Protein AF-A0A1M5B9Z7-F1 (afdb_monomer_lite)

Structure (mmCIF, N/CA/C/O backbone):
data_AF-A0A1M5B9Z7-F1
#
_entry.id   AF-A0A1M5B9Z7-F1
#
loop_
_atom_site.group_PDB
_atom_site.id
_atom_site.type_symbol
_atom_site.label_atom_id
_atom_site.label_alt_id
_atom_site.label_comp_id
_atom_site.label_asym_id
_atom_site.label_entity_id
_atom_site.label_seq_id
_atom_site.pdbx_PDB_ins_code
_atom_site.Cartn_x
_atom_site.Cartn_y
_atom_site.Cartn_z
_atom_site.occupancy
_atom_site.B_iso_or_equiv
_atom_site.auth_seq_id
_atom_site.auth_comp_id
_atom_site.auth_asym_id
_atom_site.auth_atom_id
_atom_site.pdbx_PDB_model_num
ATOM 1 N N . MET A 1 1 ? -11.811 -1.426 11.697 1.00 98.12 1 MET A N 1
ATOM 2 C CA . MET A 1 1 ? -10.605 -0.830 11.095 1.00 98.12 1 MET A CA 1
ATOM 3 C C . MET A 1 1 ? -9.393 -1.340 11.856 1.00 98.12 1 MET A C 1
ATOM 5 O O . MET A 1 1 ? -9.459 -1.378 13.076 1.00 98.12 1 MET A O 1
ATOM 9 N N . ILE A 1 2 ? -8.344 -1.779 11.168 1.00 98.69 2 ILE A N 1
ATOM 10 C CA . ILE A 1 2 ? -7.078 -2.223 11.769 1.00 98.69 2 ILE A CA 1
ATOM 11 C C . ILE A 1 2 ? -5.982 -1.278 11.281 1.00 98.69 2 ILE A C 1
ATOM 13 O O . ILE A 1 2 ? -5.910 -1.027 10.078 1.00 98.69 2 ILE A O 1
ATOM 17 N N . ILE A 1 3 ? -5.156 -0.786 12.204 1.00 98.31 3 ILE A N 1
ATOM 18 C CA . ILE A 1 3 ? -4.029 0.111 11.939 1.00 98.31 3 ILE A CA 1
ATOM 19 C C . ILE A 1 3 ? -2.763 -0.539 12.522 1.00 98.31 3 ILE A C 1
ATOM 21 O O . ILE A 1 3 ? -2.565 -0.491 13.740 1.00 98.31 3 ILE A O 1
ATOM 25 N N . PRO A 1 4 ? -1.930 -1.208 11.706 1.00 97.44 4 PRO A N 1
ATOM 26 C CA . PRO A 1 4 ? -0.625 -1.677 12.146 1.00 97.44 4 PRO A CA 1
ATOM 27 C C . PRO A 1 4 ? 0.317 -0.476 12.270 1.00 97.44 4 PRO A C 1
ATOM 29 O O . PRO A 1 4 ? 0.523 0.251 11.300 1.00 97.44 4 PRO A O 1
ATOM 32 N N . LEU A 1 5 ? 0.901 -0.282 13.450 1.00 96.44 5 LEU A N 1
ATOM 33 C CA . LEU A 1 5 ? 1.690 0.900 13.770 1.00 96.44 5 LEU A CA 1
ATOM 34 C C . LEU A 1 5 ? 3.112 0.536 14.205 1.00 96.44 5 LEU A C 1
ATOM 36 O O . LEU A 1 5 ? 3.332 -0.398 14.980 1.00 96.44 5 LEU A O 1
ATOM 40 N N . LEU A 1 6 ? 4.065 1.307 13.690 1.00 93.94 6 LEU A N 1
ATOM 41 C CA . LEU A 1 6 ? 5.441 1.387 14.161 1.00 93.94 6 LEU A CA 1
ATOM 42 C C . LEU A 1 6 ? 5.885 2.838 13.975 1.00 93.94 6 LEU A C 1
ATOM 44 O O . LEU A 1 6 ? 6.208 3.241 12.857 1.00 93.94 6 LEU A O 1
ATOM 48 N N . ALA A 1 7 ? 5.849 3.612 15.051 1.00 93.88 7 ALA A N 1
ATOM 49 C CA . ALA A 1 7 ? 6.132 5.037 15.039 1.00 93.88 7 ALA A CA 1
ATOM 50 C C . ALA A 1 7 ? 7.137 5.409 16.134 1.00 93.88 7 ALA A C 1
ATOM 52 O O . ALA A 1 7 ? 7.354 4.665 17.087 1.00 93.88 7 ALA A O 1
ATOM 53 N N . GLU A 1 8 ? 7.733 6.583 15.981 1.00 93.75 8 GLU A N 1
ATOM 54 C CA . GLU A 1 8 ? 8.454 7.274 17.047 1.00 93.75 8 GLU A CA 1
ATOM 55 C C . GLU A 1 8 ? 7.547 8.386 17.588 1.00 93.75 8 GLU A C 1
ATOM 57 O O . GLU A 1 8 ? 6.638 8.862 16.894 1.00 93.75 8 GLU A O 1
ATOM 62 N N . GLU A 1 9 ? 7.768 8.814 18.829 1.00 92.81 9 GLU A N 1
ATOM 63 C CA . GLU A 1 9 ? 6.990 9.915 19.388 1.00 92.81 9 GLU A CA 1
ATOM 64 C C . GLU A 1 9 ? 7.313 11.227 18.655 1.00 92.81 9 GLU A C 1
ATOM 66 O O . GLU A 1 9 ? 8.442 11.714 18.656 1.00 92.81 9 GLU A O 1
ATOM 71 N N . GLY A 1 10 ? 6.301 11.818 18.023 1.00 94.44 10 GLY A N 1
ATOM 72 C CA . GLY A 1 10 ? 6.457 13.021 17.215 1.00 94.44 10 GLY A CA 1
ATOM 73 C C . GLY A 1 10 ? 5.123 13.556 16.708 1.00 94.44 10 GLY A C 1
ATOM 74 O O . GLY A 1 10 ? 4.056 13.049 17.060 1.00 94.44 10 GLY A O 1
ATOM 75 N N . ASP A 1 11 ? 5.170 14.591 15.874 1.00 93.81 11 ASP A N 1
ATOM 76 C CA . ASP A 1 11 ? 3.963 15.283 15.405 1.00 93.81 11 ASP A CA 1
ATOM 77 C C . ASP A 1 11 ? 3.070 14.398 14.522 1.00 93.81 11 ASP A C 1
ATOM 79 O O . ASP A 1 11 ? 1.845 14.504 14.585 1.00 93.81 11 ASP A O 1
ATOM 83 N N . GLU A 1 12 ? 3.656 13.466 13.763 1.00 92.88 12 GLU A N 1
ATOM 84 C CA . GLU A 1 12 ? 2.899 12.483 12.976 1.00 92.88 12 GLU A CA 1
ATOM 85 C C . GLU A 1 12 ? 2.079 11.545 13.878 1.00 92.88 12 GLU A C 1
ATOM 87 O O . GLU A 1 12 ? 0.888 11.337 13.629 1.00 92.88 12 GLU A O 1
ATOM 92 N N . LEU A 1 13 ? 2.679 11.043 14.966 1.00 96.44 13 LEU A N 1
ATOM 93 C CA . LEU A 1 13 ? 2.000 10.191 15.945 1.00 96.44 13 LEU A CA 1
ATOM 94 C C . LEU A 1 13 ? 0.889 10.952 16.677 1.00 96.44 13 LEU A C 1
ATOM 96 O O . LEU A 1 13 ? -0.216 10.432 16.828 1.00 96.44 13 LEU A O 1
ATOM 100 N N . LYS A 1 14 ? 1.158 12.197 17.089 1.00 97.19 14 LYS A N 1
ATOM 101 C CA . LYS A 1 14 ? 0.162 13.076 17.725 1.00 97.19 14 LYS A CA 1
ATOM 102 C C . LYS A 1 14 ? -1.021 13.330 16.792 1.00 97.19 14 LYS A C 1
ATOM 104 O O . LYS A 1 14 ? -2.166 13.144 17.191 1.00 97.19 14 LYS A O 1
ATOM 109 N N . SER A 1 15 ? -0.745 13.655 15.526 1.00 96.31 15 SER A N 1
ATOM 110 C CA . SER A 1 15 ? -1.768 13.845 14.492 1.00 96.31 15 SER A CA 1
ATOM 111 C C . SER A 1 15 ? -2.615 12.588 14.274 1.00 96.31 15 SER A C 1
ATOM 113 O O . SER A 1 15 ? -3.838 12.683 14.157 1.00 96.31 15 SER A O 1
ATOM 115 N N . LEU A 1 16 ? -1.991 11.405 14.235 1.00 97.38 16 LEU A N 1
ATOM 116 C CA . LEU A 1 16 ? -2.709 10.135 14.131 1.00 97.38 16 LEU A CA 1
ATOM 117 C C . LEU A 1 16 ? -3.595 9.888 15.359 1.00 97.38 16 LEU A C 1
ATOM 119 O O . LEU A 1 16 ? -4.758 9.520 15.205 1.00 97.38 16 LEU A O 1
ATOM 123 N N . ALA A 1 17 ? -3.068 10.105 16.564 1.00 98.25 17 ALA A N 1
ATOM 124 C CA . ALA A 1 17 ? -3.805 9.901 17.805 1.00 98.25 17 ALA A CA 1
ATOM 125 C C . ALA A 1 17 ? -5.014 10.846 17.910 1.00 98.25 17 ALA A C 1
ATOM 127 O O . ALA A 1 17 ? -6.119 10.406 18.228 1.00 98.25 17 ALA A O 1
ATOM 128 N N . ASP A 1 18 ? -4.831 12.123 17.565 1.00 98.12 18 ASP A N 1
ATOM 129 C CA . ASP A 1 18 ? -5.910 13.111 17.517 1.00 98.12 18 ASP A CA 1
ATOM 130 C C . ASP A 1 18 ? -6.978 12.740 16.485 1.00 98.12 18 ASP A C 1
ATOM 132 O O . ASP A 1 18 ? -8.172 12.837 16.775 1.00 98.12 18 ASP A O 1
ATOM 136 N N . TYR A 1 19 ? -6.567 12.246 15.313 1.00 98.06 19 TYR A N 1
ATOM 137 C CA . TYR A 1 19 ? -7.498 11.710 14.324 1.00 98.06 19 TYR A CA 1
ATOM 138 C C . TYR A 1 19 ? -8.292 10.520 14.872 1.00 98.06 19 TYR A C 1
ATOM 140 O O . TYR A 1 19 ? -9.508 10.496 14.711 1.00 98.06 19 TYR A O 1
ATOM 148 N N . ILE A 1 20 ? -7.651 9.551 15.534 1.00 98.50 20 ILE A N 1
ATOM 149 C CA . ILE A 1 20 ? -8.339 8.367 16.071 1.00 98.50 20 ILE A CA 1
ATOM 150 C C . ILE A 1 20 ? -9.368 8.772 17.134 1.00 98.50 20 ILE A C 1
ATOM 152 O O . ILE A 1 20 ? -10.489 8.265 17.122 1.00 98.50 20 ILE A O 1
ATOM 156 N N . VAL A 1 21 ? -9.020 9.710 18.020 1.00 98.44 21 VAL A N 1
ATOM 157 C CA . VAL A 1 21 ? -9.944 10.230 19.040 1.00 98.44 21 VAL A CA 1
ATOM 158 C C . VAL A 1 21 ? -11.102 10.992 18.398 1.00 98.44 21 VAL A C 1
ATOM 160 O O . VAL A 1 21 ? -12.256 10.772 18.761 1.00 98.44 21 VAL A O 1
ATOM 163 N N . GLY A 1 22 ? -10.814 11.858 17.423 1.00 98.00 22 GLY A N 1
ATOM 164 C CA . GLY A 1 22 ? -11.845 12.575 16.673 1.00 98.00 22 GLY A CA 1
ATOM 165 C C . GLY A 1 22 ? -12.769 11.630 15.904 1.00 98.00 22 GLY A C 1
ATOM 166 O O . GLY A 1 22 ? -13.981 11.827 15.894 1.00 98.00 22 GLY A O 1
ATOM 167 N N . PHE A 1 23 ? -12.212 10.568 15.320 1.00 97.94 23 PHE A N 1
ATOM 168 C CA . PHE A 1 23 ? -12.966 9.523 14.641 1.00 97.94 23 PHE A CA 1
ATOM 169 C C . PHE A 1 23 ? -13.886 8.774 15.615 1.00 97.94 23 PHE A C 1
ATOM 171 O O . PHE A 1 23 ? -15.068 8.653 15.320 1.00 97.94 23 PHE A O 1
ATOM 178 N N . ASP A 1 24 ? -13.399 8.323 16.782 1.00 97.94 24 ASP A N 1
ATOM 179 C CA . ASP A 1 24 ? -14.243 7.664 17.801 1.00 97.94 24 ASP A CA 1
ATOM 180 C C . ASP A 1 24 ? -15.401 8.567 18.248 1.00 97.94 24 ASP A C 1
ATOM 182 O O . ASP A 1 24 ? -16.540 8.109 18.322 1.00 97.94 24 ASP A O 1
ATOM 186 N N . ALA A 1 25 ? -15.128 9.856 18.468 1.00 97.00 25 ALA A N 1
ATOM 187 C CA . ALA A 1 25 ? -16.136 10.835 18.868 1.00 97.00 25 ALA A CA 1
ATOM 188 C C . ALA A 1 25 ? -17.182 11.120 17.773 1.00 97.00 25 ALA A C 1
ATOM 190 O O . ALA A 1 25 ? -18.336 11.400 18.090 1.00 97.00 25 ALA A O 1
ATOM 191 N N . ALA A 1 26 ? -16.797 11.047 16.495 1.00 96.94 26 ALA A N 1
ATOM 192 C CA . ALA A 1 26 ? -17.698 11.273 15.365 1.00 96.94 26 ALA A CA 1
ATOM 193 C C . ALA A 1 26 ? -18.606 10.066 15.051 1.00 96.94 26 ALA A C 1
ATOM 195 O O . ALA A 1 26 ? -19.577 10.204 14.304 1.00 96.94 26 ALA A O 1
ATOM 196 N N . ILE A 1 27 ? -18.313 8.883 15.604 1.00 96.44 27 ILE A N 1
ATOM 197 C CA . ILE A 1 27 ? -19.189 7.708 15.523 1.00 96.44 27 ILE A CA 1
ATOM 198 C C . ILE A 1 27 ? -20.189 7.752 16.687 1.00 96.44 27 ILE A C 1
ATOM 200 O O . ILE A 1 27 ? -19.947 7.221 17.774 1.00 96.44 27 ILE A O 1
ATOM 204 N N . ASP A 1 28 ? -21.337 8.377 16.445 1.00 92.44 28 ASP A N 1
ATOM 205 C CA . ASP A 1 28 ? -22.444 8.464 17.401 1.00 92.44 28 ASP A CA 1
ATOM 206 C C . ASP A 1 28 ? -23.257 7.152 17.518 1.00 92.44 28 ASP A C 1
ATOM 208 O O . ASP A 1 28 ? -22.892 6.098 16.983 1.00 92.44 28 ASP A O 1
ATOM 212 N N . SER A 1 29 ? -24.346 7.192 18.293 1.00 86.44 29 SER A N 1
ATOM 213 C CA . SER A 1 29 ? -25.271 6.063 18.466 1.00 86.44 29 SER A CA 1
ATOM 214 C C . SER A 1 29 ? -26.107 5.750 17.225 1.00 86.44 29 SER A C 1
ATOM 216 O O . SER A 1 29 ? -26.599 4.629 17.107 1.00 86.44 29 SER A O 1
ATOM 218 N N . ASP A 1 30 ? -26.258 6.715 16.317 1.00 91.88 30 ASP A N 1
ATOM 219 C CA . ASP A 1 30 ? -27.098 6.620 15.120 1.00 91.88 30 ASP A CA 1
ATOM 220 C C . ASP A 1 30 ? -26.283 6.179 13.892 1.00 91.88 30 ASP A C 1
ATOM 222 O O . ASP A 1 30 ? -26.813 6.016 12.786 1.00 91.88 30 ASP A O 1
ATOM 226 N N . PHE A 1 31 ? -24.979 5.947 14.071 1.00 96.19 31 PHE A N 1
ATOM 227 C CA . PHE A 1 31 ? -24.121 5.405 13.036 1.00 96.19 31 PHE A CA 1
ATOM 228 C C . PHE A 1 31 ? -24.647 4.025 12.589 1.00 96.19 31 PHE A C 1
ATOM 230 O O . PHE A 1 31 ? -24.909 3.155 13.422 1.00 96.19 31 PHE A O 1
ATOM 237 N N . PRO A 1 32 ? -24.793 3.773 11.273 1.00 96.62 32 PRO A N 1
ATOM 238 C CA . PRO A 1 32 ? -25.629 2.682 10.756 1.00 96.62 32 PRO A CA 1
ATOM 239 C C . PRO A 1 32 ? -25.129 1.260 11.062 1.00 96.62 32 PRO A C 1
ATOM 241 O O . PRO A 1 32 ? -25.802 0.285 10.732 1.00 96.62 32 PRO A O 1
ATOM 244 N N . PHE A 1 33 ? -23.938 1.115 11.641 1.00 96.38 33 PHE A N 1
ATOM 245 C CA . PHE A 1 33 ? -23.351 -0.164 12.023 1.00 96.38 33 PHE A CA 1
ATOM 246 C C . PHE A 1 33 ? -22.293 0.031 13.115 1.00 96.38 33 PHE A C 1
ATOM 248 O O . PHE A 1 33 ? -21.673 1.089 13.198 1.00 96.38 33 PHE A O 1
ATOM 255 N N . PRO A 1 34 ? -22.022 -0.983 13.952 1.00 96.69 34 PRO A N 1
ATOM 256 C CA . PRO A 1 34 ? -20.985 -0.861 14.962 1.00 96.69 34 PRO A CA 1
ATOM 257 C C . PRO A 1 34 ? -19.592 -0.785 14.322 1.00 96.69 34 PRO A C 1
ATOM 259 O O . PRO A 1 34 ? -19.294 -1.470 13.341 1.00 96.69 34 PRO A O 1
ATOM 262 N N . VAL A 1 35 ? -18.716 0.019 14.923 1.00 97.75 35 VAL A N 1
ATOM 263 C CA . VAL A 1 35 ? -17.331 0.215 14.477 1.00 97.75 35 VAL A CA 1
ATOM 264 C C . VAL A 1 35 ? -16.378 -0.142 15.615 1.00 97.75 35 VAL A C 1
ATOM 266 O O . VAL A 1 35 ? -16.673 0.096 16.782 1.00 97.75 35 VAL A O 1
ATOM 269 N N . GLN A 1 36 ? -15.239 -0.735 15.263 1.00 98.12 36 GLN A N 1
ATOM 270 C CA . GLN A 1 36 ? -14.090 -0.929 16.147 1.00 98.12 36 GLN A CA 1
ATOM 271 C C . GLN A 1 36 ? -12.836 -0.468 15.408 1.00 98.12 36 GLN A C 1
ATOM 273 O O . GLN A 1 36 ? -12.671 -0.775 14.220 1.00 98.12 36 GLN A O 1
ATOM 278 N N . VAL A 1 37 ? -11.947 0.222 16.113 1.00 98.62 37 VAL A N 1
ATOM 279 C CA . VAL A 1 37 ? -10.589 0.525 15.655 1.00 98.62 37 VAL A CA 1
ATOM 280 C C . VAL A 1 37 ? -9.622 -0.332 16.460 1.00 98.62 37 VAL A C 1
ATOM 282 O O . VAL A 1 37 ? -9.693 -0.344 17.680 1.00 98.62 37 VAL A O 1
ATOM 285 N N . VAL A 1 38 ? -8.744 -1.075 15.794 1.00 98.75 38 VAL A N 1
ATOM 286 C CA . VAL A 1 38 ? -7.691 -1.864 16.443 1.00 98.75 38 VAL A CA 1
ATOM 287 C C . VAL A 1 38 ? -6.350 -1.271 16.035 1.00 98.75 38 VAL A C 1
ATOM 289 O O . VAL A 1 38 ? -5.958 -1.387 14.874 1.00 98.75 38 VAL A O 1
ATOM 292 N N . VAL A 1 39 ? -5.671 -0.620 16.975 1.00 98.62 39 VAL A N 1
ATOM 293 C CA . VAL A 1 39 ? -4.315 -0.090 16.799 1.00 98.62 39 VAL A CA 1
ATOM 294 C C . VAL A 1 39 ? -3.345 -1.142 17.314 1.00 98.62 39 VAL A C 1
ATOM 296 O O . VAL A 1 39 ? -3.348 -1.453 18.504 1.00 98.62 39 VAL A O 1
ATOM 299 N N . VAL A 1 40 ? -2.546 -1.716 16.417 1.00 98.44 40 VAL A N 1
ATOM 300 C CA . VAL A 1 40 ? -1.578 -2.765 16.756 1.00 98.44 40 VAL A CA 1
ATOM 301 C C . VAL A 1 40 ? -0.186 -2.158 16.768 1.00 98.44 40 VAL A C 1
ATOM 303 O O . VAL A 1 40 ? 0.382 -1.899 15.709 1.00 98.44 40 VAL A O 1
ATOM 306 N N . ASP A 1 41 ? 0.342 -1.925 17.962 1.00 97.62 41 ASP A N 1
ATOM 307 C CA . ASP A 1 41 ? 1.442 -1.001 18.198 1.00 97.62 41 ASP A CA 1
ATOM 308 C C . ASP A 1 41 ? 2.763 -1.707 18.542 1.00 97.62 41 ASP A C 1
ATOM 310 O O . ASP A 1 41 ? 2.919 -2.332 19.597 1.00 97.62 41 ASP A O 1
ATOM 314 N N . GLN A 1 42 ? 3.727 -1.606 17.625 1.00 95.31 42 GLN A N 1
ATOM 315 C CA . GLN A 1 42 ? 5.109 -2.067 17.799 1.00 95.31 42 GLN A CA 1
ATOM 316 C C . GLN A 1 42 ? 6.094 -0.929 18.104 1.00 95.31 42 GLN A C 1
ATOM 318 O O . GLN A 1 42 ? 7.301 -1.163 18.088 1.00 95.31 42 GLN A O 1
ATOM 323 N N . SER A 1 43 ? 5.598 0.277 18.373 1.00 95.75 43 SER A N 1
ATOM 324 C CA . SER A 1 43 ? 6.421 1.442 18.695 1.00 95.75 43 SER A CA 1
ATOM 325 C C . SER A 1 43 ? 7.211 1.248 19.994 1.00 95.75 43 SER A C 1
ATOM 327 O O . SER A 1 43 ? 6.955 0.324 20.782 1.00 95.75 43 SER A O 1
ATOM 329 N N . ASP A 1 44 ? 8.195 2.122 20.207 1.00 95.12 44 ASP A N 1
ATOM 330 C CA . ASP A 1 44 ? 8.928 2.184 21.470 1.00 95.12 44 ASP A CA 1
ATOM 331 C C . ASP A 1 44 ? 8.011 2.542 22.655 1.00 95.12 44 ASP A C 1
ATOM 333 O O . ASP A 1 44 ? 6.849 2.923 22.491 1.00 95.12 44 ASP A O 1
ATOM 337 N N . ASP A 1 45 ? 8.530 2.390 23.876 1.00 96.38 45 ASP A N 1
ATOM 338 C CA . ASP A 1 45 ? 7.749 2.634 25.090 1.00 96.38 45 ASP A CA 1
ATOM 339 C C . ASP A 1 45 ? 7.243 4.076 25.199 1.00 96.38 45 ASP A C 1
ATOM 341 O O . ASP A 1 45 ? 6.164 4.284 25.747 1.00 96.38 45 ASP A O 1
ATOM 345 N N . SER A 1 46 ? 7.974 5.067 24.679 1.00 97.06 46 SER A N 1
ATOM 346 C CA . SER A 1 46 ? 7.559 6.473 24.751 1.00 97.06 46 SER A CA 1
ATOM 347 C C . SER A 1 46 ? 6.321 6.704 23.890 1.00 97.06 46 SER A C 1
ATOM 349 O O . SER A 1 46 ? 5.275 7.127 24.388 1.00 97.06 46 SER A O 1
ATOM 351 N N . ALA A 1 47 ? 6.407 6.314 22.617 1.00 97.62 47 ALA A N 1
ATOM 352 C CA . ALA A 1 47 ? 5.318 6.409 21.654 1.00 97.62 47 ALA A CA 1
ATOM 353 C C . ALA A 1 47 ? 4.087 5.595 22.088 1.00 97.62 47 ALA A C 1
ATOM 355 O O . ALA A 1 47 ? 2.958 6.090 22.025 1.00 97.62 47 ALA A O 1
ATOM 356 N N . ALA A 1 48 ? 4.297 4.372 22.581 1.00 97.25 48 ALA A N 1
ATOM 357 C CA . ALA A 1 48 ? 3.210 3.517 23.039 1.00 97.25 48 ALA A CA 1
ATOM 358 C C . ALA A 1 48 ? 2.516 4.086 24.286 1.00 97.25 48 ALA A C 1
ATOM 360 O O . ALA A 1 48 ? 1.292 4.189 24.310 1.00 97.25 48 ALA A O 1
ATOM 361 N N . ASN A 1 49 ? 3.273 4.543 25.290 1.00 97.75 49 ASN A N 1
ATOM 362 C CA . ASN A 1 49 ? 2.693 5.151 26.492 1.00 97.75 49 ASN A CA 1
ATOM 363 C C . ASN A 1 49 ? 1.942 6.453 26.165 1.00 97.75 49 ASN A C 1
ATOM 365 O O . ASN A 1 49 ? 0.916 6.754 26.779 1.00 97.75 49 ASN A O 1
ATOM 369 N N . TYR A 1 50 ? 2.435 7.237 25.201 1.00 98.12 50 TYR A N 1
ATOM 370 C CA . TYR A 1 50 ? 1.718 8.407 24.700 1.00 98.12 50 TYR A CA 1
ATOM 371 C C . TYR A 1 50 ? 0.346 8.015 24.127 1.00 98.12 50 TYR A C 1
ATOM 373 O O . TYR A 1 50 ? -0.667 8.621 24.491 1.00 98.12 50 TYR A O 1
ATOM 381 N N . LEU A 1 51 ? 0.295 6.982 23.278 1.00 97.88 51 LEU A N 1
ATOM 382 C CA . LEU A 1 51 ? -0.956 6.486 22.703 1.00 97.88 51 LEU A CA 1
ATOM 383 C C . LEU A 1 51 ? -1.907 5.913 23.753 1.00 97.88 51 LEU A C 1
ATOM 385 O O . LEU A 1 51 ? -3.080 6.283 23.737 1.00 97.88 51 LEU A O 1
ATOM 389 N N . ASP A 1 52 ? -1.416 5.095 24.688 1.00 97.75 52 ASP A N 1
ATOM 390 C CA . ASP A 1 52 ? -2.222 4.526 25.777 1.00 97.75 52 ASP A CA 1
ATOM 391 C C . ASP A 1 52 ? -2.952 5.647 26.539 1.00 97.75 52 ASP A C 1
ATOM 393 O O . ASP A 1 52 ? -4.172 5.620 26.729 1.00 97.75 52 ASP A O 1
ATOM 397 N N . ASN A 1 53 ? -2.216 6.704 26.899 1.00 98.06 53 ASN A N 1
ATOM 398 C CA . ASN A 1 53 ? -2.777 7.864 27.583 1.00 98.06 53 ASN A CA 1
ATOM 399 C C . ASN A 1 53 ? -3.794 8.610 26.710 1.00 98.06 53 ASN A C 1
ATOM 401 O O . ASN A 1 53 ? -4.897 8.921 27.170 1.00 98.06 53 ASN A O 1
ATOM 405 N N . ARG A 1 54 ? -3.445 8.897 25.448 1.00 98.00 54 ARG A N 1
ATOM 406 C CA . ARG A 1 54 ? -4.283 9.696 24.541 1.00 98.00 54 ARG A CA 1
ATOM 407 C C . ARG A 1 54 ? -5.581 8.984 24.155 1.00 98.00 54 ARG A C 1
ATOM 409 O O . ARG A 1 54 ? -6.595 9.660 23.966 1.00 98.00 54 ARG A O 1
ATOM 416 N N . LEU A 1 55 ? -5.549 7.655 24.055 1.00 98.25 55 LEU A N 1
ATOM 417 C CA . LEU A 1 55 ? -6.667 6.805 23.644 1.00 98.25 55 LEU A CA 1
ATOM 418 C C . LEU A 1 55 ? -7.506 6.281 24.823 1.00 98.25 55 LEU A C 1
ATOM 420 O O . LEU A 1 55 ? -8.596 5.764 24.589 1.00 98.25 55 LEU A O 1
ATOM 424 N N . SER A 1 56 ? -7.068 6.459 26.074 1.00 96.69 56 SER A N 1
ATOM 425 C CA . SER A 1 56 ? -7.745 5.951 27.286 1.00 96.69 56 SER A CA 1
ATOM 426 C C . SER A 1 56 ? -9.232 6.324 27.428 1.00 96.69 56 SER A C 1
ATOM 428 O O . SER A 1 56 ? -10.001 5.573 28.023 1.00 96.69 56 SER A O 1
ATOM 430 N N . GLY A 1 57 ? -9.651 7.471 26.883 1.00 95.56 57 GLY A N 1
ATOM 431 C CA . GLY A 1 57 ? -11.043 7.941 26.919 1.00 95.56 57 GLY A CA 1
ATOM 432 C C . GLY A 1 57 ? -11.918 7.464 25.756 1.00 95.56 57 GLY A C 1
ATOM 433 O O . GLY A 1 57 ? -13.099 7.802 25.706 1.00 95.56 57 GLY A O 1
ATOM 434 N N . THR A 1 58 ? -11.352 6.726 24.802 1.00 97.88 58 THR A N 1
ATOM 435 C CA . THR A 1 58 ? -12.092 6.233 23.637 1.00 97.88 58 THR A CA 1
ATOM 436 C C . THR A 1 58 ? -12.859 4.958 23.971 1.00 97.88 58 THR A C 1
ATOM 438 O O . THR A 1 58 ? -12.472 4.178 24.839 1.00 97.88 58 THR A O 1
ATOM 441 N N . THR A 1 59 ? -13.975 4.735 23.281 1.00 96.69 59 THR A N 1
ATOM 442 C CA . THR A 1 59 ? -14.890 3.621 23.605 1.00 96.69 59 THR A CA 1
ATOM 443 C C . THR A 1 59 ? -14.877 2.499 22.574 1.00 96.69 59 THR A C 1
ATOM 445 O O . THR A 1 59 ? -15.256 1.369 22.888 1.00 96.69 59 THR A O 1
ATOM 448 N N . ARG A 1 60 ? -14.436 2.778 21.339 1.00 97.25 60 ARG A N 1
ATOM 449 C CA . ARG A 1 60 ? -14.379 1.793 20.242 1.00 97.25 60 ARG A CA 1
ATOM 450 C C . ARG A 1 60 ? -12.958 1.463 19.798 1.00 97.25 60 ARG A C 1
ATOM 452 O O . ARG A 1 60 ? -12.790 0.660 18.873 1.00 97.25 60 ARG A O 1
ATOM 459 N N . VAL A 1 61 ? -11.949 2.072 20.416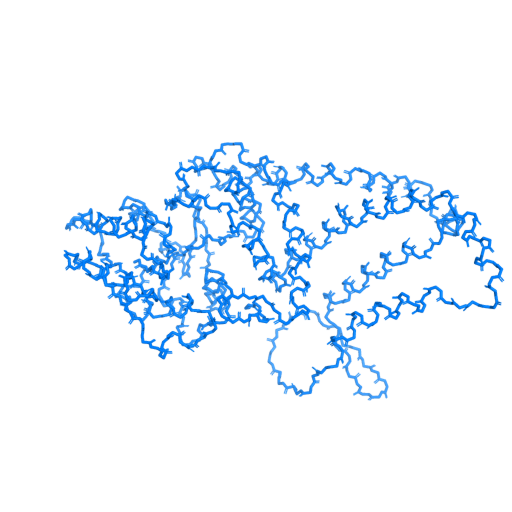 1.00 98.38 61 VAL A N 1
ATOM 460 C CA . VAL A 1 61 ? -10.545 1.842 20.074 1.00 98.38 61 VAL A CA 1
ATOM 461 C C . VAL A 1 61 ? -9.958 0.803 21.019 1.00 98.38 61 VAL A C 1
ATOM 463 O O . VAL A 1 61 ? -10.033 0.921 22.236 1.00 98.38 61 VAL A O 1
ATOM 466 N N . LEU A 1 62 ? -9.364 -0.228 20.435 1.00 98.50 62 LEU A N 1
ATOM 467 C CA . LEU A 1 62 ? -8.502 -1.178 21.112 1.00 98.50 62 LEU A CA 1
ATOM 468 C C . LEU A 1 62 ? -7.064 -0.842 20.730 1.00 98.50 62 LEU A C 1
ATOM 470 O O . LEU A 1 62 ? -6.660 -1.079 19.590 1.00 98.50 62 LEU A O 1
ATOM 474 N N . HIS A 1 63 ? -6.303 -0.301 21.672 1.00 98.38 63 HIS A N 1
ATOM 475 C CA . HIS A 1 63 ? -4.855 -0.185 21.544 1.00 98.38 63 HIS A CA 1
ATOM 476 C C . HIS A 1 63 ? -4.218 -1.453 22.105 1.00 98.38 63 HIS A C 1
ATOM 478 O O . HIS A 1 63 ? -4.513 -1.874 23.222 1.00 98.38 63 HIS A O 1
ATOM 484 N N . TYR A 1 64 ? -3.426 -2.126 21.279 1.00 98.25 64 TYR A N 1
ATOM 485 C CA . TYR A 1 64 ? -2.841 -3.414 21.606 1.00 98.25 64 TYR A CA 1
ATOM 486 C C . TYR A 1 64 ? -1.359 -3.430 21.271 1.00 98.25 64 TYR A C 1
ATOM 488 O O . TYR A 1 64 ? -0.965 -3.148 20.139 1.00 98.25 64 TYR A O 1
ATOM 496 N N . ARG A 1 65 ? -0.550 -3.841 22.247 1.00 97.50 65 ARG A N 1
ATOM 497 C CA . ARG A 1 65 ? 0.893 -4.023 22.102 1.00 97.50 65 ARG A CA 1
ATOM 498 C C . ARG A 1 65 ? 1.187 -5.518 21.934 1.00 97.50 65 ARG A C 1
ATOM 500 O O . ARG A 1 65 ? 0.993 -6.268 22.892 1.00 97.50 65 ARG A O 1
ATOM 507 N N . PRO A 1 66 ? 1.644 -5.975 20.753 1.00 95.75 66 PRO A N 1
ATOM 508 C CA . PRO A 1 66 ? 1.964 -7.380 20.539 1.00 95.75 66 PRO A CA 1
ATOM 509 C C . PRO A 1 66 ? 3.100 -7.840 21.439 1.00 95.75 66 PRO A C 1
ATOM 511 O O . PRO A 1 66 ? 4.077 -7.110 21.640 1.00 95.75 66 PRO A O 1
ATOM 514 N N . THR A 1 67 ? 2.991 -9.079 21.908 1.00 95.12 67 THR A N 1
ATOM 515 C CA . THR A 1 67 ? 4.057 -9.760 22.643 1.00 95.12 67 THR A CA 1
ATOM 516 C C . THR A 1 67 ? 5.292 -9.959 21.766 1.00 95.12 67 THR A C 1
ATOM 518 O O . THR A 1 67 ? 5.223 -9.957 20.535 1.00 95.12 67 THR A O 1
ATOM 521 N N . GLU A 1 68 ? 6.442 -10.189 22.394 1.00 91.19 68 GLU A N 1
ATOM 522 C CA . GLU A 1 68 ? 7.689 -10.443 21.669 1.00 91.19 68 GLU A CA 1
ATOM 523 C C . GLU A 1 68 ? 7.602 -11.675 20.750 1.00 91.19 68 GLU A C 1
ATOM 525 O O . GLU A 1 68 ? 8.140 -11.675 19.641 1.00 91.19 68 GLU A O 1
ATOM 530 N N . GLU A 1 69 ? 6.870 -12.709 21.172 1.00 91.75 69 GLU A N 1
ATOM 531 C CA . GLU A 1 69 ? 6.624 -13.894 20.349 1.00 91.75 69 GLU A CA 1
ATOM 532 C C . GLU A 1 69 ? 5.808 -13.555 19.099 1.00 91.75 69 GLU A C 1
ATOM 534 O O . GLU A 1 69 ? 6.144 -13.998 18.001 1.00 91.75 69 GLU A O 1
ATOM 539 N N . GLU A 1 70 ? 4.764 -12.733 19.232 1.00 92.38 70 GLU A N 1
ATOM 540 C CA . GLU A 1 70 ? 3.945 -12.283 18.102 1.00 92.38 70 GLU A CA 1
ATOM 541 C C . GLU A 1 70 ? 4.739 -11.436 17.114 1.00 92.38 70 GLU A C 1
ATOM 543 O O . GLU A 1 70 ? 4.628 -11.652 15.905 1.00 92.38 70 GLU A O 1
ATOM 548 N N . ARG A 1 71 ? 5.594 -10.538 17.618 1.00 89.19 71 ARG A N 1
ATOM 549 C CA . ARG A 1 71 ? 6.487 -9.699 16.802 1.00 89.19 71 ARG A CA 1
ATOM 550 C C . ARG A 1 71 ? 7.452 -10.527 15.955 1.00 89.19 71 ARG A C 1
ATOM 552 O O . ARG A 1 71 ? 7.809 -10.095 14.861 1.00 89.19 71 ARG A O 1
ATOM 559 N N . LYS A 1 72 ? 7.824 -11.723 16.423 1.00 88.12 72 LYS A N 1
ATOM 560 C CA . LYS A 1 72 ? 8.797 -12.629 15.791 1.00 88.12 72 LYS A CA 1
ATOM 561 C C . LYS A 1 72 ? 8.179 -13.785 14.992 1.00 88.12 72 LYS A C 1
ATOM 563 O O . LYS A 1 72 ? 8.914 -14.650 14.520 1.00 88.12 72 LYS A O 1
ATOM 568 N N . ARG A 1 73 ? 6.855 -13.810 14.774 1.00 88.06 73 ARG A N 1
ATOM 569 C CA . ARG A 1 73 ? 6.175 -14.881 14.002 1.00 88.06 73 ARG A CA 1
ATOM 570 C C . ARG A 1 73 ? 6.569 -14.954 12.521 1.00 88.06 73 ARG A C 1
ATOM 572 O O . ARG A 1 73 ? 6.300 -15.964 11.873 1.00 88.06 73 ARG A O 1
ATOM 579 N N . GLY A 1 74 ? 7.164 -13.899 11.983 1.00 87.56 74 GLY A N 1
ATOM 580 C CA . GLY A 1 74 ? 7.619 -13.803 10.599 1.00 87.56 74 GLY A CA 1
ATOM 581 C C . GLY A 1 74 ? 8.582 -12.639 10.413 1.00 87.56 74 GLY A C 1
ATOM 582 O O . GLY A 1 74 ? 8.755 -11.821 11.316 1.00 87.56 74 GLY A O 1
ATOM 583 N N . LYS A 1 75 ? 9.200 -12.550 9.236 1.00 88.94 75 LYS A N 1
ATOM 584 C CA . LYS A 1 75 ? 10.239 -11.554 8.931 1.00 88.94 75 LYS A CA 1
ATOM 585 C C . LYS A 1 75 ? 9.700 -10.150 8.689 1.00 88.94 75 LYS A C 1
ATOM 587 O O . LYS A 1 75 ? 10.455 -9.187 8.781 1.00 88.94 75 LYS A O 1
ATOM 592 N N . ASN A 1 76 ? 8.419 -10.014 8.350 1.00 89.62 76 ASN A N 1
ATOM 593 C CA . ASN A 1 76 ? 7.786 -8.712 8.208 1.00 89.62 76 ASN A CA 1
ATOM 594 C C . ASN A 1 76 ? 6.989 -8.372 9.477 1.00 89.62 76 ASN A C 1
ATOM 596 O O . ASN A 1 76 ? 5.861 -8.833 9.661 1.00 89.62 76 ASN A O 1
ATOM 600 N N . GLY A 1 77 ? 7.560 -7.504 10.319 1.00 90.06 77 GLY A N 1
ATOM 601 C CA . GLY A 1 77 ? 6.917 -7.026 11.549 1.00 90.06 77 GLY A CA 1
ATOM 602 C C . GLY A 1 77 ? 5.541 -6.387 11.322 1.00 90.06 77 GLY A C 1
ATOM 603 O O . GLY A 1 77 ? 4.631 -6.599 12.123 1.00 90.06 77 GLY A O 1
ATOM 604 N N . LYS A 1 78 ? 5.333 -5.711 10.180 1.00 91.12 78 LYS A N 1
ATOM 605 C CA . LYS A 1 78 ? 4.031 -5.138 9.801 1.00 91.12 78 LYS A CA 1
ATOM 606 C C . LYS A 1 78 ? 2.990 -6.234 9.561 1.00 91.12 78 LYS A C 1
ATOM 608 O O . LYS A 1 78 ? 1.875 -6.137 10.059 1.00 91.12 78 LYS A O 1
ATOM 613 N N . LEU A 1 79 ? 3.348 -7.308 8.854 1.00 92.69 79 LEU A N 1
ATOM 614 C CA . LEU A 1 79 ? 2.446 -8.446 8.629 1.00 92.69 79 LEU A CA 1
ATOM 615 C C . LEU A 1 79 ? 2.110 -9.190 9.925 1.00 92.69 79 LEU A C 1
ATOM 617 O O . LEU A 1 79 ? 0.974 -9.634 10.098 1.00 92.69 79 LEU A O 1
ATOM 621 N N . ASN A 1 80 ? 3.063 -9.279 10.854 1.00 93.50 80 ASN A N 1
ATOM 622 C CA . ASN A 1 80 ? 2.800 -9.821 12.186 1.00 93.50 80 ASN A CA 1
ATOM 623 C C . ASN A 1 80 ? 1.747 -8.975 12.926 1.00 93.50 80 ASN A C 1
ATOM 625 O O . ASN A 1 80 ? 0.823 -9.537 13.516 1.00 93.50 80 ASN A O 1
ATOM 629 N N . ASN A 1 81 ? 1.808 -7.643 12.805 1.00 94.81 81 ASN A N 1
ATOM 630 C CA . ASN A 1 81 ? 0.780 -6.745 13.344 1.00 94.81 81 ASN A CA 1
ATOM 631 C C . ASN A 1 81 ? -0.580 -6.925 12.680 1.00 94.81 81 ASN A C 1
ATOM 633 O O . ASN A 1 81 ? -1.598 -6.955 13.367 1.00 94.81 81 ASN A O 1
ATOM 637 N N . VAL A 1 82 ? -0.615 -7.084 11.357 1.00 95.81 82 VAL A N 1
ATOM 638 C CA . VAL A 1 82 ? -1.863 -7.365 10.635 1.00 95.81 82 VAL A CA 1
ATOM 639 C C . VAL A 1 82 ? -2.511 -8.647 11.164 1.00 95.81 82 VAL A C 1
ATOM 641 O O . VAL A 1 82 ? -3.704 -8.657 11.455 1.00 95.81 82 VAL A O 1
ATOM 644 N N . VAL A 1 83 ? -1.727 -9.713 11.349 1.00 95.88 83 VAL A N 1
ATOM 645 C CA . VAL A 1 83 ? -2.198 -10.995 11.897 1.00 95.88 83 VAL A CA 1
ATOM 646 C C . VAL A 1 83 ? -2.735 -10.848 13.322 1.00 95.88 83 VAL A C 1
ATOM 648 O O . VAL A 1 83 ? -3.827 -11.341 13.608 1.00 95.88 83 VAL A O 1
ATOM 651 N N . ALA A 1 84 ? -2.014 -10.147 14.200 1.00 96.44 84 ALA A N 1
ATOM 652 C CA . ALA A 1 84 ? -2.473 -9.883 15.564 1.00 96.44 84 ALA A CA 1
ATOM 653 C C . ALA A 1 84 ? -3.773 -9.058 15.571 1.00 96.44 84 ALA A C 1
ATOM 655 O O . ALA A 1 84 ? -4.743 -9.417 16.237 1.00 96.44 84 ALA A O 1
ATOM 656 N N . GLY A 1 85 ? -3.847 -8.009 14.748 1.00 97.25 85 GLY A N 1
ATOM 657 C CA . GLY A 1 85 ? -5.047 -7.188 14.598 1.00 97.25 85 GLY A CA 1
ATOM 658 C C . GLY A 1 85 ? -6.248 -7.982 14.091 1.00 97.25 85 GLY A C 1
ATOM 659 O O . GLY A 1 85 ? -7.358 -7.803 14.587 1.00 97.25 85 GLY A O 1
ATOM 660 N N . LEU A 1 86 ? -6.040 -8.900 13.142 1.00 97.25 86 LEU A N 1
ATOM 661 C CA . LEU A 1 86 ? -7.095 -9.788 12.657 1.00 97.25 86 LEU A CA 1
ATOM 662 C C . LEU A 1 86 ? -7.592 -10.729 13.757 1.00 97.25 86 LEU A C 1
ATOM 664 O O . LEU A 1 86 ? -8.801 -10.927 13.872 1.00 97.25 86 LEU A O 1
ATOM 668 N N . ALA A 1 87 ? -6.702 -11.277 14.586 1.00 96.69 87 ALA A N 1
ATOM 669 C CA . ALA A 1 87 ? -7.098 -12.117 15.715 1.00 96.69 87 ALA A CA 1
ATOM 670 C C . ALA A 1 87 ? -7.975 -11.346 16.722 1.00 96.69 87 ALA A C 1
ATOM 672 O O . ALA A 1 87 ? -8.977 -11.881 17.194 1.00 96.69 87 ALA A O 1
ATOM 673 N N . LEU A 1 88 ? -7.652 -10.073 16.969 1.00 97.81 88 LEU A N 1
ATOM 674 C CA . LEU A 1 88 ? -8.354 -9.194 17.914 1.00 97.81 88 LEU A CA 1
ATOM 675 C C . LEU A 1 88 ? -9.631 -8.548 17.359 1.00 97.81 88 LEU A C 1
ATOM 677 O O . LEU A 1 88 ? -10.486 -8.104 18.128 1.00 97.81 88 LEU A O 1
ATOM 681 N N . ALA A 1 89 ? -9.771 -8.461 16.035 1.00 98.12 89 ALA A N 1
ATOM 682 C CA . ALA A 1 89 ? -10.917 -7.819 15.404 1.00 98.12 89 ALA A CA 1
ATOM 683 C C . ALA A 1 89 ? -12.226 -8.535 15.770 1.00 98.12 89 ALA A C 1
ATOM 685 O O . ALA A 1 89 ? -12.396 -9.725 15.487 1.00 98.12 89 ALA A O 1
ATOM 686 N N . LYS A 1 90 ? -13.171 -7.787 16.350 1.00 98.06 90 LYS A N 1
ATOM 687 C CA . LYS A 1 90 ? -14.488 -8.279 16.778 1.00 98.06 90 LYS A CA 1
ATOM 688 C C . LYS A 1 90 ? -15.441 -8.533 15.609 1.00 98.06 90 LYS A C 1
ATOM 690 O O . LYS A 1 90 ? -16.318 -9.384 15.712 1.00 98.06 90 LYS A O 1
ATOM 695 N N . TYR A 1 91 ? -15.296 -7.775 14.525 1.00 97.81 91 TYR A N 1
ATOM 696 C CA . TYR A 1 91 ? -16.215 -7.787 13.386 1.00 97.81 91 TYR A CA 1
ATOM 697 C C . TYR A 1 91 ? -15.572 -8.402 12.141 1.00 97.81 91 TYR A C 1
ATOM 699 O O . TYR A 1 91 ? -14.359 -8.319 11.953 1.00 97.81 91 TYR A O 1
ATOM 707 N N . ASP A 1 92 ? -16.400 -8.969 11.261 1.00 96.69 92 ASP A N 1
ATOM 708 C CA . ASP A 1 92 ? -15.929 -9.669 10.061 1.00 96.69 92 ASP A CA 1
ATOM 709 C C . ASP A 1 92 ? -15.583 -8.745 8.892 1.00 96.69 92 ASP A C 1
ATOM 711 O O . ASP A 1 92 ? -14.850 -9.143 7.994 1.00 96.69 92 ASP A O 1
ATOM 715 N N . ARG A 1 93 ? -16.092 -7.513 8.864 1.00 97.69 93 ARG A N 1
ATOM 716 C CA . ARG A 1 93 ? -15.781 -6.551 7.799 1.00 97.69 93 ARG A CA 1
ATOM 717 C C . ARG A 1 93 ? -14.539 -5.764 8.187 1.00 97.69 93 ARG A C 1
ATOM 719 O O . ARG A 1 93 ? -14.587 -4.855 9.015 1.00 97.69 93 ARG A O 1
ATOM 726 N N . ILE A 1 94 ? -13.411 -6.153 7.606 1.00 98.44 94 ILE A N 1
ATOM 727 C CA . ILE A 1 94 ? -12.105 -5.586 7.916 1.00 98.44 94 ILE A CA 1
ATOM 728 C C . ILE A 1 94 ? -11.791 -4.479 6.927 1.00 98.44 94 ILE A C 1
ATOM 730 O O . ILE A 1 94 ? -11.859 -4.675 5.715 1.00 98.44 94 ILE A O 1
ATOM 734 N N . LEU A 1 95 ? -11.437 -3.315 7.457 1.00 98.38 95 LEU A N 1
ATOM 735 C CA . LEU A 1 95 ? -10.736 -2.264 6.733 1.00 98.38 95 LEU A CA 1
ATOM 736 C C . LEU A 1 95 ? -9.340 -2.178 7.347 1.00 98.38 95 LEU A C 1
ATOM 738 O O . LEU A 1 95 ? -9.206 -1.732 8.486 1.00 98.38 95 LEU A O 1
ATOM 742 N N . LEU A 1 96 ? -8.338 -2.679 6.634 1.00 98.31 96 LEU A N 1
ATOM 743 C CA . LEU A 1 96 ? -6.930 -2.534 6.982 1.00 98.31 96 LEU A CA 1
ATOM 744 C C . LEU A 1 96 ? -6.410 -1.263 6.316 1.00 98.31 96 LEU A C 1
ATOM 746 O O . LEU A 1 96 ? -6.590 -1.118 5.107 1.00 98.31 96 LEU A O 1
ATOM 750 N N . VAL A 1 97 ? -5.786 -0.373 7.080 1.00 97.38 97 VAL A N 1
ATOM 751 C CA . VAL A 1 97 ? -5.215 0.879 6.570 1.00 97.38 97 VAL A CA 1
ATOM 752 C C . VAL A 1 97 ? -3.875 1.158 7.231 1.00 97.38 97 VAL A C 1
ATOM 754 O O . VAL A 1 97 ? -3.695 0.875 8.414 1.00 97.38 97 VAL A O 1
ATOM 757 N N . ASP A 1 98 ? -2.963 1.746 6.468 1.00 95.12 98 ASP A N 1
ATOM 758 C CA . ASP A 1 98 ? -1.735 2.324 7.002 1.00 95.12 98 ASP A CA 1
ATOM 759 C C . ASP A 1 98 ? -2.019 3.567 7.864 1.00 95.12 98 ASP A C 1
ATOM 761 O O . ASP A 1 98 ? -3.076 4.200 7.792 1.00 95.12 98 ASP A O 1
ATOM 765 N N . ASP A 1 99 ? -1.031 3.928 8.672 1.00 94.31 99 ASP A N 1
ATOM 766 C CA . ASP A 1 99 ? -1.028 5.040 9.625 1.00 94.31 99 ASP A CA 1
ATOM 767 C C . ASP A 1 99 ? -1.219 6.436 9.004 1.00 94.31 99 ASP A C 1
ATOM 769 O O . ASP A 1 99 ? -1.585 7.383 9.699 1.00 94.31 99 ASP A O 1
ATOM 773 N N . HIS A 1 100 ? -1.028 6.588 7.696 1.00 93.25 100 HIS A N 1
ATOM 774 C CA . HIS A 1 100 ? -1.233 7.849 6.976 1.00 93.25 100 HIS A CA 1
ATOM 775 C C . HIS A 1 100 ? -2.660 8.053 6.441 1.00 93.25 100 HIS A C 1
ATOM 777 O O . HIS A 1 100 ? -2.967 9.116 5.895 1.00 93.25 100 HIS A O 1
ATOM 783 N N . TYR A 1 101 ? -3.549 7.066 6.578 1.00 96.56 101 TYR A N 1
ATOM 784 C CA . TYR A 1 101 ? -4.952 7.223 6.191 1.00 96.56 101 TYR A CA 1
ATOM 785 C C . TYR A 1 101 ? -5.757 7.972 7.263 1.00 96.56 101 TYR A C 1
ATOM 787 O O . TYR A 1 101 ? -5.502 7.860 8.464 1.00 96.56 101 TYR A O 1
ATOM 795 N N . ARG A 1 102 ? -6.751 8.749 6.822 1.00 96.81 102 ARG A N 1
ATOM 796 C CA . ARG A 1 102 ? -7.653 9.566 7.653 1.00 96.81 102 ARG A CA 1
ATOM 797 C C . ARG A 1 102 ? -9.118 9.339 7.265 1.00 96.81 102 ARG A C 1
ATOM 799 O O . ARG A 1 102 ? -9.837 10.277 6.938 1.00 96.81 102 ARG A O 1
ATOM 806 N N . VAL A 1 103 ? -9.530 8.072 7.258 1.00 97.19 103 VAL A N 1
ATOM 807 C CA . VAL A 1 103 ? -10.872 7.612 6.865 1.00 97.19 103 VAL A CA 1
ATOM 808 C C . VAL A 1 103 ? -11.962 8.401 7.594 1.00 97.19 103 VAL A C 1
ATOM 810 O O . VAL A 1 103 ? -12.089 8.327 8.814 1.00 97.19 103 VAL A O 1
ATOM 813 N N . SER A 1 104 ? -12.792 9.125 6.847 1.00 97.00 104 SER A N 1
ATOM 814 C CA . SER A 1 104 ? -13.934 9.825 7.442 1.00 97.00 104 SER A CA 1
ATOM 815 C C . SER A 1 104 ? -15.092 8.865 7.775 1.00 97.00 104 SER A C 1
ATOM 817 O O . SER A 1 104 ? -15.262 7.834 7.106 1.00 97.00 104 SER A O 1
ATOM 819 N N . PRO A 1 105 ? -15.931 9.184 8.779 1.00 97.19 105 PRO A N 1
ATOM 820 C CA . PRO A 1 105 ? -17.177 8.463 9.038 1.00 97.19 105 PRO A CA 1
ATOM 821 C C . PRO A 1 105 ? -18.075 8.357 7.793 1.00 97.19 105 PRO A C 1
ATOM 823 O O . PRO A 1 105 ? -18.679 7.312 7.548 1.00 97.19 105 PRO A O 1
ATOM 826 N N . GLU A 1 106 ? -18.129 9.404 6.969 1.00 96.81 106 GLU A N 1
ATOM 827 C CA . GLU A 1 106 ? -18.885 9.459 5.715 1.00 96.81 106 GLU A CA 1
ATOM 828 C C . GLU A 1 106 ? -18.336 8.464 4.691 1.00 96.81 106 GLU A C 1
ATOM 830 O O . GLU A 1 106 ? -19.088 7.636 4.172 1.00 9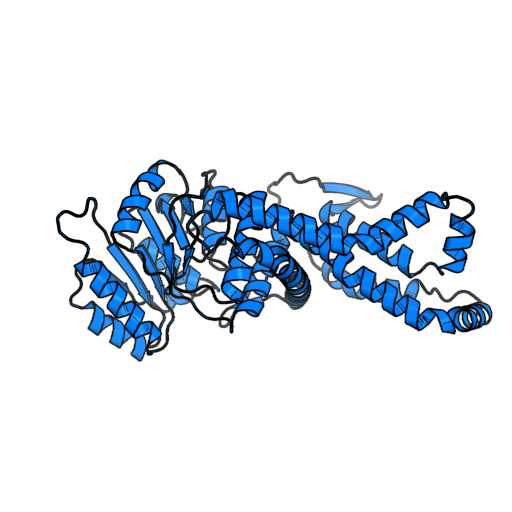6.81 106 GLU A O 1
ATOM 835 N N . THR A 1 107 ? -17.020 8.473 4.461 1.00 97.00 107 THR A N 1
ATOM 836 C CA . THR A 1 107 ? -16.357 7.513 3.568 1.00 97.00 107 THR A CA 1
ATOM 837 C C . THR A 1 107 ? -16.578 6.078 4.043 1.00 97.00 107 THR A C 1
ATOM 839 O O . THR A 1 107 ? -16.821 5.188 3.226 1.00 97.00 107 THR A O 1
ATOM 842 N N . LEU A 1 108 ? -16.583 5.831 5.358 1.00 97.19 108 LEU A N 1
ATOM 843 C CA . LEU A 1 108 ? -16.883 4.509 5.907 1.00 97.19 108 LEU A CA 1
ATOM 844 C C . LEU A 1 108 ? -18.338 4.074 5.638 1.00 97.19 108 LEU A C 1
ATOM 846 O O . LEU A 1 108 ? -18.572 2.907 5.311 1.00 97.19 108 LEU A O 1
ATOM 850 N N . LYS A 1 109 ? -19.315 4.991 5.718 1.00 97.00 109 LYS A N 1
ATOM 851 C CA . LYS A 1 109 ? -20.716 4.715 5.338 1.00 97.00 109 LYS A CA 1
ATOM 852 C C . LYS A 1 109 ? -20.836 4.389 3.849 1.00 97.00 109 LYS A C 1
ATOM 854 O O . LYS A 1 109 ? -21.506 3.421 3.494 1.00 97.00 109 LYS A O 1
ATOM 859 N N . GLU A 1 110 ? -20.168 5.149 2.982 1.00 96.81 110 GLU A N 1
ATOM 860 C CA . GLU A 1 110 ? -20.166 4.902 1.533 1.00 96.81 110 GLU A CA 1
ATOM 861 C C . GLU A 1 110 ? -19.501 3.570 1.165 1.00 96.81 110 GLU A C 1
ATOM 863 O O . GLU A 1 110 ? -19.911 2.897 0.214 1.00 96.81 110 GLU A O 1
ATOM 868 N N . LEU A 1 111 ? -18.478 3.183 1.928 1.00 96.12 111 LEU A N 1
ATOM 869 C CA . LEU A 1 111 ? -17.727 1.950 1.751 1.00 96.12 111 LEU A CA 1
ATOM 870 C C . LEU A 1 111 ? -18.554 0.702 2.067 1.00 96.12 111 LEU A C 1
ATOM 872 O O . LEU A 1 111 ? -18.443 -0.315 1.378 1.00 96.12 111 LEU A O 1
ATOM 876 N N . TYR A 1 112 ? -19.367 0.770 3.119 1.00 95.81 112 TYR A N 1
ATOM 877 C CA . TYR A 1 112 ? -20.022 -0.384 3.729 1.00 95.81 112 TYR A CA 1
ATOM 878 C C . TYR A 1 112 ? -20.793 -1.287 2.743 1.00 95.81 112 TYR A C 1
ATOM 880 O O . TYR A 1 112 ? -20.581 -2.502 2.786 1.00 95.81 112 TYR A O 1
ATOM 888 N N . PRO A 1 113 ? -21.588 -0.763 1.785 1.00 95.06 113 PRO A N 1
ATOM 889 C CA . PRO A 1 113 ? -22.315 -1.595 0.822 1.00 95.06 113 PRO A CA 1
ATOM 890 C C . PRO A 1 113 ? -21.424 -2.382 -0.154 1.00 95.06 113 PRO A C 1
ATOM 892 O O . PRO A 1 113 ? -21.923 -3.244 -0.875 1.00 95.06 113 PRO A O 1
ATOM 895 N N . TYR A 1 114 ? -20.125 -2.076 -0.255 1.00 95.69 114 TYR A N 1
ATOM 896 C CA . TYR A 1 114 ? -19.218 -2.771 -1.174 1.00 95.69 114 TYR A CA 1
ATOM 897 C C . TYR A 1 114 ? -18.676 -4.091 -0.619 1.00 95.69 114 TYR A C 1
ATOM 899 O O . TYR A 1 114 ? -18.271 -4.933 -1.419 1.00 95.69 114 TYR A O 1
ATOM 907 N N . TYR A 1 115 ? -18.743 -4.324 0.697 1.00 95.50 115 TYR A N 1
ATOM 908 C CA . TYR A 1 115 ? -18.416 -5.636 1.274 1.00 95.50 115 TYR A CA 1
ATOM 909 C C . TYR A 1 115 ? -19.303 -6.746 0.710 1.00 95.50 115 TYR A C 1
ATOM 911 O O . TYR A 1 115 ? -18.826 -7.848 0.468 1.00 95.50 115 TYR A O 1
ATOM 919 N N . ASP A 1 116 ? -20.563 -6.432 0.419 1.00 93.38 116 ASP A N 1
ATOM 920 C CA . ASP A 1 116 ? -21.515 -7.401 -0.129 1.00 93.38 116 ASP A CA 1
ATOM 921 C C . ASP A 1 116 ? -21.392 -7.554 -1.658 1.00 93.38 116 ASP A C 1
ATOM 923 O O . ASP A 1 116 ? -21.966 -8.467 -2.245 1.00 93.38 116 ASP A O 1
ATOM 927 N N . LYS A 1 117 ? -20.619 -6.684 -2.328 1.00 92.88 117 LYS A N 1
ATOM 928 C CA . LYS A 1 117 ? -20.362 -6.763 -3.778 1.00 92.88 117 LYS A CA 1
ATOM 929 C C . LYS A 1 117 ? -19.146 -7.615 -4.130 1.00 92.88 117 LYS A C 1
ATOM 931 O O . LYS A 1 117 ? -19.047 -8.077 -5.265 1.00 92.88 117 LYS A O 1
ATOM 936 N N . TYR A 1 118 ? -18.216 -7.788 -3.194 1.00 90.50 118 TYR A N 1
ATOM 937 C CA . TYR A 1 118 ? -16.969 -8.512 -3.414 1.00 90.50 118 TYR A CA 1
ATOM 938 C C . TYR A 1 118 ? -16.775 -9.574 -2.330 1.00 90.50 118 TYR A C 1
ATOM 940 O O . TYR A 1 118 ? -16.503 -9.256 -1.178 1.00 90.50 118 TYR A O 1
ATOM 948 N N . ASP A 1 119 ? -16.878 -10.841 -2.731 1.00 86.81 119 ASP A N 1
ATOM 949 C CA . ASP A 1 119 ? -16.806 -12.018 -1.848 1.00 86.81 119 ASP A CA 1
ATOM 950 C C . ASP A 1 119 ? -15.469 -12.148 -1.082 1.00 86.81 119 ASP A C 1
ATOM 952 O O . ASP A 1 119 ? -15.412 -12.589 0.067 1.00 86.81 119 ASP A O 1
ATOM 956 N N . GLY A 1 120 ? -14.361 -11.737 -1.699 1.00 90.25 120 GLY A N 1
ATOM 957 C CA . GLY A 1 120 ? -13.050 -11.720 -1.055 1.00 90.25 120 GLY A CA 1
ATOM 958 C C . GLY A 1 120 ? -12.744 -10.381 -0.395 1.00 90.25 120 GLY A C 1
ATOM 959 O O . GLY A 1 120 ? -12.654 -10.273 0.828 1.00 90.25 120 GLY A O 1
ATOM 960 N N . GLY A 1 121 ? -12.552 -9.360 -1.224 1.00 95.31 121 GLY A N 1
ATOM 961 C CA . GLY A 1 121 ? -12.179 -8.022 -0.782 1.00 95.31 121 GLY A CA 1
ATOM 962 C C . GLY A 1 121 ? -12.037 -7.052 -1.942 1.00 95.31 121 GLY A C 1
ATOM 963 O O . GLY A 1 121 ? -12.245 -7.405 -3.100 1.00 95.31 121 GLY A O 1
ATOM 964 N N . PHE A 1 122 ? -11.709 -5.806 -1.651 1.00 96.12 122 PHE A N 1
ATOM 965 C CA . PHE A 1 122 ? -11.597 -4.769 -2.655 1.00 96.12 122 PHE A CA 1
ATOM 966 C C . PHE A 1 122 ? -10.753 -3.589 -2.177 1.00 96.12 122 PHE A C 1
ATOM 968 O O . PHE A 1 122 ? -10.531 -3.379 -0.983 1.00 96.12 122 PHE A O 1
ATOM 975 N N . GLN A 1 123 ? -10.260 -2.839 -3.153 1.00 95.31 123 GLN A N 1
ATOM 976 C CA . GLN A 1 123 ? -9.460 -1.635 -2.964 1.00 95.31 123 GLN A CA 1
ATOM 977 C C . GLN A 1 123 ? -10.123 -0.438 -3.628 1.00 95.31 123 GLN A C 1
ATOM 979 O O . GLN A 1 123 ? -11.068 -0.580 -4.405 1.00 95.31 123 GLN A O 1
ATOM 984 N N . MET A 1 124 ? -9.604 0.742 -3.335 1.00 95.38 124 MET A N 1
ATOM 985 C CA . MET A 1 124 ? -9.989 1.991 -3.969 1.00 95.38 124 MET A CA 1
ATOM 986 C C . MET A 1 124 ? -8.757 2.875 -4.149 1.00 95.38 124 MET A C 1
ATOM 988 O O . MET A 1 124 ? -7.655 2.517 -3.741 1.00 95.38 124 MET A O 1
ATOM 992 N N . LEU A 1 125 ? -8.918 4.027 -4.798 1.00 95.62 125 LEU A N 1
ATOM 993 C CA . LEU A 1 125 ? -7.832 5.001 -4.843 1.00 95.62 125 LEU A CA 1
ATOM 994 C C . LEU A 1 125 ? -7.683 5.711 -3.489 1.00 95.62 125 LEU A C 1
ATOM 996 O O . LEU A 1 125 ? -8.682 5.941 -2.808 1.00 95.62 125 LEU A O 1
ATOM 1000 N N . PRO A 1 126 ? -6.468 6.119 -3.107 1.00 95.62 126 PRO A N 1
ATOM 1001 C CA . PRO A 1 126 ? -6.291 7.150 -2.095 1.00 95.62 126 PRO A CA 1
ATOM 1002 C C . PRO A 1 126 ? -6.699 8.531 -2.644 1.00 95.62 126 PRO A C 1
ATOM 1004 O O . PRO A 1 126 ? -6.561 8.816 -3.836 1.00 95.62 126 PRO A O 1
ATOM 1007 N N . ARG A 1 127 ? -7.183 9.400 -1.758 1.00 95.44 127 ARG A N 1
ATOM 1008 C CA . ARG A 1 127 ? -7.416 10.831 -1.972 1.00 95.44 127 ARG A CA 1
ATOM 1009 C C . ARG A 1 127 ? -6.472 11.593 -1.054 1.00 95.44 127 ARG A C 1
ATOM 1011 O O . ARG A 1 127 ? -6.690 11.630 0.155 1.00 95.44 127 ARG A O 1
ATOM 1018 N N . PHE A 1 128 ? -5.447 12.191 -1.642 1.00 93.88 128 PHE A N 1
ATOM 1019 C CA . PHE A 1 128 ? -4.476 12.991 -0.904 1.00 93.88 128 PHE A CA 1
ATOM 1020 C C . PHE A 1 128 ? -4.989 14.417 -0.691 1.00 93.88 128 PHE A C 1
ATOM 1022 O O . PHE A 1 128 ? -5.727 14.949 -1.527 1.00 93.88 128 PHE A O 1
ATOM 1029 N N . ASP A 1 129 ? -4.585 15.026 0.420 1.00 91.56 129 ASP A N 1
ATOM 1030 C CA . ASP A 1 129 ? -4.793 16.449 0.716 1.00 91.56 129 ASP A CA 1
ATOM 1031 C C . ASP A 1 129 ? -4.013 17.364 -0.244 1.00 91.56 129 ASP A C 1
ATOM 1033 O O . ASP A 1 129 ? -4.485 18.427 -0.649 1.00 91.56 129 ASP A O 1
ATOM 1037 N N . THR A 1 130 ? -2.837 16.905 -0.658 1.00 91.62 130 THR A N 1
ATOM 1038 C CA . THR A 1 130 ? -1.904 17.574 -1.552 1.00 91.62 130 THR A CA 1
ATOM 1039 C C . THR A 1 130 ? -1.356 16.581 -2.574 1.00 91.62 130 THR A C 1
ATOM 1041 O O . THR A 1 130 ? -1.293 15.377 -2.345 1.00 91.62 130 THR A O 1
ATOM 1044 N N . TYR A 1 131 ? -0.962 17.081 -3.745 1.00 92.56 131 TYR A N 1
ATOM 1045 C CA . TYR A 1 131 ? -0.440 16.252 -4.834 1.00 92.56 131 TYR A CA 1
ATOM 1046 C C . TYR A 1 131 ? 0.979 16.696 -5.204 1.00 92.56 131 TYR A C 1
ATOM 1048 O O . TYR A 1 131 ? 1.165 17.304 -6.264 1.00 92.56 131 TYR A O 1
ATOM 1056 N N . PRO A 1 132 ? 1.985 16.433 -4.343 1.00 91.38 132 PRO A N 1
ATOM 1057 C CA . PRO A 1 132 ? 3.379 16.654 -4.705 1.00 91.38 132 PRO A CA 1
ATOM 1058 C C . PRO A 1 132 ? 3.771 15.782 -5.905 1.00 91.38 132 PRO A C 1
ATOM 1060 O O . PRO A 1 132 ? 3.061 14.846 -6.293 1.00 91.38 132 PRO A O 1
ATOM 1063 N N . LEU A 1 133 ? 4.923 16.085 -6.505 1.00 91.50 133 LEU A N 1
ATOM 1064 C CA . LEU A 1 133 ? 5.372 15.421 -7.727 1.00 91.50 133 LEU A CA 1
ATOM 1065 C C . LEU A 1 133 ? 5.427 13.893 -7.569 1.00 91.50 133 LEU A C 1
ATOM 1067 O O . LEU A 1 133 ? 4.933 13.187 -8.447 1.00 91.50 133 LEU A O 1
ATOM 1071 N N . GLY A 1 134 ? 5.955 13.378 -6.452 1.00 89.06 134 GLY A N 1
ATOM 1072 C CA . GLY A 1 134 ? 6.001 11.937 -6.186 1.00 89.06 134 GLY A CA 1
ATOM 1073 C C . GLY A 1 134 ? 4.616 11.284 -6.224 1.00 89.06 134 GLY A C 1
ATOM 1074 O O . GLY A 1 134 ? 4.414 10.301 -6.939 1.00 89.06 134 GLY A O 1
ATOM 1075 N N . VAL A 1 135 ? 3.634 11.897 -5.556 1.00 91.31 135 VAL A N 1
ATOM 1076 C CA . VAL A 1 135 ? 2.238 11.428 -5.531 1.00 91.31 135 VAL A CA 1
ATOM 1077 C C . VAL A 1 135 ? 1.611 11.465 -6.925 1.00 91.31 135 VAL A C 1
ATOM 1079 O O . VAL A 1 135 ? 0.942 10.512 -7.321 1.00 91.31 135 VAL A O 1
ATOM 1082 N N . LEU A 1 136 ? 1.848 12.519 -7.713 1.00 94.50 136 LEU A N 1
ATOM 1083 C CA . LEU A 1 136 ? 1.351 12.594 -9.092 1.00 94.50 136 LEU A CA 1
ATOM 1084 C C . LEU A 1 136 ? 1.918 11.468 -9.964 1.00 94.50 136 LEU A C 1
ATOM 1086 O O . LEU A 1 136 ? 1.174 10.843 -10.722 1.00 94.50 136 LEU A O 1
ATOM 1090 N N . VAL A 1 137 ? 3.213 11.172 -9.836 1.00 93.44 137 VAL A N 1
ATOM 1091 C CA . VAL A 1 137 ? 3.850 10.075 -10.575 1.00 93.44 137 VAL A CA 1
ATOM 1092 C C . VAL A 1 137 ? 3.306 8.716 -10.112 1.00 93.44 137 VAL A C 1
ATOM 1094 O O . VAL A 1 137 ? 3.048 7.846 -10.945 1.00 93.44 137 VAL A O 1
ATOM 1097 N N . ASP A 1 138 ? 3.089 8.507 -8.812 1.00 91.50 138 ASP A N 1
ATOM 1098 C CA . ASP A 1 138 ? 2.503 7.265 -8.287 1.00 91.50 138 ASP A CA 1
ATOM 1099 C C . ASP A 1 138 ? 1.054 7.067 -8.745 1.00 91.50 138 ASP A C 1
ATOM 1101 O O . ASP A 1 138 ? 0.696 5.977 -9.199 1.00 91.50 138 ASP A O 1
ATOM 1105 N N . MET A 1 139 ? 0.235 8.120 -8.717 1.00 94.50 139 MET A N 1
ATOM 1106 C CA . MET A 1 139 ? -1.151 8.070 -9.190 1.00 94.50 139 MET A CA 1
ATOM 1107 C C . MET A 1 139 ? -1.245 7.834 -10.700 1.00 94.50 139 MET A C 1
ATOM 1109 O O . MET A 1 139 ? -2.068 7.033 -11.142 1.00 94.50 139 MET A O 1
ATOM 1113 N N . ALA A 1 140 ? -0.366 8.443 -11.500 1.00 95.06 140 ALA A N 1
ATOM 1114 C CA . ALA A 1 140 ? -0.302 8.171 -12.936 1.00 95.06 140 ALA A CA 1
ATOM 1115 C C . ALA A 1 140 ? -0.023 6.684 -13.218 1.00 95.06 140 ALA A C 1
ATOM 1117 O O . ALA A 1 140 ? -0.695 6.043 -14.028 1.00 95.06 140 ALA A O 1
ATOM 1118 N N . GLY A 1 141 ? 0.918 6.102 -12.477 1.00 91.44 141 GLY A N 1
ATOM 1119 C CA . GLY A 1 141 ? 1.207 4.676 -12.539 1.00 91.44 141 GLY A CA 1
ATOM 1120 C C . GLY A 1 141 ? 0.093 3.770 -12.046 1.00 91.44 141 GLY A C 1
ATOM 1121 O O . GLY A 1 141 ? -0.141 2.696 -12.607 1.00 91.44 141 GLY A O 1
ATOM 1122 N N . ALA A 1 142 ? -0.615 4.207 -11.009 1.00 92.12 142 ALA A N 1
ATOM 1123 C CA . ALA A 1 142 ? -1.786 3.521 -10.505 1.00 92.12 142 ALA A CA 1
ATOM 1124 C C . ALA A 1 142 ? -2.880 3.421 -11.573 1.00 92.12 142 ALA A C 1
ATOM 1126 O O . ALA A 1 142 ? -3.481 2.361 -11.711 1.00 92.12 142 ALA A O 1
ATOM 1127 N N . PHE A 1 143 ? -3.091 4.459 -12.388 1.00 94.56 143 PHE A N 1
ATOM 1128 C CA . PHE A 1 143 ? -4.039 4.409 -13.507 1.00 94.56 143 PHE A CA 1
ATOM 1129 C C . PHE A 1 143 ? -3.660 3.363 -14.543 1.00 94.56 143 PHE A C 1
ATOM 1131 O O . PHE A 1 143 ? -4.502 2.541 -14.907 1.00 94.56 143 PHE A O 1
ATOM 1138 N N . VAL A 1 144 ? -2.396 3.355 -14.973 1.00 90.62 144 VAL A N 1
ATOM 1139 C CA . VAL A 1 144 ? -1.885 2.356 -15.921 1.00 90.62 144 VAL A CA 1
ATOM 1140 C C . VAL A 1 144 ? -2.033 0.949 -15.337 1.00 90.62 144 VAL A C 1
ATOM 1142 O O . VAL A 1 144 ? -2.523 0.037 -16.000 1.00 90.62 144 VAL A O 1
ATOM 1145 N N . THR A 1 145 ? -1.675 0.772 -14.067 1.00 87.69 145 THR A N 1
ATOM 1146 C CA . THR A 1 145 ? -1.721 -0.533 -13.403 1.00 87.69 145 THR A CA 1
ATOM 1147 C C . THR A 1 145 ? -3.151 -1.026 -13.200 1.00 87.69 145 THR A C 1
ATOM 1149 O O . THR A 1 145 ? -3.463 -2.162 -13.548 1.00 87.69 145 THR A O 1
ATOM 1152 N N . CYS A 1 146 ? -4.055 -0.181 -12.707 1.00 89.56 146 CYS A N 1
ATOM 1153 C CA . CYS A 1 146 ? -5.468 -0.518 -12.567 1.00 89.56 146 CYS A CA 1
ATOM 1154 C C . CYS A 1 146 ? -6.122 -0.816 -13.918 1.00 89.56 146 CYS A C 1
ATOM 1156 O O . CYS A 1 146 ? -6.932 -1.735 -13.995 1.00 89.56 146 CYS A O 1
ATOM 1158 N N . LEU A 1 147 ? -5.764 -0.093 -14.982 1.00 89.69 147 LEU A N 1
ATOM 1159 C CA . LEU A 1 147 ? -6.290 -0.349 -16.322 1.00 89.69 147 LEU A CA 1
ATOM 1160 C C . LEU A 1 147 ? -5.878 -1.732 -16.845 1.00 89.69 147 LEU A C 1
ATOM 1162 O O . LEU A 1 147 ? -6.701 -2.432 -17.427 1.00 89.69 147 LEU A O 1
ATOM 1166 N N . LEU A 1 148 ? -4.625 -2.134 -16.616 1.00 85.12 148 LEU A N 1
ATOM 1167 C CA . LEU A 1 148 ? -4.073 -3.378 -17.158 1.00 85.12 148 LEU A CA 1
ATOM 1168 C C . LEU A 1 148 ? -4.321 -4.607 -16.269 1.00 85.12 148 LEU A C 1
ATOM 1170 O O . LEU A 1 148 ? -4.502 -5.705 -16.788 1.00 85.12 148 LEU A O 1
ATOM 1174 N N . SER A 1 149 ? -4.325 -4.456 -14.939 1.00 81.81 149 SER A N 1
ATOM 1175 C CA . SER A 1 149 ? -4.520 -5.572 -13.995 1.00 81.81 149 SER A CA 1
ATOM 1176 C C . SER A 1 149 ? -5.814 -5.525 -13.186 1.00 81.81 149 SER A C 1
ATOM 1178 O O . SER A 1 149 ? -6.080 -6.451 -12.421 1.00 81.81 149 SER A O 1
ATOM 1180 N N . GLY A 1 150 ? -6.610 -4.463 -13.308 1.00 84.62 150 GLY A N 1
ATOM 1181 C CA . GLY A 1 150 ? -7.846 -4.280 -12.543 1.00 84.62 150 GLY A CA 1
ATOM 1182 C C . GLY A 1 150 ? -7.640 -3.923 -11.068 1.00 84.62 150 GLY A C 1
ATOM 1183 O O . GLY A 1 150 ? -8.624 -3.706 -10.371 1.00 84.62 150 GLY A O 1
ATOM 1184 N N . ILE A 1 151 ? -6.393 -3.869 -10.588 1.00 83.75 151 ILE A N 1
ATOM 1185 C CA . ILE A 1 151 ? -6.057 -3.714 -9.170 1.00 83.75 151 ILE A CA 1
ATOM 1186 C C . ILE A 1 151 ? -4.698 -3.039 -8.980 1.00 83.75 151 ILE A C 1
ATOM 1188 O O . ILE A 1 151 ? -3.808 -3.218 -9.818 1.00 83.75 151 ILE A O 1
ATOM 1192 N N . GLN A 1 152 ? -4.547 -2.301 -7.880 1.00 87.56 152 GLN A N 1
ATOM 1193 C CA . GLN A 1 152 ? -3.305 -1.663 -7.452 1.00 87.56 152 GLN A CA 1
ATOM 1194 C C . GLN A 1 152 ? -3.264 -1.553 -5.926 1.00 87.56 152 GLN A C 1
ATOM 1196 O O . GLN A 1 152 ? -4.288 -1.335 -5.291 1.00 87.56 152 GLN A O 1
ATOM 1201 N N . PHE A 1 153 ? -2.058 -1.677 -5.385 1.00 88.50 153 PHE A N 1
ATOM 1202 C CA . PHE A 1 153 ? -1.749 -1.750 -3.961 1.00 88.50 153 PHE A CA 1
ATOM 1203 C C . PHE A 1 153 ? -1.351 -0.371 -3.419 1.00 88.50 153 PHE A C 1
ATOM 1205 O O . PHE A 1 153 ? -0.472 0.277 -3.992 1.00 88.50 153 PHE A O 1
ATOM 1212 N N . PHE A 1 154 ? -2.036 0.086 -2.366 1.00 89.88 154 PHE A N 1
ATOM 1213 C CA . PHE A 1 154 ? -1.922 1.438 -1.801 1.00 89.88 154 PHE A CA 1
ATOM 1214 C C . PHE A 1 154 ? -1.731 1.458 -0.275 1.00 89.88 154 PHE A C 1
ATOM 1216 O O . PHE A 1 154 ? -1.860 2.520 0.327 1.00 89.88 154 PHE A O 1
ATOM 1223 N N . GLY A 1 155 ? -1.486 0.320 0.379 1.00 91.31 155 GLY A N 1
ATOM 1224 C CA . GLY A 1 155 ? -1.412 0.267 1.848 1.00 91.31 155 GLY A CA 1
ATOM 1225 C C . GLY A 1 155 ? -2.783 0.301 2.534 1.00 91.31 155 GLY A C 1
ATOM 1226 O O . GLY A 1 155 ? -2.906 0.694 3.689 1.00 91.31 155 GLY A O 1
ATOM 1227 N N . HIS A 1 156 ? -3.844 -0.093 1.826 1.00 95.75 156 HIS A N 1
ATOM 1228 C CA . HIS A 1 156 ? -5.144 -0.365 2.435 1.00 95.75 156 HIS A CA 1
ATOM 1229 C C . HIS A 1 156 ? -5.866 -1.511 1.727 1.00 95.75 156 HIS A C 1
ATOM 1231 O O . HIS A 1 156 ? -5.652 -1.754 0.536 1.00 95.75 156 HIS A O 1
ATOM 1237 N N . ASN A 1 157 ? -6.756 -2.194 2.452 1.00 96.50 157 ASN A N 1
ATOM 1238 C CA . ASN A 1 157 ? -7.651 -3.219 1.911 1.00 96.50 157 ASN A CA 1
ATOM 1239 C C . ASN A 1 157 ? -8.959 -3.274 2.695 1.00 96.50 157 ASN A C 1
ATOM 1241 O O . ASN A 1 157 ? -8.943 -3.317 3.925 1.00 96.50 157 ASN A O 1
ATOM 1245 N N . ALA A 1 158 ? -10.079 -3.398 1.987 1.00 97.81 158 ALA A N 1
ATOM 1246 C CA . ALA A 1 158 ? -11.350 -3.800 2.573 1.00 97.81 158 ALA A CA 1
ATOM 1247 C C . ALA A 1 158 ? -11.617 -5.274 2.240 1.00 97.81 158 ALA A C 1
ATOM 1249 O O . ALA A 1 158 ? -11.549 -5.660 1.077 1.00 97.81 158 ALA A O 1
ATOM 1250 N N . PHE A 1 159 ? -11.880 -6.128 3.226 1.00 97.75 159 PHE A N 1
ATOM 1251 C CA . PHE A 1 159 ? -12.114 -7.559 2.994 1.00 97.75 159 PHE A CA 1
ATOM 1252 C C . PHE A 1 159 ? -12.879 -8.223 4.138 1.00 97.75 159 PHE A C 1
ATOM 1254 O O . PHE A 1 159 ? -12.965 -7.696 5.249 1.00 97.75 159 PHE A O 1
ATOM 1261 N N . TRP A 1 160 ? -13.426 -9.406 3.872 1.00 97.12 160 TRP A N 1
ATOM 1262 C CA . TRP A 1 160 ? -14.018 -10.243 4.910 1.00 97.12 160 TRP A CA 1
ATOM 1263 C C . TRP A 1 160 ? -12.929 -10.949 5.718 1.00 97.12 160 TRP A C 1
ATOM 1265 O O . TRP A 1 160 ? -12.058 -11.593 5.142 1.00 97.12 160 TRP A O 1
ATOM 1275 N N . LYS A 1 161 ? -12.996 -10.902 7.051 1.00 96.31 161 LYS A N 1
ATOM 1276 C CA . LYS A 1 161 ? -12.048 -11.549 7.971 1.00 96.31 161 LYS A CA 1
ATOM 1277 C C . LYS A 1 161 ? -11.839 -13.018 7.607 1.00 96.31 161 LYS A C 1
ATOM 1279 O O . LYS A 1 161 ? -10.707 -13.462 7.474 1.00 96.31 161 LYS A O 1
ATOM 1284 N N . ASN A 1 162 ? -12.925 -13.745 7.337 1.00 94.75 162 ASN A N 1
ATOM 1285 C CA . ASN A 1 162 ? -12.892 -15.159 6.950 1.00 94.75 162 ASN A CA 1
ATOM 1286 C C . ASN A 1 162 ? -12.316 -15.434 5.539 1.00 94.75 162 ASN A C 1
ATOM 1288 O O . ASN A 1 162 ? -12.111 -16.595 5.178 1.00 94.75 162 ASN A O 1
ATOM 1292 N N . ALA A 1 163 ? -12.067 -14.399 4.729 1.00 95.38 163 ALA A N 1
ATOM 1293 C CA . ALA A 1 163 ? -11.353 -14.522 3.461 1.00 95.38 163 ALA A CA 1
ATOM 1294 C C . ALA A 1 163 ? -9.845 -14.707 3.687 1.00 95.38 163 ALA A C 1
ATOM 1296 O O . ALA A 1 163 ? -9.155 -15.229 2.810 1.00 95.38 163 ALA A O 1
ATOM 1297 N N . VAL A 1 164 ? -9.346 -14.315 4.865 1.00 95.75 164 VAL A N 1
ATOM 1298 C CA . VAL A 1 164 ? -7.954 -14.472 5.277 1.00 95.75 164 VAL A CA 1
ATOM 1299 C C . VAL A 1 164 ? -7.861 -15.522 6.373 1.00 95.75 164 VAL A C 1
ATOM 1301 O O . VAL A 1 164 ? -8.233 -15.311 7.520 1.00 95.75 164 VAL A O 1
ATOM 1304 N N . ASP A 1 165 ? -7.320 -16.672 6.003 1.00 94.50 165 ASP A N 1
ATOM 1305 C CA . ASP A 1 165 ? -6.942 -17.716 6.948 1.00 94.50 165 ASP A CA 1
ATOM 1306 C C . ASP A 1 165 ? -5.609 -17.338 7.598 1.00 94.50 165 ASP A C 1
ATOM 1308 O O . ASP A 1 165 ? -4.574 -17.359 6.933 1.00 94.50 165 ASP A O 1
ATOM 1312 N N . ILE A 1 166 ? -5.677 -16.912 8.861 1.00 92.12 166 ILE A N 1
ATOM 1313 C CA . ILE A 1 166 ? -4.568 -16.316 9.619 1.00 92.12 166 ILE A CA 1
ATOM 1314 C C . ILE A 1 166 ? -3.430 -17.321 9.857 1.00 92.12 166 ILE A C 1
ATOM 1316 O O . ILE A 1 166 ? -2.256 -16.936 9.871 1.00 92.12 166 ILE A O 1
ATOM 1320 N N . ASP A 1 167 ? -3.761 -18.604 10.001 1.00 90.00 167 ASP A N 1
ATOM 1321 C CA . ASP A 1 167 ? -2.791 -19.658 10.305 1.00 90.00 167 ASP A CA 1
ATOM 1322 C C . ASP A 1 167 ? -1.897 -19.942 9.097 1.00 90.00 167 ASP A C 1
ATOM 1324 O O . ASP A 1 167 ? -0.680 -20.100 9.225 1.00 90.00 167 ASP A O 1
ATOM 1328 N N . THR A 1 168 ? -2.491 -19.922 7.902 1.00 91.19 168 THR A N 1
ATOM 1329 C CA . THR A 1 168 ? -1.791 -20.160 6.630 1.00 91.19 168 THR A CA 1
ATOM 1330 C C . THR A 1 168 ? -1.309 -18.882 5.937 1.00 91.19 168 THR A C 1
ATOM 1332 O O . THR A 1 168 ? -0.619 -18.954 4.916 1.00 91.19 168 THR A O 1
ATOM 1335 N N . PHE A 1 169 ? -1.652 -17.705 6.468 1.00 91.31 169 PHE A N 1
ATOM 1336 C CA . PHE A 1 169 ? -1.283 -16.418 5.886 1.00 91.31 169 PHE A CA 1
ATOM 1337 C C . PHE A 1 169 ? 0.244 -16.202 5.929 1.00 91.31 169 PHE A C 1
ATOM 1339 O O . PHE A 1 169 ? 0.861 -16.356 6.996 1.00 91.31 169 PHE A O 1
ATOM 1346 N N . PRO A 1 170 ? 0.888 -15.853 4.795 1.00 89.31 170 PRO A N 1
ATOM 1347 C CA . PRO A 1 170 ? 2.329 -15.635 4.749 1.00 89.31 170 PRO A CA 1
ATOM 1348 C C . PRO A 1 170 ? 2.735 -14.397 5.554 1.00 89.31 170 PRO A C 1
ATOM 1350 O O . PRO A 1 170 ? 2.105 -13.345 5.487 1.00 89.31 170 PRO A O 1
ATOM 1353 N N . LYS A 1 171 ? 3.852 -14.507 6.271 1.00 88.06 171 LYS A N 1
ATOM 1354 C CA . LYS A 1 171 ? 4.392 -13.417 7.101 1.00 88.06 171 LYS A CA 1
ATOM 1355 C C . LYS A 1 171 ? 5.742 -12.894 6.591 1.00 88.06 171 LYS A C 1
ATOM 1357 O O . LYS A 1 171 ? 6.278 -11.927 7.118 1.00 88.06 171 LYS A O 1
ATOM 1362 N N . ASP A 1 172 ? 6.253 -13.497 5.517 1.00 88.50 172 ASP A N 1
ATOM 1363 C CA . ASP A 1 172 ? 7.562 -13.212 4.916 1.00 88.50 172 ASP A CA 1
ATOM 1364 C C . ASP A 1 172 ? 7.421 -12.533 3.539 1.00 88.50 172 ASP A C 1
ATOM 1366 O O . ASP A 1 172 ? 8.122 -12.872 2.588 1.00 88.50 172 ASP A O 1
ATOM 1370 N N . VAL A 1 173 ? 6.477 -11.594 3.416 1.00 87.31 173 VAL A N 1
ATOM 1371 C CA . VAL A 1 173 ? 6.170 -10.854 2.172 1.00 87.31 173 VAL A CA 1
ATOM 1372 C C . VAL A 1 173 ? 6.484 -9.376 2.370 1.00 87.31 173 VAL A C 1
ATOM 1374 O O . VAL A 1 173 ? 6.386 -8.902 3.496 1.00 87.31 173 VAL A O 1
ATOM 1377 N N . LEU A 1 174 ? 6.859 -8.627 1.325 1.00 86.38 174 LEU A N 1
ATOM 1378 C CA . LEU A 1 174 ? 7.160 -7.193 1.476 1.00 86.38 174 LEU A CA 1
ATOM 1379 C C . LEU A 1 174 ? 5.907 -6.356 1.729 1.00 86.38 174 LEU A C 1
ATOM 1381 O O . LEU A 1 174 ? 5.912 -5.502 2.613 1.00 86.38 174 LEU A O 1
ATOM 1385 N N . PHE A 1 175 ? 4.858 -6.600 0.945 1.00 87.31 175 PHE A N 1
ATOM 1386 C CA . PHE A 1 175 ? 3.637 -5.802 0.953 1.00 87.31 175 PHE A CA 1
ATOM 1387 C C . PHE A 1 175 ? 2.470 -6.608 1.502 1.00 87.31 175 PHE A C 1
ATOM 1389 O O . PHE A 1 175 ? 2.145 -7.693 1.014 1.00 87.31 175 PHE A O 1
ATOM 1396 N N . ASP A 1 176 ? 1.846 -6.058 2.530 1.00 89.62 176 ASP A N 1
ATOM 1397 C CA . ASP A 1 176 ? 0.728 -6.658 3.232 1.00 89.62 176 ASP A CA 1
ATOM 1398 C C . ASP A 1 176 ? -0.537 -6.700 2.383 1.00 89.62 176 ASP A C 1
ATOM 1400 O O . ASP A 1 176 ? -1.203 -7.732 2.318 1.00 89.62 176 ASP A O 1
ATOM 1404 N N . ASP A 1 177 ? -0.823 -5.636 1.644 1.00 90.00 177 ASP A N 1
ATOM 1405 C CA . ASP A 1 177 ? -1.963 -5.583 0.737 1.00 90.00 177 ASP A CA 1
ATOM 1406 C C . ASP A 1 177 ? -1.868 -6.571 -0.433 1.00 90.00 177 ASP A C 1
ATOM 1408 O O . ASP A 1 177 ? -2.826 -7.298 -0.724 1.00 90.00 177 ASP A O 1
ATOM 1412 N N . PHE A 1 178 ? -0.685 -6.698 -1.034 1.00 88.25 178 PHE A N 1
ATOM 1413 C CA . PHE A 1 178 ? -0.406 -7.743 -2.013 1.00 88.25 178 PHE A CA 1
ATOM 1414 C C . PHE A 1 178 ? -0.596 -9.144 -1.427 1.00 88.25 178 PHE A C 1
ATOM 1416 O O . PHE A 1 178 ? -1.265 -9.986 -2.038 1.00 88.25 178 PHE A O 1
ATOM 1423 N N . ALA A 1 179 ? -0.029 -9.398 -0.243 1.00 90.62 179 ALA A N 1
ATOM 1424 C CA . ALA A 1 179 ? -0.116 -10.690 0.426 1.00 90.62 179 ALA A CA 1
ATOM 1425 C C . ALA A 1 179 ? -1.572 -11.079 0.711 1.00 90.62 179 ALA A C 1
ATOM 1427 O O . ALA A 1 179 ? -1.977 -12.197 0.380 1.00 90.62 179 ALA A O 1
ATOM 1428 N N . ILE A 1 180 ? -2.375 -10.152 1.249 1.00 93.75 180 ILE A N 1
ATOM 1429 C CA . ILE A 1 180 ? -3.796 -10.364 1.559 1.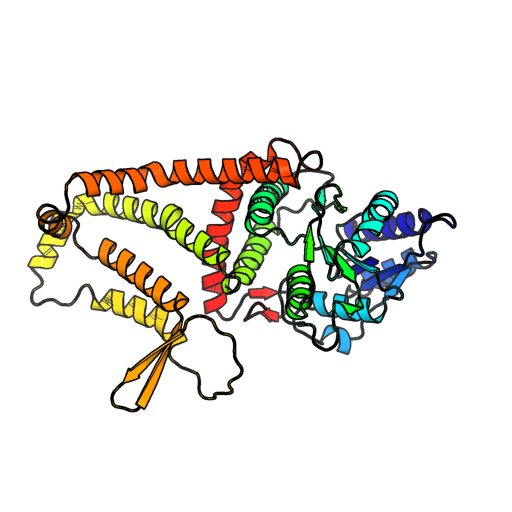00 93.75 180 ILE A CA 1
ATOM 1430 C C . ILE A 1 180 ? -4.562 -10.737 0.297 1.00 93.75 180 ILE A C 1
ATOM 1432 O O . ILE A 1 180 ? -5.194 -11.790 0.248 1.00 93.75 180 ILE A O 1
ATOM 1436 N N . PHE A 1 181 ? -4.480 -9.934 -0.761 1.00 92.31 181 PHE A N 1
ATOM 1437 C CA . PHE A 1 181 ? -5.274 -10.198 -1.961 1.00 92.31 181 PHE A CA 1
ATOM 1438 C C . PHE A 1 181 ? -4.822 -11.435 -2.717 1.00 92.31 181 PHE A C 1
ATOM 1440 O O . PHE A 1 181 ? -5.653 -12.150 -3.282 1.00 92.31 181 PHE A O 1
ATOM 1447 N N . ARG A 1 182 ? -3.527 -11.744 -2.703 1.00 90.62 182 ARG A N 1
ATOM 1448 C CA . ARG A 1 182 ? -3.040 -12.997 -3.272 1.00 90.62 182 ARG A CA 1
ATOM 1449 C C . ARG A 1 182 ? -3.506 -14.207 -2.467 1.00 90.62 182 ARG A C 1
ATOM 1451 O O . ARG A 1 182 ? -3.869 -15.211 -3.076 1.00 90.62 182 ARG A O 1
ATOM 1458 N N . HIS A 1 183 ? -3.534 -14.112 -1.139 1.00 93.12 183 HIS A N 1
ATOM 1459 C CA . HIS A 1 183 ? -4.072 -15.159 -0.268 1.00 93.12 183 HIS A CA 1
ATOM 1460 C C . HIS A 1 183 ? -5.565 -15.386 -0.524 1.00 93.12 183 HIS A C 1
ATOM 1462 O O . HIS A 1 183 ? -5.980 -16.511 -0.792 1.00 93.12 183 HIS A O 1
ATOM 1468 N N . ILE A 1 184 ? -6.352 -14.309 -0.573 1.00 94.56 184 ILE A N 1
ATOM 1469 C CA . ILE A 1 184 ? -7.787 -14.347 -0.896 1.00 94.56 184 ILE A CA 1
ATOM 1470 C C . ILE A 1 184 ? -8.024 -14.992 -2.273 1.00 94.56 184 ILE A C 1
ATOM 1472 O O . ILE A 1 184 ? -8.841 -15.907 -2.395 1.00 94.56 184 ILE A O 1
ATOM 1476 N N . LYS A 1 185 ? -7.264 -14.589 -3.304 1.00 91.88 185 LYS A N 1
ATOM 1477 C CA . LYS A 1 185 ? -7.350 -15.186 -4.649 1.00 91.88 185 LYS A CA 1
ATOM 1478 C C . LYS A 1 185 ? -6.990 -16.673 -4.664 1.00 91.88 185 LYS A C 1
ATOM 1480 O O . LYS A 1 185 ? -7.666 -17.446 -5.334 1.00 91.88 185 LYS A O 1
ATOM 1485 N N . ARG A 1 186 ? -5.949 -17.096 -3.933 1.00 91.88 186 ARG A N 1
ATOM 1486 C CA . ARG A 1 186 ? -5.556 -18.519 -3.819 1.00 91.88 186 ARG A CA 1
ATOM 1487 C C . ARG A 1 186 ? -6.654 -19.374 -3.182 1.00 91.88 186 ARG A C 1
ATOM 1489 O O . ARG A 1 186 ? -6.744 -20.557 -3.482 1.00 91.88 186 ARG A O 1
ATOM 1496 N N . ARG A 1 187 ? -7.516 -18.768 -2.364 1.00 92.50 187 ARG A N 1
ATOM 1497 C CA . ARG A 1 187 ? -8.709 -19.403 -1.786 1.00 92.50 187 ARG A CA 1
ATOM 1498 C C . ARG A 1 187 ? -9.935 -19.357 -2.709 1.00 92.50 187 ARG A C 1
ATOM 1500 O O . ARG A 1 187 ? -11.036 -19.662 -2.266 1.00 92.50 187 ARG A O 1
ATOM 1507 N N . GLY A 1 188 ? -9.759 -18.969 -3.974 1.00 93.00 188 GLY A N 1
ATOM 1508 C CA . GLY A 1 188 ? -10.818 -18.950 -4.985 1.00 93.00 188 GLY A CA 1
ATOM 1509 C C . GLY A 1 188 ? -11.802 -17.786 -4.862 1.00 93.00 188 GLY A C 1
ATOM 1510 O O . GLY A 1 188 ? -12.822 -17.795 -5.543 1.00 93.00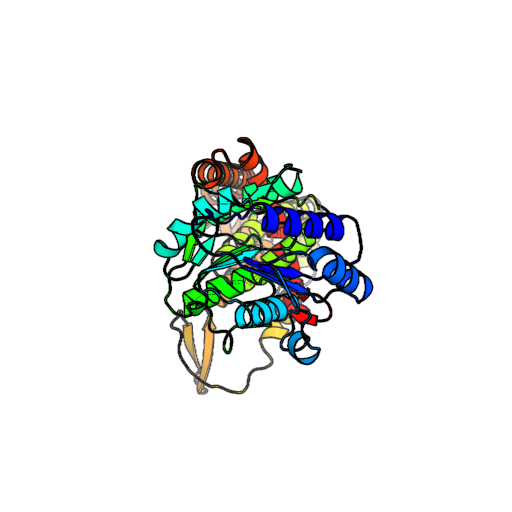 188 GLY A O 1
ATOM 1511 N N . ARG A 1 189 ? -11.517 -16.784 -4.020 1.00 94.00 189 ARG A N 1
ATOM 1512 C CA . ARG A 1 189 ? -12.412 -15.640 -3.813 1.00 94.00 189 ARG A CA 1
ATOM 1513 C C . ARG A 1 189 ? -12.066 -14.467 -4.721 1.00 94.00 189 ARG A C 1
ATOM 1515 O O . ARG A 1 189 ? -10.898 -14.189 -5.007 1.00 94.00 189 ARG A O 1
ATOM 1522 N N . ALA A 1 190 ? -13.100 -13.751 -5.151 1.00 90.00 190 ALA A N 1
ATOM 1523 C CA . ALA A 1 190 ? -12.951 -12.587 -6.011 1.00 90.00 190 ALA A CA 1
ATOM 1524 C C . ALA A 1 190 ? -12.442 -11.371 -5.225 1.00 90.00 190 ALA A C 1
ATOM 1526 O O . ALA A 1 190 ? -12.927 -11.076 -4.132 1.00 90.00 190 ALA A O 1
ATOM 1527 N N . VAL A 1 191 ? -11.507 -10.627 -5.820 1.00 93.12 191 VAL A N 1
ATOM 1528 C CA . VAL A 1 191 ? -11.120 -9.296 -5.337 1.00 93.12 191 VAL A CA 1
ATOM 1529 C C . VAL A 1 191 ? -11.448 -8.235 -6.375 1.00 93.12 191 VAL A C 1
ATOM 1531 O O . VAL A 1 191 ? -11.380 -8.503 -7.577 1.00 93.12 191 VAL A O 1
ATOM 1534 N N . GLY A 1 192 ? -11.800 -7.039 -5.915 1.00 92.94 192 GLY A N 1
ATOM 1535 C CA . GLY A 1 192 ? -12.285 -5.965 -6.770 1.00 92.94 192 GLY A CA 1
ATOM 1536 C C . GLY A 1 192 ? -11.631 -4.610 -6.552 1.00 92.94 192 GLY A C 1
ATOM 1537 O O . GLY A 1 192 ? -10.748 -4.430 -5.715 1.00 92.94 192 GLY A O 1
ATOM 1538 N N . PHE A 1 193 ? -12.115 -3.637 -7.321 1.00 94.25 193 PHE A N 1
ATOM 1539 C CA . PHE A 1 193 ? -11.680 -2.250 -7.240 1.00 94.25 193 PHE A CA 1
ATOM 1540 C C . PHE A 1 193 ? -12.874 -1.300 -7.335 1.00 94.25 193 PHE A C 1
ATOM 1542 O O . PHE A 1 193 ? -13.635 -1.322 -8.306 1.00 94.25 193 PHE A O 1
ATOM 1549 N N . VAL A 1 194 ? -13.039 -0.439 -6.339 1.00 94.62 194 VAL A N 1
ATOM 1550 C CA . VAL A 1 194 ? -14.110 0.553 -6.261 1.00 94.62 194 VAL A CA 1
ATOM 1551 C C . VAL A 1 194 ? -13.629 1.862 -6.873 1.00 94.62 194 VAL A C 1
ATOM 1553 O O . VAL A 1 194 ? -12.669 2.469 -6.418 1.00 94.62 194 VAL A O 1
ATOM 1556 N N . ARG A 1 195 ? -14.314 2.305 -7.933 1.00 92.56 195 ARG A N 1
ATOM 1557 C CA . ARG A 1 195 ? -13.909 3.470 -8.746 1.00 92.56 195 ARG A CA 1
ATOM 1558 C C . ARG A 1 195 ? -14.493 4.809 -8.290 1.00 92.56 195 ARG A C 1
ATOM 1560 O O . ARG A 1 195 ? -14.097 5.844 -8.804 1.00 92.56 195 ARG A O 1
ATOM 1567 N N . ARG A 1 196 ? -15.510 4.793 -7.423 1.00 90.12 196 ARG A N 1
ATOM 1568 C CA . ARG A 1 196 ? -16.289 5.994 -7.053 1.00 90.12 196 ARG A CA 1
ATOM 1569 C C . ARG A 1 196 ? -15.969 6.540 -5.667 1.00 90.12 196 ARG A C 1
ATOM 1571 O O . ARG A 1 196 ? -16.408 7.637 -5.359 1.00 90.12 196 ARG A O 1
ATOM 1578 N N . ILE A 1 197 ? -15.245 5.768 -4.869 1.00 93.81 197 ILE A N 1
ATOM 1579 C CA . ILE A 1 197 ? -14.868 6.099 -3.497 1.00 93.81 197 ILE A CA 1
ATOM 1580 C C . ILE A 1 197 ? -13.352 6.200 -3.474 1.00 93.81 197 ILE A C 1
ATOM 1582 O O . ILE A 1 197 ? -12.680 5.489 -4.223 1.00 93.81 197 ILE A O 1
ATOM 1586 N N . ALA A 1 198 ? -12.831 7.075 -2.625 1.00 95.56 198 ALA A N 1
ATOM 1587 C CA . ALA A 1 198 ? -11.416 7.149 -2.327 1.00 95.56 198 ALA A CA 1
ATOM 1588 C C . ALA A 1 198 ? -11.208 7.295 -0.820 1.00 95.56 198 ALA A C 1
ATOM 1590 O O . ALA A 1 198 ? -12.035 7.915 -0.156 1.00 95.56 198 ALA A O 1
ATOM 1591 N N . LEU A 1 199 ? -10.121 6.731 -0.294 1.00 96.38 199 LEU A N 1
ATOM 1592 C CA . LEU A 1 199 ? -9.769 6.882 1.120 1.00 96.38 199 LEU A CA 1
ATOM 1593 C C . LEU A 1 199 ? -8.888 8.104 1.329 1.00 96.38 199 LEU A C 1
ATOM 1595 O O . LEU A 1 199 ? -7.893 8.274 0.630 1.00 96.38 199 LEU A O 1
ATOM 1599 N N . GLU A 1 200 ? -9.230 8.935 2.303 1.00 96.31 200 GLU A N 1
ATOM 1600 C CA . GLU A 1 200 ? -8.454 10.121 2.648 1.00 96.31 200 GLU A CA 1
ATOM 1601 C C . GLU A 1 200 ? -7.070 9.753 3.191 1.00 96.31 200 GLU A C 1
ATOM 1603 O O . GLU A 1 200 ? -6.938 8.849 4.016 1.00 96.31 200 GLU A O 1
ATOM 1608 N N . CYS A 1 201 ? -6.042 10.469 2.741 1.00 93.44 201 CYS A N 1
ATOM 1609 C CA . CYS A 1 201 ? -4.644 10.239 3.090 1.00 93.44 201 CYS A CA 1
ATOM 1610 C C . CYS A 1 201 ? -3.896 11.573 3.246 1.00 93.44 201 CYS A C 1
ATOM 1612 O O . CYS A 1 201 ? -4.169 12.520 2.508 1.00 93.44 201 CYS A O 1
ATOM 1614 N N . THR A 1 202 ? -2.947 11.633 4.186 1.00 89.88 202 THR A N 1
ATOM 1615 C CA . THR A 1 202 ? -2.139 12.831 4.505 1.00 89.88 202 THR A CA 1
ATOM 1616 C C . THR A 1 202 ? -0.656 12.690 4.140 1.00 89.88 202 THR A C 1
ATOM 1618 O O . THR A 1 202 ? 0.178 13.464 4.603 1.00 89.88 202 THR A O 1
ATOM 1621 N N . GLN A 1 203 ? -0.269 11.659 3.382 1.00 76.00 203 GLN A N 1
ATOM 1622 C CA . GLN A 1 203 ? 1.145 11.393 3.114 1.00 76.00 203 GLN A CA 1
ATOM 1623 C C . GLN A 1 203 ? 1.759 12.414 2.139 1.00 76.00 203 GLN A C 1
ATOM 1625 O O . GLN A 1 203 ? 1.278 12.581 1.020 1.00 76.00 203 GLN A O 1
ATOM 1630 N N . SER A 1 204 ? 2.897 13.002 2.529 1.00 61.03 204 SER A N 1
ATOM 1631 C CA . SER A 1 204 ? 3.668 13.972 1.731 1.00 61.03 204 SER A CA 1
ATOM 1632 C C . SER A 1 204 ? 5.083 13.506 1.335 1.00 61.03 204 SER A C 1
ATOM 1634 O O . SER A 1 204 ? 5.821 14.248 0.691 1.00 61.03 204 SER A O 1
ATOM 1636 N N . SER A 1 205 ? 5.517 12.297 1.720 1.00 56.44 205 SER A N 1
ATOM 1637 C CA . SER A 1 205 ? 6.957 11.993 1.748 1.00 56.44 205 SER A CA 1
ATOM 1638 C C . SER A 1 205 ? 7.566 11.583 0.393 1.00 56.44 205 SER A C 1
ATOM 1640 O O . SER A 1 205 ? 7.442 10.431 -0.033 1.00 56.44 205 SER A O 1
ATOM 1642 N N . ASP A 1 206 ? 8.373 12.463 -0.201 1.00 64.38 206 ASP A N 1
ATOM 1643 C CA . ASP A 1 206 ? 9.235 12.142 -1.351 1.00 64.38 206 ASP A CA 1
ATOM 1644 C C . ASP A 1 206 ? 10.452 11.263 -0.960 1.00 64.38 206 ASP A C 1
ATOM 1646 O O . ASP A 1 206 ? 10.996 10.520 -1.781 1.00 64.38 206 ASP A O 1
ATOM 1650 N N . HIS A 1 207 ? 10.870 11.273 0.315 1.00 63.41 207 HIS A N 1
ATOM 1651 C CA . HIS A 1 207 ? 12.128 10.653 0.776 1.00 63.41 207 HIS A CA 1
ATOM 1652 C C . HIS A 1 207 ? 12.189 9.121 0.665 1.00 63.41 207 HIS A C 1
ATOM 1654 O O . HIS A 1 207 ? 13.276 8.546 0.629 1.00 63.41 207 HIS A O 1
ATOM 1660 N N . LYS A 1 208 ? 11.040 8.442 0.582 1.00 76.88 208 LYS A N 1
ATOM 1661 C CA . LYS A 1 208 ? 10.963 6.977 0.426 1.00 76.88 208 LYS A CA 1
ATOM 1662 C C . LYS A 1 208 ? 10.566 6.551 -0.991 1.00 76.88 208 LYS A C 1
ATOM 1664 O O . LYS A 1 208 ? 10.494 5.351 -1.255 1.00 76.88 208 LYS A O 1
ATOM 1669 N N . PHE A 1 209 ? 10.365 7.494 -1.914 1.00 81.38 209 PHE A N 1
ATOM 1670 C CA . PHE A 1 209 ? 9.830 7.232 -3.253 1.00 81.38 209 PHE A CA 1
ATOM 1671 C C . PHE A 1 209 ? 10.634 6.174 -4.024 1.00 81.38 209 PHE A C 1
ATOM 1673 O O . PHE A 1 209 ? 10.090 5.152 -4.449 1.00 81.38 209 PHE A O 1
ATOM 1680 N N . LEU A 1 210 ? 11.956 6.353 -4.145 1.00 84.00 210 LEU A N 1
ATOM 1681 C CA . LEU A 1 210 ? 12.804 5.399 -4.870 1.00 84.00 210 LEU A CA 1
ATOM 1682 C C . LEU A 1 210 ? 12.860 4.032 -4.171 1.00 84.00 210 LEU A C 1
ATOM 1684 O O . LEU A 1 210 ? 12.789 2.994 -4.829 1.00 84.00 210 LEU A O 1
ATOM 1688 N N . GLN A 1 211 ? 12.949 4.021 -2.838 1.00 86.88 211 GLN A N 1
ATOM 1689 C CA . GLN A 1 211 ? 12.997 2.787 -2.053 1.00 86.88 211 GLN A CA 1
ATOM 1690 C C . GLN A 1 211 ? 11.718 1.961 -2.228 1.00 86.88 211 GLN A C 1
ATOM 1692 O O . GLN A 1 211 ? 11.795 0.746 -2.427 1.00 86.88 211 GLN A O 1
ATOM 1697 N N . GLN A 1 212 ? 10.551 2.609 -2.191 1.00 85.44 212 GLN A N 1
ATOM 1698 C CA . GLN A 1 212 ? 9.270 1.932 -2.380 1.00 85.44 212 GLN A CA 1
ATOM 1699 C C . GLN A 1 212 ? 9.112 1.404 -3.802 1.00 85.44 212 GLN A C 1
ATOM 1701 O O . GLN A 1 212 ? 8.664 0.274 -3.980 1.00 85.44 212 GLN A O 1
ATOM 1706 N N . ARG A 1 213 ? 9.579 2.139 -4.817 1.00 86.75 213 ARG A N 1
ATOM 1707 C CA . ARG A 1 213 ? 9.582 1.647 -6.204 1.00 86.75 213 ARG A CA 1
ATOM 1708 C C . ARG A 1 213 ? 10.446 0.415 -6.390 1.00 86.75 213 ARG A C 1
ATOM 1710 O O . ARG A 1 213 ? 10.014 -0.523 -7.051 1.00 86.75 213 ARG A O 1
ATOM 1717 N N . VAL A 1 214 ? 11.637 0.391 -5.795 1.00 89.06 214 VAL A N 1
ATOM 1718 C CA . VAL A 1 214 ? 12.515 -0.788 -5.840 1.00 89.06 214 VAL A CA 1
ATOM 1719 C C . VAL A 1 214 ? 11.848 -1.981 -5.163 1.00 89.06 214 VAL A C 1
ATOM 1721 O O . VAL A 1 214 ? 11.860 -3.071 -5.725 1.00 89.06 214 VAL A O 1
ATOM 1724 N N . ARG A 1 215 ? 11.213 -1.787 -4.000 1.00 87.50 215 ARG A N 1
ATOM 1725 C CA . ARG A 1 215 ? 10.451 -2.849 -3.324 1.00 87.50 215 ARG A CA 1
ATOM 1726 C C . ARG A 1 215 ? 9.281 -3.334 -4.177 1.00 87.50 215 ARG A C 1
ATOM 1728 O O . ARG A 1 215 ? 9.125 -4.537 -4.348 1.00 87.50 215 ARG A O 1
ATOM 1735 N N . TYR A 1 216 ? 8.507 -2.421 -4.760 1.00 82.56 216 TYR A N 1
ATOM 1736 C CA . TYR A 1 216 ? 7.387 -2.755 -5.640 1.00 82.56 216 TYR A CA 1
ATOM 1737 C C . TYR A 1 216 ? 7.859 -3.531 -6.872 1.00 82.56 216 TYR A C 1
ATOM 1739 O O . TYR A 1 216 ? 7.293 -4.568 -7.212 1.00 82.56 216 TYR A O 1
ATOM 1747 N N . ALA A 1 217 ? 8.928 -3.078 -7.527 1.00 85.44 217 ALA A N 1
ATOM 1748 C CA . ALA A 1 217 ? 9.520 -3.780 -8.659 1.00 85.44 217 ALA A CA 1
ATOM 1749 C C . ALA A 1 217 ? 10.044 -5.166 -8.255 1.00 85.44 217 ALA A C 1
ATOM 1751 O O . ALA A 1 217 ? 9.861 -6.127 -8.999 1.00 85.44 217 ALA A O 1
ATOM 1752 N N . TYR A 1 218 ? 10.622 -5.282 -7.057 1.00 87.06 218 TYR A N 1
ATOM 1753 C CA . TYR A 1 218 ? 11.090 -6.543 -6.495 1.00 87.06 218 TYR A CA 1
ATOM 1754 C C . TYR A 1 218 ? 9.963 -7.548 -6.261 1.00 87.06 218 TYR A C 1
ATOM 1756 O O . TYR A 1 218 ? 10.081 -8.689 -6.702 1.00 87.06 218 TYR A O 1
ATOM 1764 N N . GLU A 1 219 ? 8.844 -7.129 -5.665 1.00 81.62 219 GLU A N 1
ATOM 1765 C CA . GLU A 1 219 ? 7.667 -7.994 -5.499 1.00 81.62 219 GLU A CA 1
ATOM 1766 C C . GLU A 1 219 ? 7.113 -8.457 -6.860 1.00 81.62 219 GLU A C 1
ATOM 1768 O O . GLU A 1 219 ? 6.714 -9.609 -7.034 1.00 81.62 219 GLU A O 1
ATOM 1773 N N . ASN A 1 220 ? 7.168 -7.586 -7.873 1.00 78.44 220 ASN A N 1
ATOM 1774 C CA . ASN A 1 220 ? 6.710 -7.897 -9.226 1.00 78.44 220 ASN A CA 1
ATOM 1775 C C . ASN A 1 220 ? 7.678 -8.768 -10.049 1.00 78.44 220 ASN A C 1
ATOM 1777 O O . ASN A 1 220 ? 7.255 -9.259 -11.099 1.00 78.44 220 ASN A O 1
ATOM 1781 N N . LEU A 1 221 ? 8.916 -9.030 -9.598 1.00 76.56 221 LEU A N 1
ATOM 1782 C CA . LEU A 1 221 ? 9.858 -9.908 -10.320 1.00 76.56 221 LEU A CA 1
ATOM 1783 C C . LEU A 1 221 ? 9.288 -11.312 -10.560 1.00 76.56 221 LEU A C 1
ATOM 1785 O O . LEU A 1 221 ? 9.680 -11.990 -11.501 1.00 76.56 221 LEU A O 1
ATOM 1789 N N . PHE A 1 222 ? 8.352 -11.756 -9.728 1.00 68.06 222 PHE A N 1
ATOM 1790 C CA . PHE A 1 222 ? 7.775 -13.098 -9.805 1.00 68.06 222 PHE A CA 1
ATOM 1791 C C . PHE A 1 222 ? 6.284 -13.062 -10.196 1.00 68.06 222 PHE A C 1
ATOM 1793 O O . PHE A 1 222 ? 5.603 -14.085 -10.181 1.00 68.06 222 PHE A O 1
ATOM 1800 N N . GLY A 1 223 ? 5.772 -11.876 -10.558 1.00 58.00 223 GLY A N 1
ATOM 1801 C CA . GLY A 1 223 ? 4.347 -11.560 -10.705 1.00 58.00 223 GLY A CA 1
ATOM 1802 C C . GLY A 1 223 ? 3.777 -11.547 -12.133 1.00 58.00 223 GLY A C 1
ATOM 1803 O O . GLY A 1 223 ? 2.696 -10.995 -12.337 1.00 58.00 223 GLY A O 1
ATOM 1804 N N . GLY A 1 224 ? 4.442 -12.134 -13.132 1.00 63.06 224 GLY A N 1
ATOM 1805 C CA . GLY A 1 224 ? 3.910 -12.245 -14.501 1.00 63.06 224 GLY A CA 1
ATOM 1806 C C . GLY A 1 224 ? 4.255 -11.072 -15.434 1.00 63.06 224 GLY A C 1
ATOM 1807 O O . GLY A 1 224 ? 5.370 -10.556 -15.410 1.00 63.06 224 GLY A O 1
ATOM 1808 N N . TRP A 1 225 ? 3.308 -10.676 -16.298 1.00 60.97 225 TRP A N 1
ATOM 1809 C CA . TRP A 1 225 ? 3.518 -9.785 -17.459 1.00 60.97 225 TRP A CA 1
ATOM 1810 C C . TRP A 1 225 ? 4.158 -8.425 -17.134 1.00 60.97 225 TRP A C 1
ATOM 1812 O O . TRP A 1 225 ? 4.822 -7.853 -17.993 1.00 60.97 225 TRP A O 1
ATOM 1822 N N . LYS A 1 226 ? 4.009 -7.909 -15.905 1.00 64.19 226 LYS A N 1
ATOM 1823 C CA . LYS A 1 226 ? 4.626 -6.640 -15.477 1.00 64.19 226 LYS A CA 1
ATOM 1824 C C . LYS A 1 226 ? 6.153 -6.689 -15.567 1.00 64.19 226 LYS A C 1
ATOM 1826 O O . LYS A 1 226 ? 6.754 -5.741 -16.055 1.00 64.19 226 LYS A O 1
ATOM 1831 N N . LEU A 1 227 ? 6.770 -7.810 -15.181 1.00 60.34 227 LEU A N 1
ATOM 1832 C CA . LEU A 1 227 ? 8.206 -8.030 -15.373 1.00 60.34 227 LEU A CA 1
ATOM 1833 C C . LEU A 1 227 ? 8.558 -8.048 -16.866 1.00 60.34 227 LEU A C 1
ATOM 1835 O O . LEU A 1 227 ? 9.534 -7.428 -17.272 1.00 60.34 227 LEU A O 1
ATOM 1839 N N . GLN A 1 228 ? 7.756 -8.729 -17.687 1.00 62.62 228 GLN A N 1
ATOM 1840 C CA . GLN A 1 228 ? 7.994 -8.821 -19.131 1.00 62.62 228 GLN A CA 1
ATOM 1841 C C . GLN A 1 228 ? 7.928 -7.441 -19.794 1.00 62.62 228 GLN A C 1
ATOM 1843 O O . GLN A 1 228 ? 8.808 -7.101 -20.577 1.00 62.62 228 GLN A O 1
ATOM 1848 N N . VAL A 1 229 ? 6.942 -6.619 -19.430 1.00 66.69 229 VAL A N 1
ATOM 1849 C CA . VAL A 1 229 ? 6.818 -5.238 -19.910 1.00 66.69 229 VAL A CA 1
ATOM 1850 C C . VAL A 1 229 ? 7.989 -4.386 -19.429 1.00 66.69 229 VAL A C 1
ATOM 1852 O O . VAL A 1 229 ? 8.614 -3.729 -20.254 1.00 66.69 229 VAL A O 1
ATOM 1855 N N . SER A 1 230 ? 8.361 -4.444 -18.147 1.00 61.69 230 SER A N 1
ATOM 1856 C CA . SER A 1 230 ? 9.530 -3.712 -17.639 1.00 61.69 230 SER A CA 1
ATOM 1857 C C . SER A 1 230 ? 10.834 -4.119 -18.335 1.00 61.69 230 SER A C 1
ATOM 1859 O O . SER A 1 230 ? 11.655 -3.258 -18.633 1.00 61.69 230 SER A O 1
ATOM 1861 N N . LEU A 1 231 ? 11.037 -5.407 -18.628 1.00 62.03 231 LEU A N 1
ATOM 1862 C CA . LEU A 1 231 ? 12.221 -5.901 -19.341 1.00 62.03 231 LEU A CA 1
ATOM 1863 C C . LEU A 1 231 ? 12.225 -5.487 -20.818 1.00 62.03 231 LEU A C 1
ATOM 1865 O O . LEU A 1 231 ? 13.258 -5.056 -21.328 1.00 62.03 231 LEU A O 1
ATOM 1869 N N . LEU A 1 232 ? 11.076 -5.564 -21.497 1.00 65.62 232 LEU A N 1
ATOM 1870 C CA . LEU A 1 232 ? 10.925 -5.079 -22.872 1.00 65.62 232 LEU A CA 1
ATOM 1871 C C . LEU A 1 232 ? 11.218 -3.578 -22.958 1.00 65.62 232 LEU A C 1
ATOM 1873 O O . LEU A 1 232 ? 12.001 -3.147 -23.800 1.00 65.62 232 LEU A O 1
ATOM 1877 N N . LEU A 1 233 ? 10.662 -2.792 -22.038 1.00 65.69 233 LEU A N 1
ATOM 1878 C CA . LEU A 1 233 ? 10.904 -1.355 -21.960 1.00 65.69 233 LEU A CA 1
ATOM 1879 C C . LEU A 1 233 ? 12.353 -1.036 -21.589 1.00 65.69 233 LEU A C 1
ATOM 1881 O O . LEU A 1 233 ? 12.938 -0.132 -22.171 1.00 65.69 233 LEU A O 1
ATOM 1885 N N . CYS A 1 234 ? 12.979 -1.808 -20.698 1.00 64.50 234 CYS A N 1
ATOM 1886 C CA . CYS A 1 234 ? 14.398 -1.661 -20.375 1.00 64.50 234 CYS A CA 1
ATOM 1887 C C . CYS A 1 234 ? 15.296 -1.844 -21.601 1.00 64.50 234 CYS A C 1
ATOM 1889 O O . CYS A 1 234 ? 16.212 -1.046 -21.828 1.00 64.50 234 CYS A O 1
ATOM 1891 N N . ASN A 1 235 ? 15.018 -2.876 -22.401 1.00 60.69 235 ASN A N 1
ATOM 1892 C CA . ASN A 1 235 ? 15.727 -3.108 -23.654 1.00 60.69 235 ASN A CA 1
ATOM 1893 C C . ASN A 1 235 ? 15.592 -1.894 -24.581 1.00 60.69 235 ASN A C 1
ATOM 1895 O O . ASN A 1 235 ? 16.578 -1.444 -25.157 1.00 60.69 235 ASN A O 1
ATOM 1899 N N . TRP A 1 236 ? 14.394 -1.319 -24.668 1.00 64.94 236 TRP A N 1
ATOM 1900 C CA . TRP A 1 236 ? 14.088 -0.271 -25.639 1.00 64.94 236 TRP A CA 1
ATOM 1901 C C . TRP A 1 236 ? 14.540 1.126 -25.206 1.00 64.94 236 TRP A C 1
ATOM 1903 O O . TRP A 1 236 ? 14.960 1.922 -26.038 1.00 64.94 236 TRP A O 1
ATOM 1913 N N . MET A 1 237 ? 14.471 1.428 -23.912 1.00 64.31 237 MET A N 1
ATOM 1914 C CA . MET A 1 237 ? 14.632 2.788 -23.388 1.00 64.31 237 MET A CA 1
ATOM 1915 C C . MET A 1 237 ? 16.021 3.056 -22.813 1.00 64.31 237 MET A C 1
ATOM 1917 O O . MET A 1 237 ? 16.436 4.208 -22.737 1.00 64.31 237 MET A O 1
ATOM 1921 N N . VAL A 1 238 ? 16.739 2.012 -22.395 1.00 65.44 238 VAL A N 1
ATOM 1922 C CA . VAL A 1 238 ? 18.055 2.151 -21.754 1.00 65.44 238 VAL A CA 1
ATOM 1923 C C . VAL A 1 238 ? 19.130 1.489 -22.598 1.00 65.44 238 VAL A C 1
ATOM 1925 O O . VAL A 1 238 ? 20.122 2.127 -22.938 1.00 65.44 238 VAL A O 1
ATOM 1928 N N . ILE A 1 239 ? 18.930 0.224 -22.970 1.00 67.25 239 ILE A N 1
ATOM 1929 C CA . ILE A 1 239 ? 19.975 -0.554 -23.640 1.00 67.25 239 ILE A CA 1
ATOM 1930 C C . ILE A 1 239 ? 20.213 -0.031 -25.059 1.00 67.25 239 ILE A C 1
ATOM 1932 O O . ILE A 1 239 ? 21.354 0.270 -25.388 1.00 67.25 239 ILE A O 1
ATOM 1936 N N . LEU A 1 240 ? 19.168 0.159 -25.873 1.00 69.25 240 LEU A N 1
ATOM 1937 C CA . LEU A 1 240 ? 19.342 0.629 -27.254 1.00 69.25 240 LEU A CA 1
ATOM 1938 C C . LEU A 1 240 ? 20.004 2.018 -27.363 1.00 69.25 240 LEU A C 1
ATOM 1940 O O . LEU A 1 240 ? 20.980 2.124 -28.104 1.00 69.25 240 LEU A O 1
ATOM 1944 N N . PRO A 1 241 ? 19.592 3.065 -26.616 1.00 68.19 241 PRO A N 1
ATOM 1945 C CA . PRO A 1 241 ? 20.281 4.356 -26.677 1.00 68.19 241 PRO A CA 1
ATOM 1946 C C . PRO A 1 241 ? 21.730 4.291 -26.185 1.00 68.19 241 PRO A C 1
ATOM 1948 O O . PRO A 1 241 ? 22.606 4.913 -26.779 1.00 68.19 241 PRO A O 1
ATOM 1951 N N . VAL A 1 242 ? 22.011 3.520 -25.128 1.00 67.81 242 VAL A N 1
ATOM 1952 C CA . VAL A 1 242 ? 23.386 3.338 -24.634 1.00 67.81 242 VAL A CA 1
ATOM 1953 C C . VAL A 1 242 ? 24.242 2.618 -25.671 1.00 67.81 242 VAL A C 1
ATOM 1955 O O . VAL A 1 242 ? 25.364 3.047 -25.931 1.00 67.81 242 VAL A O 1
ATOM 1958 N N . LEU A 1 243 ? 23.715 1.567 -26.302 1.00 68.25 243 LEU A N 1
ATOM 1959 C CA . LEU A 1 243 ? 24.398 0.871 -27.391 1.00 68.25 243 LEU A CA 1
ATOM 1960 C C . LEU A 1 243 ? 24.647 1.801 -28.579 1.00 68.25 243 LEU A C 1
ATOM 1962 O O . LEU A 1 243 ? 25.750 1.789 -29.113 1.00 68.25 243 LEU A O 1
ATOM 1966 N N . GLN A 1 244 ? 23.688 2.660 -28.935 1.00 72.88 244 GLN A N 1
ATOM 1967 C CA . GLN A 1 244 ? 23.869 3.661 -29.987 1.00 72.88 244 GLN A CA 1
ATOM 1968 C C . GLN A 1 244 ? 24.975 4.664 -29.636 1.00 72.88 244 GLN A C 1
ATOM 1970 O O . GLN A 1 244 ? 25.804 4.995 -30.479 1.00 72.88 244 GLN A O 1
ATOM 1975 N N . VAL A 1 245 ? 25.027 5.139 -28.389 1.00 70.62 245 VAL A N 1
ATOM 1976 C CA . VAL A 1 245 ? 26.096 6.036 -27.924 1.00 70.62 245 VAL A CA 1
ATOM 1977 C C . VAL A 1 245 ? 27.452 5.334 -27.976 1.00 70.62 245 VAL A C 1
ATOM 1979 O O . VAL A 1 245 ? 28.410 5.909 -28.487 1.00 70.62 245 VAL A O 1
ATOM 1982 N N . ILE A 1 246 ? 27.540 4.086 -27.507 1.00 69.06 246 ILE A N 1
ATOM 1983 C CA . ILE A 1 246 ? 28.764 3.277 -27.592 1.00 69.06 246 ILE A CA 1
ATOM 1984 C C . ILE A 1 246 ? 29.179 3.095 -29.054 1.00 69.06 246 ILE A C 1
ATOM 1986 O O . ILE A 1 246 ? 30.342 3.304 -29.382 1.00 69.06 246 ILE A O 1
ATOM 1990 N N . GLN A 1 247 ? 28.240 2.770 -29.943 1.00 74.81 247 GLN A N 1
ATOM 1991 C CA . GLN A 1 247 ? 28.497 2.640 -31.373 1.00 74.81 247 GLN A CA 1
ATOM 1992 C C . GLN A 1 247 ? 29.021 3.952 -31.966 1.00 74.81 247 GLN A C 1
ATOM 1994 O O . GLN A 1 247 ? 30.019 3.930 -32.676 1.00 74.81 247 GLN A O 1
ATOM 1999 N N . ASN A 1 248 ? 28.422 5.094 -31.625 1.00 74.00 248 ASN A N 1
ATOM 2000 C CA . ASN A 1 248 ? 28.871 6.407 -32.094 1.00 74.00 248 ASN A CA 1
ATOM 2001 C C . ASN A 1 248 ? 30.280 6.759 -31.580 1.00 74.00 248 ASN A C 1
ATOM 2003 O O . ASN A 1 248 ? 31.062 7.361 -32.310 1.00 74.00 248 ASN A O 1
ATOM 2007 N N . ILE A 1 249 ? 30.622 6.365 -30.347 1.00 74.12 249 ILE A N 1
ATOM 2008 C CA . ILE A 1 249 ? 31.967 6.543 -29.772 1.00 74.12 249 ILE A CA 1
ATOM 2009 C C . ILE A 1 249 ? 32.988 5.621 -30.451 1.00 74.12 249 ILE A C 1
ATOM 2011 O O . ILE A 1 249 ? 34.130 6.023 -30.663 1.00 74.12 249 ILE A O 1
ATOM 2015 N N . LEU A 1 250 ? 32.597 4.387 -30.779 1.00 72.94 250 LEU A N 1
ATOM 2016 C CA . LEU A 1 250 ? 33.473 3.386 -31.393 1.00 72.94 250 LEU A CA 1
ATOM 2017 C C . LEU A 1 250 ? 33.599 3.538 -32.915 1.00 72.94 250 LEU A C 1
ATOM 2019 O O . LEU A 1 250 ? 34.588 3.066 -33.474 1.00 72.94 250 LEU A O 1
ATOM 2023 N N . ALA A 1 251 ? 32.651 4.206 -33.576 1.00 83.62 251 ALA A N 1
ATOM 2024 C CA . ALA A 1 251 ? 32.612 4.373 -35.029 1.00 83.62 251 ALA A CA 1
ATOM 2025 C C . ALA A 1 251 ? 33.926 4.922 -35.632 1.00 83.62 251 ALA A C 1
ATOM 2027 O O . ALA A 1 251 ? 34.402 4.345 -36.608 1.00 83.62 251 ALA A O 1
ATOM 2028 N N . PRO A 1 252 ? 34.601 5.936 -35.048 1.00 88.81 252 PRO A N 1
ATOM 2029 C CA . PRO A 1 252 ? 35.887 6.419 -35.564 1.00 88.81 252 PRO A CA 1
ATOM 2030 C C . PRO A 1 252 ? 37.036 5.402 -35.460 1.00 88.81 252 PRO A C 1
ATOM 2032 O O . PRO A 1 252 ? 38.054 5.549 -36.129 1.00 88.81 252 PRO A O 1
ATOM 2035 N N . PHE A 1 253 ? 36.904 4.384 -34.606 1.00 78.06 253 PHE A N 1
ATOM 2036 C CA . PHE A 1 253 ? 37.940 3.382 -34.336 1.00 78.06 253 PHE A CA 1
ATOM 2037 C C . PHE A 1 253 ? 37.692 2.054 -35.058 1.00 78.06 253 PHE A C 1
ATOM 2039 O O . PHE A 1 253 ? 38.461 1.105 -34.889 1.00 78.06 253 PHE A O 1
ATOM 2046 N N . GLN A 1 254 ? 36.626 1.961 -35.849 1.00 79.38 254 GLN A N 1
ATOM 2047 C CA . GLN A 1 254 ? 36.136 0.702 -36.401 1.00 79.38 254 GLN A CA 1
ATOM 2048 C C . GLN A 1 254 ? 37.138 0.054 -37.373 1.00 79.38 254 GLN A C 1
ATOM 2050 O O . GLN A 1 254 ? 37.339 -1.164 -37.333 1.00 79.38 254 GLN A O 1
ATOM 2055 N N . ASP A 1 255 ? 37.863 0.862 -38.149 1.00 77.44 255 ASP A N 1
ATOM 2056 C CA . ASP A 1 255 ? 38.934 0.396 -39.040 1.00 77.44 255 ASP A CA 1
ATOM 2057 C C . ASP A 1 255 ? 40.149 -0.130 -38.263 1.00 77.44 255 ASP A C 1
ATOM 2059 O O . ASP A 1 255 ? 40.715 -1.176 -38.597 1.00 77.44 255 ASP A O 1
ATOM 2063 N N . THR A 1 256 ? 40.513 0.543 -37.170 1.00 77.69 256 THR A N 1
ATOM 2064 C CA . THR A 1 256 ? 41.603 0.131 -36.275 1.00 77.69 256 THR A CA 1
ATOM 2065 C C . THR A 1 256 ? 41.269 -1.184 -35.575 1.00 77.69 256 THR A C 1
ATOM 2067 O O . THR A 1 256 ? 42.085 -2.105 -35.570 1.00 77.69 256 THR A O 1
ATOM 2070 N N . ILE A 1 257 ? 40.048 -1.315 -35.046 1.00 71.56 257 ILE A N 1
ATOM 2071 C CA . ILE A 1 257 ? 39.552 -2.547 -34.414 1.00 71.56 257 ILE A CA 1
ATOM 2072 C C . ILE A 1 257 ? 39.568 -3.705 -35.422 1.00 71.56 257 ILE A C 1
ATOM 2074 O O . ILE A 1 257 ? 40.047 -4.795 -35.107 1.00 71.56 257 ILE A O 1
ATOM 2078 N N . THR A 1 258 ? 39.115 -3.460 -36.653 1.00 74.88 258 THR A N 1
ATOM 2079 C CA . THR A 1 258 ? 39.102 -4.463 -37.729 1.00 74.88 258 THR A CA 1
ATOM 2080 C C . THR A 1 258 ? 40.519 -4.889 -38.122 1.00 74.88 258 THR A C 1
ATOM 2082 O O . THR A 1 258 ? 40.781 -6.076 -38.321 1.00 74.88 258 THR A O 1
ATOM 2085 N N . THR A 1 259 ? 41.454 -3.941 -38.194 1.00 78.31 259 THR A N 1
ATOM 2086 C CA . THR A 1 259 ? 42.861 -4.202 -38.529 1.00 78.31 259 THR A CA 1
ATOM 2087 C C . THR A 1 259 ? 43.551 -5.027 -37.442 1.00 78.31 259 THR A C 1
ATOM 2089 O O . THR A 1 259 ? 44.196 -6.029 -37.750 1.00 78.31 259 THR A O 1
ATOM 2092 N N . ILE A 1 260 ? 43.350 -4.673 -36.167 1.00 71.31 260 ILE A N 1
ATOM 2093 C CA . ILE A 1 260 ? 43.867 -5.429 -35.017 1.00 71.31 260 ILE A CA 1
ATOM 2094 C C . ILE A 1 260 ? 43.273 -6.843 -34.994 1.00 71.31 260 ILE A C 1
ATOM 2096 O O . ILE A 1 260 ? 44.005 -7.816 -34.830 1.00 71.31 260 ILE A O 1
ATOM 2100 N N . SER A 1 261 ? 41.964 -6.979 -35.227 1.00 69.44 261 SER A N 1
ATOM 2101 C CA . SER A 1 261 ? 41.295 -8.284 -35.270 1.00 69.44 261 SER A CA 1
ATOM 2102 C C . SER A 1 261 ? 41.812 -9.181 -36.395 1.00 69.44 261 SER A C 1
ATOM 2104 O O . SER A 1 261 ? 41.873 -10.390 -36.205 1.00 69.44 261 SER A O 1
ATOM 2106 N N . LYS A 1 262 ? 42.166 -8.623 -37.560 1.00 72.69 262 LYS A N 1
ATOM 2107 C CA . LYS A 1 262 ? 42.746 -9.386 -38.679 1.00 72.69 262 LYS A CA 1
ATOM 2108 C C . LYS A 1 262 ? 44.194 -9.794 -38.408 1.00 72.69 262 LYS A C 1
ATOM 2110 O O . LYS A 1 262 ? 44.598 -10.885 -38.801 1.00 72.69 262 LYS A O 1
ATOM 2115 N N . ALA A 1 263 ? 44.961 -8.937 -37.733 1.00 76.25 263 ALA A N 1
ATOM 2116 C CA . ALA A 1 263 ? 46.347 -9.213 -37.360 1.00 76.25 263 ALA A CA 1
ATOM 2117 C C . ALA A 1 263 ? 46.466 -10.312 -36.287 1.00 76.25 263 ALA A C 1
ATOM 2119 O O . ALA A 1 263 ? 47.466 -11.024 -36.228 1.00 76.25 263 ALA A O 1
ATOM 2120 N N . LEU A 1 264 ? 45.431 -10.484 -35.462 1.00 72.81 264 LEU A N 1
ATOM 2121 C CA . LEU A 1 264 ? 45.331 -11.547 -34.467 1.00 72.81 264 LEU A CA 1
ATOM 2122 C C . LEU A 1 264 ? 44.700 -12.809 -35.095 1.00 72.81 264 LEU A C 1
ATOM 2124 O O . LEU A 1 264 ? 43.487 -12.989 -35.056 1.00 72.81 264 LEU A O 1
ATOM 2128 N N . SER A 1 265 ? 45.512 -13.705 -35.670 1.00 61.66 265 SER A N 1
ATOM 2129 C CA . SER A 1 265 ? 45.092 -15.077 -36.037 1.00 61.66 265 SER A CA 1
ATOM 2130 C C . SER A 1 265 ? 45.938 -16.136 -35.311 1.00 61.66 265 SER A C 1
ATOM 2132 O O . SER A 1 265 ? 47.144 -15.923 -35.169 1.00 61.66 265 SER A O 1
ATOM 2134 N N . PRO A 1 266 ? 45.368 -17.292 -34.888 1.00 59.62 266 PRO A N 1
ATOM 2135 C CA . PRO A 1 266 ? 44.021 -17.804 -35.177 1.00 59.62 266 PRO A CA 1
ATOM 2136 C C . PRO A 1 266 ? 42.985 -17.379 -34.100 1.00 59.62 266 PRO A C 1
ATOM 2138 O O . PRO A 1 266 ? 43.352 -16.724 -33.123 1.00 59.62 266 PRO A O 1
ATOM 2141 N N . PRO A 1 267 ? 41.679 -17.678 -34.277 1.00 51.88 267 PRO A N 1
ATOM 2142 C CA . PRO A 1 267 ? 40.589 -16.933 -33.663 1.00 51.88 267 PRO A CA 1
ATOM 2143 C C . PRO A 1 267 ? 40.462 -17.280 -32.180 1.00 51.88 267 PRO A C 1
ATOM 2145 O O . PRO A 1 267 ? 39.788 -18.236 -31.796 1.00 51.88 267 PRO A O 1
ATOM 2148 N N . LEU A 1 268 ? 41.053 -16.457 -31.318 1.00 45.25 268 LEU A N 1
ATOM 2149 C CA . LEU A 1 268 ? 40.655 -16.383 -29.916 1.00 45.25 268 LEU A CA 1
ATOM 2150 C C . LEU A 1 268 ? 39.344 -15.600 -29.826 1.00 45.25 268 LEU A C 1
ATOM 2152 O O . LEU A 1 268 ? 39.293 -14.429 -29.478 1.00 45.25 268 LEU A O 1
ATOM 2156 N N . VAL A 1 269 ? 38.285 -16.297 -30.231 1.00 48.16 269 VAL A N 1
ATOM 2157 C CA . VAL A 1 269 ? 36.924 -16.240 -29.704 1.00 48.16 269 VAL A CA 1
ATOM 2158 C C . VAL A 1 269 ? 36.559 -14.915 -28.991 1.00 48.16 269 VAL A C 1
ATOM 2160 O O . VAL A 1 269 ? 36.604 -14.852 -27.763 1.00 48.16 269 VAL A O 1
ATOM 2163 N N . PRO A 1 270 ? 36.059 -13.887 -29.704 1.00 48.28 270 PRO A N 1
ATOM 2164 C CA . PRO A 1 270 ? 35.327 -12.786 -29.062 1.00 48.28 270 PRO A CA 1
ATOM 2165 C C . PRO A 1 270 ? 34.112 -13.315 -28.280 1.00 48.28 270 PRO A C 1
ATOM 2167 O O . PRO A 1 270 ? 33.698 -12.753 -27.268 1.00 48.28 270 PRO A O 1
ATOM 2170 N N . LEU A 1 271 ? 33.596 -14.477 -28.703 1.00 44.72 271 LEU A N 1
ATOM 2171 C CA . LEU A 1 271 ? 32.579 -15.236 -27.990 1.00 44.72 271 LEU A CA 1
ATOM 2172 C C . LEU A 1 271 ? 33.049 -15.705 -26.597 1.00 44.72 271 LEU A C 1
ATOM 2174 O O . LEU A 1 271 ? 32.211 -15.754 -25.716 1.00 44.72 271 LEU A O 1
ATOM 2178 N N . SER A 1 272 ? 34.316 -16.048 -26.318 1.00 49.12 272 SER A N 1
ATOM 2179 C CA . SER A 1 272 ? 34.653 -16.784 -25.085 1.00 49.12 272 SER A CA 1
ATOM 2180 C C . SER A 1 272 ? 34.736 -15.876 -23.873 1.00 49.12 272 SER A C 1
ATOM 2182 O O . SER A 1 272 ? 34.235 -16.270 -22.835 1.00 49.12 272 SER A O 1
ATOM 2184 N N . LEU A 1 273 ? 35.273 -14.658 -23.973 1.00 44.06 273 LEU A N 1
ATOM 2185 C CA . LEU A 1 273 ? 35.395 -13.784 -22.803 1.00 44.06 273 LEU A CA 1
ATOM 2186 C C . LEU A 1 273 ? 34.028 -13.236 -22.365 1.00 44.06 273 LEU A C 1
ATOM 2188 O O . LEU A 1 273 ? 33.728 -13.217 -21.175 1.00 44.06 273 LEU A O 1
ATOM 2192 N N . MET A 1 274 ? 33.157 -12.879 -23.317 1.00 44.72 274 MET A N 1
ATOM 2193 C CA . MET A 1 274 ? 31.806 -12.396 -23.008 1.00 44.72 274 MET A CA 1
ATOM 2194 C C . MET A 1 274 ? 30.811 -13.529 -22.751 1.00 44.72 274 MET A C 1
ATOM 2196 O O . MET A 1 274 ? 30.001 -13.397 -21.843 1.00 44.72 274 MET A O 1
ATOM 2200 N N . THR A 1 275 ? 30.905 -14.674 -23.440 1.00 50.12 275 THR A N 1
ATOM 2201 C CA . THR A 1 275 ? 30.108 -15.865 -23.081 1.00 50.12 275 THR A CA 1
ATOM 2202 C C . THR A 1 275 ? 30.551 -16.419 -21.732 1.00 50.12 275 THR A C 1
ATOM 2204 O O . THR A 1 275 ? 29.705 -16.907 -20.999 1.00 50.12 275 THR A O 1
ATOM 2207 N N . LEU A 1 276 ? 31.826 -16.288 -21.343 1.00 41.12 276 LEU A N 1
ATOM 2208 C CA . LEU A 1 276 ? 32.308 -16.596 -19.993 1.00 41.12 276 LEU A CA 1
ATOM 2209 C C . LEU A 1 276 ? 31.780 -15.584 -18.971 1.00 41.12 276 LEU A C 1
ATOM 2211 O O . LEU A 1 276 ? 31.349 -16.010 -17.913 1.00 41.12 276 LEU A O 1
ATOM 2215 N N . VAL A 1 277 ? 31.707 -14.284 -19.278 1.00 50.22 277 VAL A N 1
ATOM 2216 C CA . VAL A 1 277 ? 31.043 -13.291 -18.406 1.00 50.22 277 VAL A CA 1
ATOM 2217 C C . VAL A 1 277 ? 29.538 -13.576 -18.287 1.00 50.22 277 VAL A C 1
ATOM 2219 O O . VAL A 1 277 ? 29.013 -13.601 -17.179 1.00 50.22 277 VAL A O 1
ATOM 2222 N N . CYS A 1 278 ? 28.844 -13.900 -19.380 1.00 50.34 278 CYS A N 1
ATOM 2223 C CA . CYS A 1 278 ? 27.431 -14.288 -19.375 1.00 50.34 278 CYS A CA 1
ATOM 2224 C C . CYS A 1 278 ? 27.190 -15.636 -18.666 1.00 50.34 278 CYS A C 1
ATOM 2226 O O . CYS A 1 278 ? 26.219 -15.760 -17.925 1.00 50.34 278 CYS A O 1
ATOM 2228 N N . LEU A 1 279 ? 28.080 -16.625 -18.819 1.00 44.06 279 LEU A N 1
ATOM 2229 C CA . LEU A 1 279 ? 28.036 -17.910 -18.105 1.00 44.06 279 LEU A CA 1
ATOM 2230 C C . LEU A 1 279 ? 28.375 -17.749 -16.624 1.00 44.06 279 LEU A C 1
ATOM 2232 O O . LEU A 1 279 ? 27.739 -18.399 -15.810 1.00 44.06 279 LEU A O 1
ATOM 2236 N N . VAL A 1 280 ? 29.321 -16.884 -16.252 1.00 44.44 280 VAL A N 1
ATOM 2237 C CA . VAL A 1 280 ? 29.680 -16.582 -14.854 1.00 44.44 280 VAL A CA 1
ATOM 2238 C C . VAL A 1 280 ? 28.564 -15.796 -14.160 1.00 44.44 280 VAL A C 1
ATOM 2240 O O . VAL A 1 280 ? 28.296 -16.038 -12.984 1.00 44.44 280 VAL A O 1
ATOM 2243 N N . LEU A 1 281 ? 27.846 -14.933 -14.886 1.00 46.72 281 LEU A N 1
ATOM 2244 C CA . LEU A 1 281 ? 26.652 -14.241 -14.388 1.00 46.72 281 LEU A CA 1
ATOM 2245 C C . LEU A 1 281 ? 25.404 -15.150 -14.346 1.00 46.72 281 LEU A C 1
ATOM 2247 O O . LEU A 1 281 ? 24.543 -14.950 -13.492 1.00 46.72 281 LEU A O 1
ATOM 2251 N N . ALA A 1 282 ? 25.320 -16.181 -15.198 1.00 44.16 282 ALA A N 1
ATOM 2252 C CA . ALA A 1 282 ? 24.249 -17.186 -15.183 1.00 44.16 282 ALA A CA 1
ATOM 2253 C C . ALA A 1 282 ? 24.516 -18.375 -14.227 1.00 44.16 282 ALA A C 1
ATOM 2255 O O . ALA A 1 282 ? 23.575 -19.005 -13.735 1.00 44.16 282 ALA A O 1
ATOM 2256 N N . ALA A 1 283 ? 25.781 -18.673 -13.915 1.00 35.12 283 ALA A N 1
ATOM 2257 C CA . ALA A 1 283 ? 26.226 -19.832 -13.133 1.00 35.12 283 ALA A CA 1
ATOM 2258 C C . ALA A 1 283 ? 25.604 -19.983 -11.729 1.00 35.12 283 ALA A C 1
ATOM 2260 O O . ALA A 1 283 ? 25.389 -21.131 -11.324 1.00 35.12 283 ALA A O 1
ATOM 2261 N N . PRO A 1 284 ? 25.234 -18.918 -10.984 1.00 39.47 284 PRO A N 1
ATOM 2262 C CA . PRO A 1 284 ? 24.614 -19.091 -9.670 1.00 39.47 284 PRO A CA 1
ATOM 2263 C C . PRO A 1 284 ? 23.245 -19.788 -9.716 1.00 39.47 284 PRO A C 1
ATOM 2265 O O . PRO A 1 284 ? 22.783 -20.288 -8.693 1.00 39.47 284 PRO A O 1
ATOM 2268 N N . THR A 1 285 ? 22.597 -19.872 -10.886 1.00 43.09 285 THR A N 1
ATOM 2269 C CA . THR A 1 285 ? 21.297 -20.553 -11.038 1.00 43.09 285 THR A CA 1
ATOM 2270 C C . THR A 1 285 ? 21.398 -22.052 -11.337 1.00 43.09 285 THR A C 1
ATOM 2272 O O . THR A 1 285 ? 20.415 -22.772 -11.168 1.00 43.09 285 THR A O 1
ATOM 2275 N N . LEU A 1 286 ? 22.579 -22.561 -11.711 1.00 36.78 286 LEU A N 1
ATOM 2276 C CA . LEU A 1 286 ? 22.754 -23.951 -12.158 1.00 36.78 286 LEU A CA 1
ATOM 2277 C C . LEU A 1 286 ? 23.286 -24.905 -11.081 1.00 36.78 286 LEU A C 1
ATOM 2279 O O . LEU A 1 286 ? 23.257 -26.121 -11.271 1.00 36.78 286 LEU A O 1
ATOM 2283 N N . VAL A 1 287 ? 23.721 -24.398 -9.924 1.00 37.25 287 VAL A N 1
ATOM 2284 C CA . VAL A 1 287 ? 24.313 -25.229 -8.864 1.00 37.25 287 VAL A CA 1
ATOM 2285 C C . VAL A 1 287 ? 23.595 -25.021 -7.535 1.00 37.25 287 VAL A C 1
ATOM 2287 O O . VAL A 1 287 ? 24.103 -24.380 -6.622 1.00 37.25 287 VAL A O 1
ATOM 2290 N N . LYS A 1 288 ? 22.391 -25.596 -7.433 1.00 38.50 288 LYS A N 1
ATOM 2291 C CA . LYS A 1 288 ? 21.930 -26.450 -6.315 1.00 38.50 288 LYS A CA 1
ATOM 2292 C C . LYS A 1 288 ? 20.416 -26.640 -6.397 1.00 38.50 288 LYS A C 1
ATOM 2294 O O . LYS A 1 288 ? 19.650 -25.768 -6.003 1.00 38.50 288 LYS A O 1
ATOM 2299 N N . ARG A 1 289 ? 19.984 -27.847 -6.769 1.00 33.44 289 ARG A N 1
ATOM 2300 C CA . ARG A 1 289 ? 18.767 -28.444 -6.204 1.00 33.44 289 ARG A CA 1
ATOM 2301 C C . ARG A 1 289 ? 18.820 -29.964 -6.296 1.00 33.44 289 ARG A C 1
ATOM 2303 O O . ARG A 1 289 ? 18.809 -30.540 -7.376 1.00 33.44 289 ARG A O 1
ATOM 2310 N N . LYS A 1 290 ? 18.855 -30.597 -5.123 1.00 33.88 290 LYS A N 1
ATOM 2311 C CA . LYS A 1 290 ? 18.498 -31.998 -4.911 1.00 33.88 290 LYS A CA 1
ATOM 2312 C C . LYS A 1 290 ? 17.445 -32.027 -3.802 1.00 33.88 290 LYS A C 1
ATOM 2314 O O . LYS A 1 290 ? 17.792 -31.900 -2.636 1.00 33.88 290 LYS A O 1
ATOM 2319 N N . ARG A 1 291 ? 16.177 -32.110 -4.195 1.00 31.00 291 ARG A N 1
ATOM 2320 C CA . ARG A 1 291 ? 15.136 -33.029 -3.700 1.00 31.00 291 ARG A CA 1
ATOM 2321 C C . ARG A 1 291 ? 13.801 -32.578 -4.282 1.00 31.00 291 ARG A C 1
ATOM 2323 O O . ARG A 1 291 ? 13.428 -31.414 -4.171 1.00 31.00 291 ARG A O 1
ATOM 2330 N N . ALA A 1 292 ? 13.181 -33.519 -4.979 1.00 40.91 292 ALA A N 1
ATOM 2331 C CA . ALA A 1 292 ? 11.822 -33.441 -5.461 1.00 40.91 292 ALA A CA 1
ATOM 2332 C C . ALA A 1 292 ? 10.866 -33.565 -4.272 1.00 40.91 292 ALA A C 1
ATOM 2334 O O . ALA A 1 292 ? 11.124 -34.375 -3.389 1.00 40.91 292 ALA A O 1
ATOM 2335 N N . ASP A 1 293 ? 9.793 -32.783 -4.302 1.00 30.62 293 ASP A N 1
ATOM 2336 C CA . ASP A 1 293 ? 8.449 -33.298 -4.073 1.00 30.62 293 ASP A CA 1
ATOM 2337 C C . ASP A 1 293 ? 7.496 -32.533 -4.993 1.00 30.62 293 ASP A C 1
ATOM 2339 O O . ASP A 1 293 ? 7.596 -31.316 -5.171 1.00 30.62 293 ASP A O 1
ATOM 2343 N N . VAL A 1 294 ? 6.671 -33.310 -5.684 1.00 43.03 294 VAL A N 1
ATOM 2344 C CA . VAL A 1 294 ? 5.780 -32.906 -6.767 1.00 43.03 294 VAL A CA 1
ATOM 2345 C C . VAL A 1 294 ? 4.397 -32.655 -6.179 1.00 43.03 294 VAL A C 1
ATOM 2347 O O . VAL A 1 294 ? 3.806 -33.568 -5.615 1.00 43.03 294 VAL A O 1
ATOM 2350 N N . GLN A 1 295 ? 3.842 -31.465 -6.404 1.00 31.95 295 GLN A N 1
ATOM 2351 C CA . GLN A 1 295 ? 2.400 -31.294 -6.580 1.00 31.95 295 GLN A CA 1
ATOM 2352 C C . GLN A 1 295 ? 2.128 -30.067 -7.455 1.00 31.95 295 GLN A C 1
ATOM 2354 O O . GLN A 1 295 ? 2.839 -29.067 -7.381 1.00 31.95 295 GLN A O 1
ATOM 2359 N N . GLY A 1 296 ? 1.195 -30.240 -8.390 1.00 42.09 296 GLY A N 1
ATOM 2360 C CA . GLY A 1 296 ? 1.203 -29.589 -9.695 1.00 42.09 296 GLY A CA 1
ATOM 2361 C C . GLY A 1 296 ? 0.784 -28.123 -9.720 1.00 42.09 296 GLY A C 1
ATOM 2362 O O . GLY A 1 296 ? -0.129 -27.705 -9.018 1.00 42.09 296 GLY A O 1
ATOM 2363 N N . ASP A 1 297 ? 1.397 -27.388 -10.644 1.00 35.03 297 ASP A N 1
ATOM 2364 C CA . ASP A 1 297 ? 0.750 -26.279 -11.337 1.00 35.03 297 ASP A CA 1
ATOM 2365 C C . ASP A 1 297 ? 1.162 -26.343 -12.818 1.00 35.03 297 ASP A C 1
ATOM 2367 O O . ASP A 1 297 ? 2.349 -26.401 -13.155 1.00 35.03 297 ASP A O 1
ATOM 2371 N N . MET A 1 298 ? 0.168 -26.430 -13.703 1.00 39.03 298 MET A N 1
ATOM 2372 C CA . MET A 1 298 ? 0.353 -26.546 -15.148 1.00 39.03 298 MET A CA 1
ATOM 2373 C C . MET A 1 298 ? 0.675 -25.170 -15.728 1.00 39.03 298 MET A C 1
ATOM 2375 O O . MET A 1 298 ? -0.205 -24.433 -16.168 1.00 39.03 298 MET A O 1
ATOM 2379 N N . ARG A 1 299 ? 1.963 -24.839 -15.796 1.00 40.41 299 ARG A N 1
ATOM 2380 C CA . ARG A 1 299 ? 2.468 -23.845 -16.749 1.00 40.41 299 ARG A CA 1
ATOM 2381 C C . ARG A 1 299 ? 3.489 -24.512 -17.648 1.00 40.41 299 ARG A C 1
ATOM 2383 O O . ARG A 1 299 ? 4.341 -25.258 -17.165 1.00 40.41 299 ARG A O 1
ATOM 2390 N N . GLY A 1 300 ? 3.334 -24.276 -18.953 1.00 40.41 300 GLY A N 1
ATOM 2391 C CA . GLY A 1 300 ? 4.059 -24.954 -20.024 1.00 40.41 300 GLY A CA 1
ATOM 2392 C C . GLY A 1 300 ? 5.525 -25.163 -19.665 1.00 40.41 300 GLY A C 1
ATOM 2393 O O . GLY A 1 300 ? 6.277 -24.215 -19.455 1.00 40.41 300 GLY A O 1
ATOM 2394 N N . THR A 1 301 ? 5.916 -26.419 -19.540 1.00 40.16 301 THR A N 1
ATOM 2395 C CA . THR A 1 301 ? 7.298 -26.839 -19.342 1.00 40.16 301 THR A CA 1
ATOM 2396 C C . THR A 1 301 ? 7.589 -27.833 -20.447 1.00 40.16 301 THR A C 1
ATOM 2398 O O . THR A 1 301 ? 6.839 -28.785 -20.643 1.00 40.16 301 THR A O 1
ATOM 2401 N N . VAL A 1 302 ? 8.652 -27.588 -21.210 1.00 36.09 302 VAL A N 1
ATOM 2402 C CA . VAL A 1 302 ? 9.136 -28.558 -22.193 1.00 36.09 302 VAL A CA 1
ATOM 2403 C C . VAL A 1 302 ? 10.226 -29.359 -21.504 1.00 36.09 302 VAL A C 1
ATOM 2405 O O . VAL A 1 302 ? 11.213 -28.801 -21.016 1.00 36.09 302 VAL A O 1
ATOM 2408 N N . THR A 1 303 ? 10.013 -30.664 -21.399 1.00 39.00 303 THR A N 1
ATOM 2409 C CA . THR A 1 303 ? 10.981 -31.593 -20.822 1.00 39.00 303 THR A CA 1
ATOM 2410 C C . THR A 1 303 ? 11.805 -32.193 -21.948 1.00 39.00 303 THR A C 1
ATOM 2412 O O . THR A 1 303 ? 11.259 -32.827 -22.846 1.00 39.00 303 THR A O 1
ATOM 2415 N N . PHE A 1 304 ? 13.121 -32.004 -21.902 1.00 39.56 304 PHE A N 1
ATOM 2416 C CA . PHE A 1 304 ? 14.035 -32.671 -22.824 1.00 39.56 304 PHE A CA 1
ATOM 2417 C C . PHE A 1 304 ? 14.646 -33.883 -22.130 1.00 39.56 304 PHE A C 1
ATOM 2419 O O . PHE A 1 304 ? 15.214 -33.771 -21.039 1.00 39.56 304 PHE A O 1
ATOM 2426 N N . GLU A 1 305 ? 14.529 -35.042 -22.770 1.00 32.72 305 GLU A N 1
ATOM 2427 C CA . GLU A 1 305 ? 15.128 -36.288 -22.312 1.00 32.72 305 GLU A CA 1
ATOM 2428 C C . GLU A 1 305 ? 16.397 -36.567 -23.125 1.00 32.72 305 GLU A C 1
ATOM 2430 O O . GLU A 1 305 ? 16.371 -36.711 -24.346 1.00 32.72 305 GLU A O 1
ATOM 2435 N N . ASN A 1 306 ? 17.548 -36.586 -22.452 1.00 44.44 306 ASN A N 1
ATOM 2436 C CA . ASN A 1 306 ? 18.815 -36.989 -23.064 1.00 44.44 306 ASN A CA 1
ATOM 2437 C C . ASN A 1 306 ? 19.015 -38.504 -22.873 1.00 44.44 306 ASN A C 1
ATOM 2439 O O . ASN A 1 306 ? 18.651 -39.025 -21.821 1.00 44.44 306 ASN A O 1
ATOM 2443 N N . LYS A 1 307 ? 19.697 -39.177 -23.818 1.00 41.00 307 LYS A N 1
ATOM 2444 C CA . LYS A 1 307 ? 20.136 -40.598 -23.822 1.00 41.00 307 LYS A CA 1
ATOM 2445 C C . LYS A 1 307 ? 20.770 -41.140 -22.520 1.00 41.00 307 LYS A C 1
ATOM 2447 O O . LYS A 1 307 ? 21.064 -42.326 -22.443 1.00 41.00 307 LYS A O 1
ATOM 2452 N N . LYS A 1 308 ? 21.011 -40.305 -21.504 1.00 56.47 308 LYS A N 1
ATOM 2453 C CA . LYS A 1 308 ? 21.475 -40.688 -20.157 1.00 56.47 308 LYS A CA 1
ATOM 2454 C C . LYS A 1 308 ? 20.402 -40.549 -19.053 1.00 56.47 308 LYS A C 1
ATOM 2456 O O . LYS A 1 308 ? 20.779 -40.413 -17.892 1.00 56.47 308 LYS A O 1
ATOM 2461 N N . ASN A 1 309 ? 19.106 -40.533 -19.384 1.00 40.28 309 ASN A N 1
ATOM 2462 C CA . ASN A 1 309 ? 17.971 -40.401 -18.447 1.00 40.28 309 ASN A CA 1
ATOM 2463 C C . ASN A 1 309 ? 18.083 -39.208 -17.479 1.00 40.28 309 ASN A C 1
ATOM 2465 O O . ASN A 1 309 ? 17.809 -39.313 -16.284 1.00 40.28 309 ASN A O 1
ATOM 2469 N N . LYS A 1 310 ? 18.524 -38.051 -17.981 1.00 42.97 310 LYS A N 1
ATOM 2470 C CA . LYS A 1 310 ? 18.473 -36.792 -17.226 1.00 42.97 310 LYS A CA 1
ATOM 2471 C C . LYS A 1 310 ? 17.413 -35.898 -17.851 1.00 42.97 310 LYS A C 1
ATOM 2473 O O . LYS A 1 310 ? 17.569 -35.496 -19.002 1.00 42.97 310 LYS A O 1
ATOM 2478 N N . HIS A 1 311 ? 16.367 -35.596 -17.087 1.00 42.66 311 HIS A N 1
ATOM 2479 C CA . HIS A 1 311 ? 15.327 -34.657 -17.492 1.00 42.66 311 HIS A CA 1
ATOM 2480 C C . HIS A 1 311 ? 15.820 -33.229 -17.265 1.00 42.66 311 HIS A C 1
ATOM 2482 O O . HIS A 1 311 ? 16.086 -32.826 -16.130 1.00 42.66 311 HIS A O 1
ATOM 2488 N N . LEU A 1 312 ? 15.953 -32.469 -18.349 1.00 41.56 312 LEU A N 1
ATOM 2489 C CA . LEU A 1 312 ? 16.150 -31.028 -18.280 1.00 41.56 312 LEU A CA 1
ATOM 2490 C C . LEU A 1 312 ? 14.776 -30.366 -18.409 1.00 41.56 312 LEU A C 1
ATOM 2492 O O . LEU A 1 312 ? 14.127 -30.481 -19.449 1.00 41.56 312 LEU A O 1
ATOM 2496 N N . VAL A 1 313 ? 14.329 -29.701 -17.344 1.00 44.75 313 VAL A N 1
ATOM 2497 C CA . VAL A 1 313 ? 13.091 -28.913 -17.339 1.00 44.75 313 VAL A CA 1
ATOM 2498 C C . VAL A 1 313 ? 13.474 -27.455 -17.551 1.00 44.75 313 VAL A C 1
ATOM 2500 O O . VAL A 1 313 ? 14.107 -26.855 -16.683 1.00 44.75 313 VAL A O 1
ATOM 2503 N N . ILE A 1 314 ? 13.108 -26.890 -18.699 1.00 43.53 314 ILE A N 1
ATOM 2504 C CA . ILE A 1 314 ? 13.293 -25.463 -18.980 1.00 43.53 314 ILE A CA 1
ATOM 2505 C C . ILE A 1 314 ? 11.909 -24.813 -18.944 1.00 43.53 314 ILE A C 1
ATOM 2507 O O . ILE A 1 314 ? 11.000 -25.251 -19.651 1.00 43.53 314 ILE A O 1
ATOM 2511 N N . SER A 1 315 ? 11.721 -23.787 -18.109 1.00 46.75 315 SER A N 1
ATOM 2512 C CA . SER A 1 315 ? 10.495 -22.984 -18.160 1.00 46.75 315 SER A CA 1
ATOM 2513 C C . SER A 1 315 ? 10.536 -22.056 -19.379 1.00 46.75 315 SER A C 1
ATOM 2515 O O . SER A 1 315 ? 11.593 -21.520 -19.723 1.00 46.75 315 SER A O 1
ATOM 2517 N N . PHE A 1 316 ? 9.389 -21.836 -20.032 1.00 42.72 316 PHE A N 1
ATOM 2518 C CA . PHE A 1 316 ? 9.283 -20.918 -21.180 1.00 42.72 316 PHE A CA 1
ATOM 2519 C C . PHE A 1 316 ? 9.804 -19.505 -20.864 1.00 42.72 316 PHE A C 1
ATOM 2521 O O . PHE A 1 316 ? 10.332 -18.828 -21.740 1.00 42.72 316 PHE A O 1
ATOM 2528 N N . GLU A 1 317 ? 9.707 -19.080 -19.605 1.00 46.12 317 GLU A N 1
ATOM 2529 C CA . GLU A 1 317 ? 10.181 -17.779 -19.127 1.00 46.12 317 GLU A CA 1
ATOM 2530 C C . GLU A 1 317 ? 11.714 -17.665 -19.187 1.00 46.12 317 GLU A C 1
ATOM 2532 O O . GLU A 1 317 ? 12.243 -16.653 -19.645 1.00 46.12 317 GLU A O 1
ATOM 2537 N N . VAL A 1 318 ? 12.434 -18.727 -18.805 1.00 49.50 318 VAL A N 1
ATOM 2538 C CA . VAL A 1 318 ? 13.902 -18.777 -18.899 1.00 49.50 318 VAL A CA 1
ATOM 2539 C C . VAL A 1 318 ? 14.342 -18.892 -20.357 1.00 49.50 318 VAL A C 1
ATOM 2541 O O . VAL A 1 318 ? 15.285 -18.218 -20.758 1.00 49.50 318 VAL A O 1
ATOM 2544 N N . ALA A 1 319 ? 13.636 -19.682 -21.172 1.00 47.12 319 ALA A N 1
ATOM 2545 C CA . ALA A 1 319 ? 13.928 -19.798 -22.601 1.00 47.12 319 ALA A CA 1
ATOM 2546 C C . ALA A 1 319 ? 13.732 -18.462 -23.341 1.00 47.12 319 ALA A C 1
ATOM 2548 O O . ALA A 1 319 ? 14.571 -18.092 -24.159 1.00 47.12 319 ALA A O 1
ATOM 2549 N N . GLY A 1 320 ? 12.675 -17.710 -23.014 1.00 48.28 320 GLY A N 1
ATOM 2550 C CA . GLY A 1 320 ? 12.416 -16.385 -23.578 1.00 48.28 320 GLY A CA 1
ATOM 2551 C C . GLY A 1 320 ? 13.484 -15.358 -23.198 1.00 48.28 320 GLY A C 1
ATOM 2552 O O . GLY A 1 320 ? 13.974 -14.641 -24.066 1.00 48.28 320 GLY A O 1
ATOM 2553 N N . PHE A 1 321 ? 13.906 -15.327 -21.930 1.00 50.44 321 PHE A N 1
ATOM 2554 C CA . PHE A 1 321 ? 14.991 -14.450 -21.481 1.00 50.44 321 PHE A CA 1
ATOM 2555 C C . PHE A 1 321 ? 16.334 -14.817 -22.128 1.00 50.44 321 PHE A C 1
ATOM 2557 O O . PHE A 1 321 ? 17.035 -13.945 -22.635 1.00 50.44 321 PHE A O 1
ATOM 2564 N N . VAL A 1 322 ? 16.673 -16.110 -22.179 1.00 52.12 322 VAL A N 1
ATOM 2565 C CA . VAL A 1 322 ? 17.896 -16.595 -22.838 1.00 52.12 322 VAL A CA 1
ATOM 2566 C C . VAL A 1 322 ? 17.880 -16.251 -24.327 1.00 52.12 322 VAL A C 1
ATOM 2568 O O . VAL A 1 322 ? 18.885 -15.769 -24.836 1.00 52.12 322 VAL A O 1
ATOM 2571 N N . LEU A 1 323 ? 16.747 -16.410 -25.017 1.00 48.66 323 LEU A N 1
ATOM 2572 C CA . LEU A 1 323 ? 16.616 -16.034 -26.425 1.00 48.66 323 LEU A CA 1
ATOM 2573 C C . LEU A 1 323 ? 16.778 -14.521 -26.632 1.00 48.66 323 LEU A C 1
ATOM 2575 O O . LEU A 1 323 ? 17.476 -14.113 -27.551 1.00 48.66 323 LEU A O 1
ATOM 2579 N N . GLN A 1 324 ? 16.194 -13.686 -25.768 1.00 48.31 324 GLN A N 1
ATOM 2580 C CA . GLN A 1 324 ? 16.362 -12.229 -25.832 1.00 48.31 324 GLN A CA 1
ATOM 2581 C C . GLN A 1 324 ? 17.815 -11.803 -25.599 1.00 48.31 324 GLN A C 1
ATOM 2583 O O . GLN A 1 324 ? 18.326 -10.958 -26.329 1.00 48.31 324 GLN A O 1
ATOM 2588 N N . VAL A 1 325 ? 18.500 -12.415 -24.629 1.00 51.62 325 VAL A N 1
ATOM 2589 C CA . VAL A 1 325 ? 19.925 -12.165 -24.371 1.00 51.62 325 VAL A CA 1
ATOM 2590 C C . VAL A 1 325 ? 20.783 -12.652 -25.536 1.00 51.62 325 VAL A C 1
ATOM 2592 O O . VAL A 1 325 ? 21.698 -11.939 -25.934 1.00 51.62 325 VAL A O 1
ATOM 2595 N N . ILE A 1 326 ? 20.484 -13.815 -26.123 1.00 51.66 326 ILE A N 1
ATOM 2596 C CA . ILE A 1 326 ? 21.172 -14.323 -27.319 1.00 51.66 326 ILE A CA 1
ATOM 2597 C C . ILE A 1 326 ? 20.971 -13.369 -28.497 1.00 51.66 326 ILE A C 1
ATOM 2599 O O . ILE A 1 326 ? 21.950 -13.027 -29.145 1.00 51.66 326 ILE A O 1
ATOM 2603 N N . LEU A 1 327 ? 19.747 -12.899 -28.750 1.00 50.62 327 L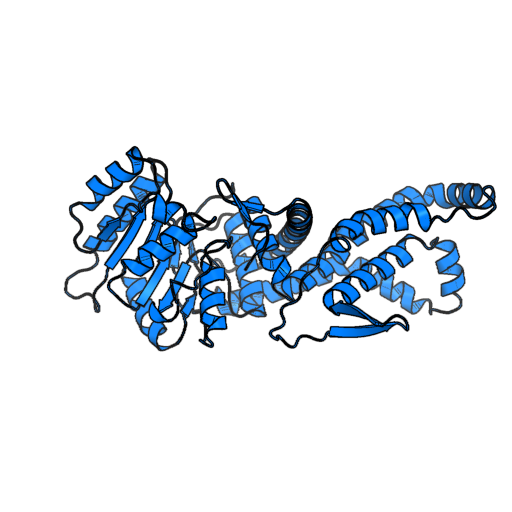EU A N 1
ATOM 2604 C CA . LEU A 1 327 ? 19.453 -11.971 -29.845 1.00 50.62 327 LEU A CA 1
ATOM 2605 C C . LEU A 1 327 ? 20.130 -10.613 -29.638 1.00 50.62 327 LEU A C 1
ATOM 2607 O O . LEU A 1 327 ? 20.739 -10.096 -30.567 1.00 50.62 327 LEU A O 1
ATOM 2611 N N . ALA A 1 328 ? 20.097 -10.068 -28.419 1.00 49.16 328 ALA A N 1
ATOM 2612 C CA . ALA A 1 328 ? 20.792 -8.827 -28.089 1.00 49.16 328 ALA A CA 1
ATOM 2613 C C . ALA A 1 328 ? 22.317 -8.988 -28.210 1.00 49.16 328 ALA A C 1
ATOM 2615 O O . ALA A 1 328 ? 22.988 -8.138 -28.780 1.00 49.16 328 ALA A O 1
ATOM 2616 N N . THR A 1 329 ? 22.868 -10.109 -27.738 1.00 48.09 329 THR A N 1
ATOM 2617 C CA . THR A 1 329 ? 24.307 -10.411 -27.813 1.00 48.09 329 THR A CA 1
ATOM 2618 C C . THR A 1 329 ? 24.755 -10.660 -29.255 1.00 48.09 329 THR A C 1
ATOM 2620 O O . THR A 1 329 ? 25.815 -10.190 -29.650 1.00 48.09 329 THR A O 1
ATOM 2623 N N . TRP A 1 330 ? 23.943 -11.340 -30.067 1.00 50.84 330 TRP A N 1
ATOM 2624 C CA . TRP A 1 330 ? 24.179 -11.539 -31.500 1.00 50.84 330 TRP A CA 1
ATOM 2625 C C . TRP A 1 330 ? 24.175 -10.208 -32.262 1.00 50.84 330 TRP A C 1
ATOM 2627 O O . TRP A 1 330 ? 25.069 -9.959 -33.071 1.00 50.84 330 TRP A O 1
ATOM 2637 N N . PHE A 1 331 ? 23.239 -9.314 -31.933 1.00 49.81 331 PHE A N 1
ATOM 2638 C CA . PHE A 1 331 ? 23.171 -7.963 -32.492 1.00 49.81 331 PHE A CA 1
ATOM 2639 C C . PHE A 1 331 ? 24.388 -7.100 -32.104 1.00 49.81 331 PHE A C 1
ATOM 2641 O O . PHE A 1 331 ? 24.862 -6.308 -32.908 1.00 49.81 331 PHE A O 1
ATOM 2648 N N . ILE A 1 332 ? 24.929 -7.282 -30.893 1.00 47.78 332 ILE A N 1
ATOM 2649 C CA . ILE A 1 332 ? 26.105 -6.553 -30.378 1.00 47.78 332 ILE A CA 1
ATOM 2650 C C . ILE A 1 332 ? 27.427 -7.082 -30.955 1.00 47.78 332 ILE A C 1
ATOM 2652 O O . ILE A 1 332 ? 28.343 -6.307 -31.220 1.00 47.78 332 ILE A O 1
ATOM 2656 N N . LEU A 1 333 ? 27.567 -8.404 -31.090 1.00 42.44 333 LEU A N 1
ATOM 2657 C CA . LEU A 1 333 ? 28.849 -9.049 -31.392 1.00 42.44 333 LEU A CA 1
ATOM 2658 C C . LEU A 1 333 ? 29.130 -9.216 -32.879 1.00 42.44 333 LEU A C 1
ATOM 2660 O O . LEU A 1 333 ? 30.249 -9.591 -33.231 1.00 42.44 333 LEU A O 1
ATOM 2664 N N . THR A 1 334 ? 28.154 -8.963 -33.747 1.00 49.47 334 THR A N 1
ATOM 2665 C CA . THR A 1 334 ? 28.419 -9.021 -35.179 1.00 49.47 334 THR A CA 1
ATOM 2666 C C . THR A 1 334 ? 28.926 -7.657 -35.640 1.00 49.47 334 THR A C 1
ATOM 2668 O O . THR A 1 334 ? 28.193 -6.676 -35.509 1.00 49.47 334 THR A O 1
ATOM 2671 N N . PRO A 1 335 ? 30.172 -7.549 -36.150 1.00 47.12 335 PRO A N 1
ATOM 2672 C CA . PRO A 1 335 ? 30.692 -6.293 -36.674 1.00 47.12 335 PRO A CA 1
ATOM 2673 C C . PRO A 1 335 ? 29.684 -5.723 -37.662 1.00 47.12 335 PRO A C 1
ATOM 2675 O O . PRO A 1 335 ? 29.313 -6.436 -38.600 1.00 47.12 335 PRO A O 1
ATOM 2678 N N . ALA A 1 336 ? 29.251 -4.474 -37.452 1.00 47.47 336 ALA A N 1
ATOM 2679 C CA . ALA A 1 336 ? 28.215 -3.856 -38.272 1.00 47.47 336 ALA A CA 1
ATOM 2680 C C . ALA A 1 336 ? 28.521 -4.021 -39.763 1.00 47.47 336 ALA A C 1
ATOM 2682 O O . ALA A 1 336 ? 27.612 -4.328 -40.504 1.00 47.47 336 ALA A O 1
ATOM 2683 N N . SER A 1 337 ? 29.790 -3.954 -40.182 1.00 44.84 337 SER A N 1
ATOM 2684 C CA . SER A 1 337 ? 30.237 -4.198 -41.560 1.00 44.84 337 SER A CA 1
ATOM 2685 C C . SER A 1 337 ? 30.038 -5.638 -42.054 1.00 44.84 337 SER A C 1
ATOM 2687 O O . SER A 1 337 ? 29.543 -5.826 -43.151 1.00 44.84 337 SER A O 1
ATOM 2689 N N . SER A 1 338 ? 30.338 -6.668 -41.256 1.00 53.22 338 SER A N 1
ATOM 2690 C CA . SER A 1 338 ? 30.120 -8.075 -41.651 1.00 53.22 338 SER A CA 1
ATOM 2691 C C . SER A 1 338 ? 28.650 -8.507 -41.598 1.00 53.22 338 SER A C 1
ATOM 2693 O O . SER A 1 338 ? 28.227 -9.348 -42.388 1.00 53.22 338 SER A O 1
ATOM 2695 N N . LEU A 1 339 ? 27.870 -7.911 -40.687 1.00 47.56 339 LEU A N 1
ATOM 2696 C CA . LEU A 1 339 ? 26.425 -8.094 -40.625 1.00 47.56 339 LEU A CA 1
ATOM 2697 C C . LEU A 1 339 ? 25.749 -7.299 -41.753 1.00 47.56 339 LEU A C 1
ATOM 2699 O O . LEU A 1 339 ? 24.856 -7.831 -42.387 1.00 47.56 339 LEU A O 1
ATOM 2703 N N . LEU A 1 340 ? 26.209 -6.080 -42.059 1.00 45.91 340 LEU A N 1
ATOM 2704 C CA . LEU A 1 340 ? 25.761 -5.270 -43.200 1.00 45.91 340 LEU A CA 1
ATOM 2705 C C . LEU A 1 340 ? 26.084 -5.959 -44.525 1.00 45.91 340 LEU A C 1
ATOM 2707 O O . LEU A 1 340 ? 25.212 -5.997 -45.376 1.00 45.91 340 LEU A O 1
ATOM 2711 N N . ASP A 1 341 ? 27.263 -6.556 -44.697 1.00 54.25 341 ASP A N 1
ATOM 2712 C CA . ASP A 1 341 ? 27.626 -7.249 -45.941 1.00 54.25 341 ASP A CA 1
ATOM 2713 C C . ASP A 1 341 ? 26.832 -8.556 -46.135 1.00 54.25 341 ASP A C 1
ATOM 2715 O O . ASP A 1 341 ? 26.362 -8.824 -47.237 1.00 54.25 341 ASP A O 1
ATOM 2719 N N . GLN A 1 342 ? 26.593 -9.343 -45.075 1.00 52.41 342 GLN A N 1
ATOM 2720 C CA . GLN A 1 342 ? 25.778 -10.569 -45.163 1.00 52.41 342 GLN A CA 1
ATOM 2721 C C . GLN A 1 342 ? 24.262 -10.305 -45.160 1.00 52.41 342 GLN A C 1
ATOM 2723 O O . GLN A 1 342 ? 23.502 -11.051 -45.776 1.00 52.41 342 GLN A O 1
ATOM 2728 N N . MET A 1 343 ? 23.792 -9.251 -44.485 1.00 43.81 343 MET A N 1
ATOM 2729 C CA . MET A 1 343 ? 22.381 -8.856 -44.483 1.00 43.81 343 MET A CA 1
ATOM 2730 C C . MET A 1 343 ? 22.010 -8.021 -45.708 1.00 43.81 343 MET A C 1
ATOM 2732 O O . MET A 1 343 ? 20.868 -8.124 -46.127 1.00 43.81 343 MET A O 1
ATOM 2736 N N . ASN A 1 344 ? 22.923 -7.279 -46.344 1.00 47.59 344 ASN A N 1
ATOM 2737 C CA . ASN A 1 344 ? 22.636 -6.599 -47.617 1.00 47.59 344 ASN A CA 1
ATOM 2738 C C . ASN A 1 344 ? 22.301 -7.587 -48.749 1.00 47.59 344 ASN A C 1
ATOM 2740 O O . ASN A 1 344 ? 21.582 -7.211 -49.673 1.00 47.59 344 ASN A O 1
ATOM 2744 N N . GLU A 1 345 ? 22.766 -8.841 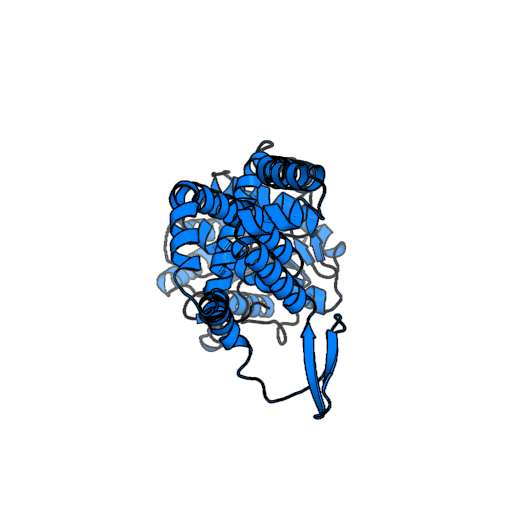-48.674 1.00 50.41 345 GLU A N 1
ATOM 2745 C CA . GLU A 1 345 ? 22.395 -9.888 -49.638 1.00 50.41 345 GLU A CA 1
ATOM 2746 C C . GLU A 1 345 ? 21.095 -10.639 -49.287 1.00 50.41 345 GLU A C 1
ATOM 2748 O O . GLU A 1 345 ? 20.453 -11.186 -50.182 1.00 50.41 345 GLU A O 1
ATOM 2753 N N . VAL A 1 346 ? 20.671 -10.672 -48.014 1.00 52.28 346 VAL A N 1
ATOM 2754 C CA . VAL A 1 346 ? 19.579 -11.560 -47.542 1.00 52.28 346 VAL A CA 1
ATOM 2755 C C . VAL A 1 346 ? 18.380 -10.807 -46.952 1.00 52.28 346 VAL A C 1
ATOM 2757 O O . VAL A 1 346 ? 17.253 -11.302 -46.969 1.00 52.28 346 VAL A O 1
ATOM 2760 N N . VAL A 1 347 ? 18.587 -9.599 -46.436 1.00 47.00 347 VAL A N 1
ATOM 2761 C CA . VAL A 1 347 ? 17.587 -8.800 -45.727 1.00 47.00 347 VAL A CA 1
ATOM 2762 C C . VAL A 1 347 ? 17.383 -7.491 -46.495 1.00 47.00 347 VAL A C 1
ATOM 2764 O O . VAL A 1 347 ? 18.301 -6.678 -46.578 1.00 47.00 347 VAL A O 1
ATOM 2767 N N . PRO A 1 348 ? 16.193 -7.255 -47.079 1.00 65.94 348 PRO A N 1
ATOM 2768 C CA . PRO A 1 348 ? 15.948 -6.072 -47.894 1.00 65.94 348 PRO A CA 1
ATOM 2769 C C . PRO A 1 348 ? 16.287 -4.791 -47.129 1.00 65.94 348 PRO A C 1
ATOM 2771 O O . PRO A 1 348 ? 15.914 -4.663 -45.966 1.00 65.94 348 PRO A O 1
ATOM 2774 N N . ARG A 1 349 ? 16.909 -3.812 -47.796 1.00 58.22 349 ARG A N 1
ATOM 2775 C CA . ARG A 1 349 ? 17.189 -2.455 -47.277 1.00 58.22 349 ARG A CA 1
ATOM 2776 C C . ARG A 1 349 ? 16.004 -1.838 -46.509 1.00 58.22 349 ARG A C 1
ATOM 2778 O O . ARG A 1 349 ? 16.196 -1.195 -45.483 1.00 58.22 349 ARG A O 1
ATOM 2785 N N . ALA A 1 350 ? 14.781 -2.151 -46.939 1.00 56.78 350 ALA A N 1
ATOM 2786 C CA . ALA A 1 350 ? 13.536 -1.793 -46.263 1.00 56.78 350 ALA A CA 1
ATOM 2787 C C . ALA A 1 350 ? 13.433 -2.301 -44.809 1.00 56.78 350 ALA A C 1
ATOM 2789 O O . ALA A 1 350 ? 12.916 -1.596 -43.955 1.00 56.78 350 ALA A O 1
ATOM 2790 N N . VAL A 1 351 ? 13.923 -3.501 -44.487 1.00 54.75 351 VAL A N 1
ATOM 2791 C CA . VAL A 1 351 ? 13.910 -4.049 -43.118 1.00 54.75 351 VAL A CA 1
ATOM 2792 C C . VAL A 1 351 ? 14.870 -3.280 -42.211 1.00 54.75 351 VAL A C 1
ATOM 2794 O O . VAL A 1 351 ? 14.549 -3.060 -41.047 1.00 54.75 351 VAL A O 1
ATOM 2797 N N . PHE A 1 352 ? 16.016 -2.833 -42.732 1.00 54.66 352 PHE A N 1
ATOM 2798 C CA . PHE A 1 352 ? 16.968 -2.025 -41.966 1.00 54.66 352 PHE A CA 1
ATOM 2799 C C . PHE A 1 352 ? 16.406 -0.628 -41.683 1.00 54.66 352 PHE A C 1
ATOM 2801 O O . PHE A 1 352 ? 16.420 -0.188 -40.539 1.00 54.66 352 PHE A O 1
ATOM 2808 N N . GLU A 1 353 ? 15.801 0.011 -42.688 1.00 65.06 353 GLU A N 1
ATOM 2809 C CA . GLU A 1 353 ? 15.089 1.285 -42.524 1.00 65.06 353 GLU A CA 1
ATOM 2810 C C . GLU A 1 353 ? 13.909 1.155 -41.547 1.00 65.06 353 GLU A C 1
ATOM 2812 O O . GLU A 1 353 ? 13.686 2.038 -40.724 1.00 65.06 353 GLU A O 1
ATOM 2817 N N . ILE A 1 354 ? 13.189 0.026 -41.563 1.00 59.72 354 ILE A N 1
ATOM 2818 C CA . ILE A 1 354 ? 12.127 -0.267 -40.590 1.00 59.72 354 ILE A CA 1
ATOM 2819 C C . ILE A 1 354 ? 12.699 -0.434 -39.178 1.00 59.72 354 ILE A C 1
ATOM 2821 O O . ILE A 1 354 ? 12.120 0.095 -38.234 1.00 59.72 354 ILE A O 1
ATOM 2825 N N . LEU A 1 355 ? 13.818 -1.141 -39.002 1.00 52.34 355 LEU A N 1
ATOM 2826 C CA . LEU A 1 355 ? 14.447 -1.318 -37.690 1.00 52.34 355 LEU A CA 1
ATOM 2827 C C . LEU A 1 355 ? 15.006 -0.001 -37.150 1.00 52.34 355 LEU A C 1
ATOM 2829 O O . LEU A 1 355 ? 14.754 0.328 -35.996 1.00 52.34 355 LEU A O 1
ATOM 2833 N N . GLU A 1 356 ? 15.692 0.784 -37.975 1.00 62.56 356 GLU A N 1
ATOM 2834 C CA . GLU A 1 356 ? 16.182 2.113 -37.612 1.00 62.56 356 GLU A CA 1
ATOM 2835 C C . GLU A 1 356 ? 15.018 3.054 -37.275 1.00 62.56 356 GLU A C 1
ATOM 2837 O O . GLU A 1 356 ? 15.044 3.734 -36.248 1.00 62.56 356 GLU A O 1
ATOM 2842 N N . MET A 1 357 ? 13.937 3.022 -38.060 1.00 66.56 357 MET A N 1
ATOM 2843 C CA . MET A 1 357 ? 12.700 3.740 -37.759 1.00 66.56 357 MET A CA 1
ATOM 2844 C C . MET A 1 357 ? 12.108 3.289 -36.417 1.00 66.56 357 MET A C 1
ATOM 2846 O O . MET A 1 357 ? 11.766 4.143 -35.601 1.00 66.56 357 MET A O 1
ATOM 2850 N N . ILE A 1 358 ? 12.023 1.984 -36.146 1.00 57.53 358 ILE A N 1
ATOM 2851 C CA . ILE A 1 358 ? 11.513 1.442 -34.877 1.00 57.53 358 ILE A CA 1
ATOM 2852 C C . ILE A 1 358 ? 12.387 1.895 -33.704 1.00 57.53 358 ILE A C 1
ATOM 2854 O O . ILE A 1 358 ? 11.847 2.363 -32.707 1.00 57.53 358 ILE A O 1
ATOM 2858 N N . VAL A 1 359 ? 13.715 1.811 -33.812 1.00 58.69 359 VAL A N 1
ATOM 2859 C CA . VAL A 1 359 ? 14.651 2.215 -32.748 1.00 58.69 359 VAL A CA 1
ATOM 2860 C C . VAL A 1 359 ? 14.585 3.724 -32.500 1.00 58.69 359 VAL A C 1
ATOM 2862 O O . VAL A 1 359 ? 14.524 4.156 -31.350 1.00 58.69 359 VAL A O 1
ATOM 2865 N N . THR A 1 360 ? 14.519 4.524 -33.563 1.00 66.38 360 THR A N 1
ATOM 2866 C CA . THR A 1 360 ? 14.535 5.993 -33.485 1.00 66.38 360 THR A CA 1
ATOM 2867 C C . THR A 1 360 ? 13.204 6.559 -32.985 1.00 66.38 360 THR A C 1
ATOM 2869 O O . THR A 1 360 ? 13.186 7.508 -32.203 1.00 66.38 360 THR A O 1
ATOM 2872 N N . HIS A 1 361 ? 12.074 5.963 -33.379 1.00 74.62 361 HIS A N 1
ATOM 2873 C CA . HIS A 1 361 ? 10.734 6.434 -33.000 1.00 74.62 361 HIS A CA 1
ATOM 2874 C C . HIS A 1 361 ? 10.179 5.734 -31.751 1.00 74.62 361 HIS A C 1
ATOM 2876 O O . HIS A 1 361 ? 9.182 6.187 -31.186 1.00 74.62 361 HIS A O 1
ATOM 2882 N N . SER A 1 362 ? 10.828 4.664 -31.284 1.00 71.81 362 SER A N 1
ATOM 2883 C CA . SER A 1 362 ? 10.456 3.903 -30.085 1.00 71.81 362 SER A CA 1
ATOM 2884 C C . SER A 1 362 ? 10.196 4.788 -28.855 1.00 71.81 362 SER A C 1
ATOM 2886 O O . SER A 1 362 ? 9.135 4.629 -28.244 1.00 71.81 362 SER A O 1
ATOM 2888 N N . PRO A 1 363 ? 11.049 5.777 -28.507 1.00 75.69 363 PRO A N 1
ATOM 2889 C CA . PRO A 1 363 ? 10.795 6.636 -27.352 1.00 75.69 363 PRO A CA 1
ATOM 2890 C C . PRO A 1 363 ? 9.492 7.429 -27.475 1.00 75.69 363 PRO A C 1
ATOM 2892 O O . PRO A 1 363 ? 8.738 7.523 -26.507 1.00 75.69 363 PRO A O 1
ATOM 2895 N N . ILE A 1 364 ? 9.193 7.954 -28.669 1.00 81.44 364 ILE A N 1
ATOM 2896 C CA . ILE A 1 364 ? 7.955 8.697 -28.933 1.00 81.44 364 ILE A CA 1
ATOM 2897 C C . ILE A 1 364 ? 6.759 7.758 -28.785 1.00 81.44 364 ILE A C 1
ATOM 2899 O O . ILE A 1 364 ? 5.825 8.087 -28.062 1.00 81.44 364 ILE A O 1
ATOM 2903 N N . ILE A 1 365 ? 6.813 6.566 -29.386 1.00 80.88 365 ILE A N 1
ATOM 2904 C CA . ILE A 1 365 ? 5.740 5.564 -29.291 1.00 80.88 365 ILE A CA 1
ATOM 2905 C C . ILE A 1 365 ? 5.475 5.187 -27.828 1.00 80.88 365 ILE A C 1
ATOM 2907 O O . ILE A 1 365 ? 4.322 5.167 -27.399 1.00 80.88 365 ILE A O 1
ATOM 2911 N N . VAL A 1 366 ? 6.522 4.926 -27.038 1.00 81.00 366 VAL A N 1
ATOM 2912 C CA . VAL A 1 366 ? 6.395 4.564 -25.618 1.00 81.00 366 VAL A CA 1
ATOM 2913 C C . VAL A 1 366 ? 5.819 5.720 -24.795 1.00 81.00 366 VAL A C 1
ATOM 2915 O O . VAL A 1 366 ? 4.919 5.508 -23.976 1.00 81.00 366 VAL A O 1
ATOM 2918 N N . ILE A 1 367 ? 6.284 6.952 -25.020 1.00 86.62 367 ILE A N 1
ATOM 2919 C CA . ILE A 1 367 ? 5.747 8.143 -24.351 1.00 86.62 367 ILE A CA 1
ATOM 2920 C C . ILE A 1 367 ? 4.271 8.327 -24.716 1.00 86.62 367 ILE A C 1
ATOM 2922 O O . ILE A 1 367 ? 3.435 8.431 -23.821 1.00 86.62 367 ILE A O 1
ATOM 2926 N N . THR A 1 368 ? 3.918 8.290 -26.000 1.00 88.75 368 THR A N 1
ATOM 2927 C CA . THR A 1 368 ? 2.533 8.426 -26.466 1.00 88.75 368 THR A CA 1
ATOM 2928 C C . THR A 1 368 ? 1.632 7.333 -25.895 1.00 88.75 368 THR A C 1
ATOM 2930 O O . THR A 1 368 ? 0.554 7.638 -25.386 1.00 88.75 368 THR A O 1
ATOM 2933 N N . LEU A 1 369 ? 2.070 6.071 -25.917 1.00 87.19 369 LEU A N 1
ATOM 2934 C CA . LEU A 1 369 ? 1.293 4.957 -25.377 1.00 87.19 369 LEU A CA 1
ATOM 2935 C C . LEU A 1 369 ? 1.105 5.085 -23.862 1.00 87.19 369 LEU A C 1
ATOM 2937 O O . LEU A 1 369 ? -0.001 4.888 -23.365 1.00 87.19 369 LEU A O 1
ATOM 2941 N N . SER A 1 370 ? 2.156 5.447 -23.123 1.00 89.88 370 SER A N 1
ATOM 2942 C CA . SER A 1 370 ? 2.056 5.639 -21.671 1.00 89.88 370 SER A CA 1
ATOM 2943 C C . SER A 1 370 ? 1.130 6.801 -21.302 1.00 89.88 370 SER A C 1
ATOM 2945 O O . SER A 1 370 ? 0.325 6.653 -20.384 1.00 89.88 370 SER A O 1
ATOM 2947 N N . LEU A 1 371 ? 1.164 7.910 -22.048 1.00 95.75 371 LEU A N 1
ATOM 2948 C CA . LEU A 1 371 ? 0.219 9.020 -21.893 1.00 95.75 371 LEU A CA 1
ATOM 2949 C C . LEU A 1 371 ? -1.220 8.584 -22.182 1.00 95.75 371 LEU A C 1
ATOM 2951 O O . LEU A 1 371 ? -2.119 8.918 -21.413 1.00 95.75 371 LEU A O 1
ATOM 2955 N N . LEU A 1 372 ? -1.442 7.815 -23.251 1.00 95.69 372 LEU A N 1
ATOM 2956 C CA . LEU A 1 372 ? -2.768 7.319 -23.619 1.00 95.69 372 LEU A CA 1
ATOM 2957 C C . LEU A 1 372 ? -3.337 6.377 -22.549 1.00 95.69 372 LEU A C 1
ATOM 2959 O O . LEU A 1 372 ? -4.473 6.555 -22.113 1.00 95.69 372 LEU A O 1
ATOM 2963 N N . LEU A 1 373 ? -2.543 5.405 -22.089 1.00 93.38 373 LEU A N 1
ATOM 2964 C CA . LEU A 1 373 ? -2.936 4.485 -21.017 1.00 93.38 373 LEU A CA 1
ATOM 2965 C C . LEU A 1 373 ? -3.209 5.236 -19.711 1.00 93.38 373 LEU A C 1
ATOM 2967 O O . LEU A 1 373 ? -4.205 4.961 -19.041 1.00 93.38 373 LEU A O 1
ATOM 2971 N N . GLY A 1 374 ? -2.361 6.210 -19.376 1.00 95.44 374 GLY A N 1
ATOM 2972 C CA . GLY A 1 374 ? -2.555 7.094 -18.234 1.00 95.44 374 GLY A CA 1
ATOM 2973 C C . GLY A 1 374 ? -3.860 7.877 -18.317 1.00 95.44 374 GLY A C 1
ATOM 2974 O O . GLY A 1 374 ? -4.609 7.916 -17.344 1.00 95.44 374 GLY A O 1
ATOM 2975 N N . LEU A 1 375 ? -4.162 8.467 -19.479 1.00 98.12 375 LEU A N 1
ATOM 2976 C CA . LEU A 1 375 ? -5.373 9.258 -19.703 1.00 98.12 375 LEU A CA 1
ATOM 2977 C C . LEU A 1 375 ? -6.628 8.392 -19.570 1.00 98.12 375 LEU A C 1
ATOM 2979 O O . LEU A 1 375 ? -7.550 8.749 -18.836 1.00 98.12 375 LEU A O 1
ATOM 2983 N N . ILE A 1 376 ? -6.650 7.230 -20.230 1.00 97.06 376 ILE A N 1
ATOM 2984 C CA . ILE A 1 376 ? -7.770 6.284 -20.142 1.00 97.06 376 ILE A CA 1
ATOM 2985 C C . ILE A 1 376 ? -7.948 5.825 -18.692 1.00 97.06 376 ILE A C 1
ATOM 2987 O O . ILE A 1 376 ? -9.054 5.882 -18.153 1.00 97.06 376 ILE A O 1
ATOM 2991 N N . GLY A 1 377 ? -6.866 5.411 -18.030 1.00 95.44 377 GLY A N 1
ATOM 2992 C CA . GLY A 1 377 ? -6.927 4.980 -16.640 1.00 95.44 377 GLY A CA 1
ATOM 2993 C C . GLY A 1 377 ? -7.391 6.105 -15.707 1.00 95.44 377 GLY A C 1
ATOM 2994 O O . GLY A 1 377 ? -8.215 5.864 -14.826 1.00 95.44 377 GLY A O 1
ATOM 2995 N N . GLN A 1 378 ? -6.980 7.351 -15.945 1.00 97.06 378 GLN A N 1
ATOM 2996 C CA . GLN A 1 378 ? -7.462 8.508 -15.195 1.00 97.06 378 GLN A CA 1
ATOM 2997 C C . GLN A 1 378 ? -8.963 8.745 -15.400 1.00 97.06 378 GLN A C 1
ATOM 2999 O O . GLN A 1 378 ? -9.684 8.993 -14.432 1.00 97.06 378 GLN A O 1
ATOM 3004 N N . MET A 1 379 ? -9.460 8.639 -16.634 1.00 96.56 379 MET A N 1
ATOM 3005 C CA . MET A 1 379 ? -10.889 8.778 -16.926 1.00 96.56 379 MET A CA 1
ATOM 3006 C C . MET A 1 379 ? -11.731 7.697 -16.237 1.00 96.56 379 MET A C 1
ATOM 3008 O O . MET A 1 379 ? -12.858 7.974 -15.820 1.00 96.56 379 MET A O 1
ATOM 3012 N N . VAL A 1 380 ? -11.192 6.480 -16.116 1.00 95.19 380 VAL A N 1
ATOM 3013 C CA . VAL A 1 380 ? -11.892 5.324 -15.538 1.00 95.19 380 VAL A CA 1
ATOM 3014 C C . VAL A 1 380 ? -11.821 5.298 -14.010 1.00 95.19 380 VAL A C 1
ATOM 3016 O O . VAL A 1 380 ? -12.828 5.008 -13.365 1.00 95.19 380 VAL A O 1
ATOM 3019 N N . TYR A 1 381 ? -10.649 5.567 -13.435 1.00 95.06 381 TYR A N 1
ATOM 3020 C CA . TYR A 1 381 ? -10.375 5.369 -12.009 1.00 95.06 381 TYR A CA 1
ATOM 3021 C C . TYR A 1 381 ? -10.230 6.681 -11.240 1.00 95.06 381 TYR A C 1
ATOM 3023 O O . TYR A 1 381 ? -10.688 6.766 -10.111 1.00 95.06 381 TYR A O 1
ATOM 3031 N N . GLY A 1 382 ? -9.609 7.699 -11.836 1.00 94.50 382 GLY A N 1
ATOM 3032 C CA . GLY A 1 382 ? -9.203 8.926 -11.142 1.00 94.50 382 GLY A CA 1
ATOM 3033 C C . GLY A 1 382 ? -10.188 10.094 -11.226 1.00 94.50 382 GLY A C 1
ATOM 3034 O O . GLY A 1 382 ? -9.957 11.139 -10.615 1.00 94.50 382 GLY A O 1
ATOM 3035 N N . ARG A 1 383 ? -11.273 9.967 -12.000 1.00 93.62 383 ARG A N 1
ATOM 3036 C CA . ARG A 1 383 ? -12.187 11.080 -12.292 1.00 93.62 383 ARG A CA 1
ATOM 3037 C C . ARG A 1 383 ? -12.773 11.660 -10.997 1.00 93.62 383 ARG A C 1
ATOM 3039 O O . ARG A 1 383 ? -13.500 10.969 -10.294 1.00 93.62 383 ARG A O 1
ATOM 3046 N N . LYS A 1 384 ? -12.515 12.951 -10.742 1.00 92.12 384 LYS A N 1
ATOM 3047 C CA . LYS A 1 384 ? -12.906 13.716 -9.532 1.00 92.12 384 LYS A CA 1
ATOM 3048 C C . LYS A 1 384 ? -12.170 13.348 -8.233 1.00 92.12 384 LYS A C 1
ATOM 3050 O O . LYS A 1 384 ? -12.426 13.994 -7.225 1.00 92.12 384 LYS A O 1
ATOM 3055 N N . ILE A 1 385 ? -11.284 12.354 -8.248 1.00 94.75 385 ILE A N 1
ATOM 3056 C CA . ILE A 1 385 ? -10.479 11.970 -7.076 1.00 94.75 385 ILE A CA 1
ATOM 3057 C C . ILE A 1 385 ? -9.123 12.674 -7.135 1.00 94.75 385 ILE A C 1
ATOM 3059 O O . ILE A 1 385 ? -8.691 13.259 -6.148 1.00 94.75 385 ILE A O 1
ATOM 3063 N N . VAL A 1 386 ? -8.495 12.657 -8.313 1.00 95.31 386 VAL A N 1
ATOM 3064 C CA . VAL A 1 386 ? -7.160 13.218 -8.560 1.00 95.31 386 VAL A CA 1
ATOM 3065 C C . VAL A 1 386 ? -7.207 14.405 -9.537 1.00 95.31 386 VAL A C 1
ATOM 3067 O O . VAL A 1 386 ? -8.153 14.505 -10.333 1.00 95.31 386 VAL A O 1
ATOM 3070 N N . PRO A 1 387 ? -6.191 15.290 -9.548 1.00 96.75 387 PRO A N 1
ATOM 3071 C CA . PRO A 1 387 ? -6.110 16.391 -10.507 1.00 96.75 387 PRO A CA 1
ATOM 3072 C C . PRO A 1 387 ? -6.151 15.919 -11.974 1.00 96.75 387 PRO A C 1
ATOM 3074 O O . PRO A 1 387 ? -5.489 14.944 -12.321 1.00 96.75 387 PRO A O 1
ATOM 3077 N N . PRO A 1 388 ? -6.866 16.607 -12.889 1.00 97.38 388 PRO A N 1
ATOM 3078 C CA . PRO A 1 388 ? -7.120 16.143 -14.264 1.00 97.38 388 PRO A CA 1
ATOM 3079 C C . PRO A 1 388 ? -5.867 16.004 -15.149 1.00 97.38 388 PRO A C 1
ATOM 3081 O O . PRO A 1 388 ? -5.942 15.416 -16.222 1.00 97.38 388 PRO A O 1
ATOM 3084 N N . TYR A 1 389 ? -4.726 16.536 -14.710 1.00 97.69 389 TYR A N 1
ATOM 3085 C CA . TYR A 1 389 ? -3.449 16.512 -15.427 1.00 97.69 389 TYR A CA 1
ATOM 3086 C C . TYR A 1 389 ? -2.494 15.402 -14.954 1.00 97.69 389 TYR A C 1
ATOM 3088 O O . TYR A 1 389 ? -1.397 15.271 -15.493 1.00 97.69 389 TYR A O 1
ATOM 3096 N N . THR A 1 390 ? -2.876 14.594 -13.956 1.00 97.88 390 THR A N 1
ATOM 3097 C CA . THR A 1 390 ? -2.009 13.551 -13.384 1.00 97.88 390 THR A CA 1
ATOM 3098 C C . THR A 1 390 ? -1.503 12.548 -14.430 1.00 97.88 390 THR A C 1
ATOM 3100 O O . THR A 1 390 ? -0.356 12.119 -14.349 1.00 97.88 390 THR A O 1
ATOM 3103 N N . PHE A 1 391 ? -2.287 12.212 -15.460 1.00 97.62 391 PHE A N 1
ATOM 3104 C CA . PHE A 1 391 ? -1.864 11.272 -16.505 1.00 97.62 391 PHE A CA 1
ATOM 3105 C C . PHE A 1 391 ? -0.578 11.673 -17.248 1.00 97.62 391 PHE A C 1
ATOM 3107 O O . PHE A 1 391 ? 0.113 10.792 -17.766 1.00 97.62 391 PHE A O 1
ATOM 3114 N N . ILE A 1 392 ? -0.222 12.964 -17.277 1.00 98.06 392 ILE A N 1
ATOM 3115 C CA . ILE A 1 392 ? 0.988 13.471 -17.946 1.00 98.06 392 ILE A CA 1
ATOM 3116 C C . ILE A 1 392 ? 2.263 12.884 -17.317 1.00 98.06 392 ILE A C 1
ATOM 3118 O O . ILE A 1 392 ? 3.288 12.769 -17.984 1.00 98.06 392 ILE A O 1
ATOM 3122 N N . PHE A 1 393 ? 2.194 12.429 -16.062 1.00 97.06 393 PHE A N 1
ATOM 3123 C CA . PHE A 1 393 ? 3.319 11.824 -15.344 1.00 97.06 393 PHE A CA 1
ATOM 3124 C C . PHE A 1 393 ? 3.500 10.320 -15.612 1.00 97.06 393 PHE A C 1
ATOM 3126 O O . PHE A 1 393 ? 4.449 9.715 -15.107 1.00 97.06 393 PHE A O 1
ATOM 3133 N N . SER A 1 394 ? 2.645 9.702 -16.434 1.00 94.12 394 SER A N 1
ATOM 3134 C CA . SER A 1 394 ? 2.727 8.267 -16.758 1.00 94.12 394 SER A CA 1
ATOM 3135 C C . SER A 1 394 ? 4.059 7.849 -17.402 1.00 94.12 394 SER A C 1
ATOM 3137 O O . SER A 1 394 ? 4.591 6.812 -16.997 1.00 94.12 394 SER A O 1
ATOM 3139 N N . PRO A 1 395 ? 4.668 8.631 -18.324 1.00 91.81 395 PRO A N 1
ATOM 3140 C CA . PRO A 1 395 ? 6.004 8.328 -18.828 1.00 91.81 395 PRO A CA 1
ATOM 3141 C C . PRO A 1 395 ? 7.045 8.285 -17.702 1.00 91.81 395 PRO A C 1
ATOM 3143 O O . PRO A 1 395 ? 7.816 7.334 -17.611 1.00 91.81 395 PRO A O 1
ATOM 3146 N N . VAL A 1 396 ? 7.040 9.268 -16.795 1.00 92.25 396 VAL A N 1
ATOM 3147 C CA . VAL A 1 396 ? 7.996 9.346 -15.670 1.00 92.25 396 VAL A CA 1
ATOM 3148 C C . VAL A 1 396 ? 7.847 8.140 -14.737 1.00 92.25 396 VAL A C 1
ATOM 3150 O O . VAL A 1 396 ? 8.839 7.551 -14.288 1.00 92.25 396 VAL A O 1
ATOM 3153 N N . TRP A 1 397 ? 6.607 7.720 -14.480 1.00 91.25 397 TRP A N 1
ATOM 3154 C CA . TRP A 1 397 ? 6.342 6.504 -13.718 1.00 91.25 397 TRP A CA 1
ATOM 3155 C C . TRP A 1 397 ? 6.925 5.264 -14.407 1.00 91.25 397 TRP A C 1
ATOM 3157 O O . TRP A 1 397 ? 7.576 4.449 -13.752 1.00 91.25 397 TRP A O 1
ATOM 3167 N N . LEU A 1 398 ? 6.743 5.147 -15.723 1.00 86.94 398 LEU A N 1
ATOM 3168 C CA . LEU A 1 398 ? 7.225 4.014 -16.510 1.00 86.94 398 LEU A CA 1
ATOM 3169 C C . LEU A 1 398 ? 8.760 3.914 -16.512 1.00 86.94 398 LEU A C 1
ATOM 3171 O O . LEU A 1 398 ? 9.328 2.837 -16.307 1.00 86.94 398 LEU A O 1
ATOM 3175 N N . TRP A 1 399 ? 9.439 5.051 -16.677 1.00 85.75 399 TRP A N 1
ATOM 3176 C CA . TRP A 1 399 ? 10.900 5.146 -16.616 1.00 85.75 399 TRP A CA 1
ATOM 3177 C C . TRP A 1 399 ? 11.444 4.697 -15.257 1.00 85.75 399 TRP A C 1
ATOM 3179 O O . TRP A 1 399 ? 12.330 3.845 -15.175 1.00 85.75 399 TRP A O 1
ATOM 3189 N N . SER A 1 400 ? 10.888 5.233 -14.172 1.00 87.12 400 SER A N 1
ATOM 3190 C CA . SER A 1 400 ? 11.344 4.890 -12.821 1.00 87.12 400 SER A CA 1
ATOM 3191 C C . SER A 1 400 ? 11.054 3.431 -12.451 1.00 87.12 400 SER A C 1
ATOM 3193 O O . SER A 1 400 ? 11.867 2.816 -11.762 1.00 87.12 400 SER A O 1
ATOM 3195 N N . LEU A 1 401 ? 9.961 2.839 -12.950 1.00 84.75 401 LEU A N 1
ATOM 3196 C CA . LEU A 1 401 ? 9.682 1.406 -12.796 1.00 84.75 401 LEU A CA 1
ATOM 3197 C C . LEU A 1 401 ? 10.737 0.535 -13.497 1.00 84.75 401 LEU A C 1
ATOM 3199 O O . LEU A 1 401 ? 11.165 -0.484 -12.949 1.00 84.75 401 LEU A O 1
ATOM 3203 N N . THR A 1 402 ? 11.185 0.948 -14.682 1.00 83.69 402 THR A N 1
ATOM 3204 C CA . THR A 1 402 ? 12.221 0.246 -15.454 1.00 83.69 402 THR A CA 1
ATOM 3205 C C . THR A 1 402 ? 13.540 0.198 -14.678 1.00 83.69 402 THR A C 1
ATOM 3207 O O . THR A 1 402 ? 14.101 -0.877 -14.457 1.00 83.69 402 THR A O 1
ATOM 3210 N N . ILE A 1 403 ? 13.988 1.347 -14.162 1.00 85.94 403 ILE A N 1
ATOM 3211 C CA . ILE A 1 403 ? 15.201 1.450 -13.334 1.00 85.94 403 ILE A CA 1
ATOM 3212 C C . ILE A 1 403 ? 15.053 0.627 -12.047 1.00 85.94 403 ILE A C 1
ATOM 3214 O O . ILE A 1 403 ? 15.941 -0.148 -11.691 1.00 85.94 403 ILE A O 1
ATOM 3218 N N . ALA A 1 404 ? 13.913 0.751 -11.364 1.00 88.81 404 ALA A N 1
ATOM 3219 C CA . ALA A 1 404 ? 13.634 0.001 -10.145 1.00 88.81 404 ALA A CA 1
ATOM 3220 C C . ALA A 1 404 ? 13.661 -1.519 -10.374 1.00 88.81 404 ALA A C 1
ATOM 3222 O O . ALA A 1 404 ? 14.146 -2.252 -9.514 1.00 88.81 404 ALA A O 1
ATOM 3223 N N . THR A 1 405 ? 13.206 -1.989 -11.540 1.00 85.88 405 THR A N 1
ATOM 3224 C CA . THR A 1 405 ? 13.242 -3.410 -11.922 1.00 85.88 405 THR A CA 1
ATOM 3225 C C . THR A 1 405 ? 14.675 -3.917 -12.070 1.00 85.88 405 THR A C 1
ATOM 3227 O O . THR A 1 405 ? 14.998 -4.981 -11.546 1.00 85.88 405 THR A O 1
ATOM 3230 N N . LEU A 1 406 ? 15.570 -3.148 -12.697 1.00 86.25 406 LEU A N 1
ATOM 3231 C CA . LEU A 1 406 ? 16.991 -3.508 -12.780 1.00 86.25 406 LEU A CA 1
ATOM 3232 C C . LEU A 1 406 ? 17.639 -3.606 -11.395 1.00 86.25 406 LEU A C 1
ATOM 3234 O O . LEU A 1 406 ? 18.329 -4.581 -11.093 1.00 86.25 406 LEU A O 1
ATOM 3238 N N . ILE A 1 407 ? 17.380 -2.620 -10.532 1.00 90.00 407 ILE A N 1
ATOM 3239 C CA . ILE A 1 407 ? 17.877 -2.628 -9.151 1.00 90.00 407 ILE A CA 1
ATOM 3240 C C . ILE A 1 407 ? 17.334 -3.853 -8.409 1.00 90.00 407 ILE A C 1
ATOM 3242 O O . ILE A 1 407 ? 18.089 -4.549 -7.732 1.00 90.00 407 ILE A O 1
ATOM 3246 N N . ALA A 1 408 ? 16.046 -4.155 -8.564 1.00 89.25 408 ALA A N 1
ATOM 3247 C CA . ALA A 1 408 ? 15.416 -5.312 -7.953 1.00 89.25 408 ALA A CA 1
ATOM 3248 C C . ALA A 1 408 ? 16.063 -6.636 -8.396 1.00 89.25 408 ALA A C 1
ATOM 3250 O O . ALA A 1 408 ? 16.326 -7.485 -7.545 1.00 89.25 408 ALA A O 1
ATOM 3251 N N . ILE A 1 409 ? 16.387 -6.802 -9.685 1.00 86.38 409 ILE A N 1
ATOM 3252 C CA . ILE A 1 409 ? 17.109 -7.982 -10.193 1.00 86.38 409 ILE A CA 1
ATOM 3253 C C . ILE A 1 409 ? 18.470 -8.116 -9.500 1.00 86.38 409 ILE A C 1
ATOM 3255 O O . ILE A 1 409 ? 18.819 -9.191 -9.011 1.00 86.38 409 ILE A O 1
ATOM 3259 N N . VAL A 1 410 ? 19.228 -7.022 -9.389 1.00 90.75 410 VAL A N 1
ATOM 3260 C CA . VAL A 1 410 ? 20.524 -7.029 -8.692 1.00 90.75 410 VAL A CA 1
ATOM 3261 C C . VAL A 1 410 ? 20.357 -7.395 -7.215 1.00 90.75 410 VAL A C 1
ATOM 3263 O O . VAL A 1 410 ? 21.135 -8.191 -6.686 1.00 90.75 410 VAL A O 1
ATOM 3266 N N . LEU A 1 411 ? 19.338 -6.860 -6.539 1.00 91.31 411 LEU A N 1
ATOM 3267 C CA . LEU A 1 411 ? 19.046 -7.193 -5.143 1.00 91.31 411 LEU A CA 1
ATOM 3268 C C . LEU A 1 411 ? 18.645 -8.663 -4.983 1.00 91.31 411 LEU A C 1
ATOM 3270 O O . LEU A 1 411 ? 19.116 -9.318 -4.054 1.00 91.31 411 LEU A O 1
ATOM 3274 N N . GLN A 1 412 ? 17.874 -9.220 -5.921 1.00 88.88 412 GLN A N 1
ATOM 3275 C CA . GLN A 1 412 ? 17.534 -10.644 -5.942 1.00 88.88 412 GLN A CA 1
ATOM 3276 C C . GLN A 1 412 ? 18.791 -11.513 -6.015 1.00 88.88 412 GLN A C 1
ATOM 3278 O O . GLN A 1 412 ? 18.944 -12.444 -5.222 1.00 88.88 412 GLN A O 1
ATOM 3283 N N . LEU A 1 413 ? 19.718 -11.182 -6.917 1.00 89.06 413 LEU A N 1
ATOM 3284 C CA . LEU A 1 413 ? 20.992 -11.892 -7.062 1.00 89.06 413 LEU A CA 1
ATOM 3285 C C . LEU A 1 413 ? 21.892 -11.752 -5.821 1.00 89.06 413 LEU A C 1
ATOM 3287 O O . LEU A 1 413 ? 22.687 -12.642 -5.533 1.00 89.06 413 LEU A O 1
ATOM 3291 N N . ARG A 1 414 ? 21.736 -10.672 -5.045 1.00 92.50 414 ARG A N 1
ATOM 3292 C CA . ARG A 1 414 ? 22.455 -10.416 -3.781 1.00 92.50 414 ARG A CA 1
ATOM 3293 C C . ARG A 1 414 ? 21.761 -10.985 -2.535 1.00 92.50 414 ARG A C 1
ATOM 3295 O O . ARG A 1 414 ? 22.121 -10.627 -1.409 1.00 92.50 414 ARG A O 1
ATOM 3302 N N . GLY A 1 415 ? 20.783 -11.872 -2.715 1.00 90.31 415 GLY A N 1
ATOM 3303 C CA . GLY A 1 415 ? 20.100 -12.546 -1.610 1.00 90.31 415 GLY A CA 1
ATOM 3304 C C . GLY A 1 415 ? 18.964 -11.735 -0.984 1.00 90.31 415 GLY A C 1
ATOM 3305 O O . GLY A 1 415 ? 18.660 -11.933 0.191 1.00 90.31 415 GLY A O 1
ATOM 3306 N N . GLY A 1 416 ? 18.349 -10.834 -1.749 1.00 90.38 416 GLY A N 1
ATOM 3307 C CA . GLY A 1 416 ? 17.062 -10.221 -1.432 1.00 90.38 416 GLY A CA 1
ATOM 3308 C C . GLY A 1 416 ? 17.087 -8.746 -1.040 1.00 90.38 416 GLY A C 1
ATOM 3309 O O . GLY A 1 416 ? 18.137 -8.099 -1.003 1.00 90.38 416 GLY A O 1
ATOM 3310 N N . VAL A 1 417 ? 15.901 -8.208 -0.748 1.00 90.81 417 VAL A N 1
ATOM 3311 C CA . VAL A 1 417 ? 15.692 -6.805 -0.349 1.00 90.81 417 VAL A CA 1
ATOM 3312 C C . VAL A 1 417 ? 15.586 -6.695 1.167 1.00 90.81 417 VAL A C 1
ATOM 3314 O O . VAL A 1 417 ? 14.942 -7.517 1.816 1.00 90.81 417 VAL A O 1
ATOM 3317 N N . ARG A 1 418 ? 16.209 -5.658 1.740 1.00 88.31 418 ARG A N 1
ATOM 3318 C CA . ARG A 1 418 ? 16.110 -5.366 3.173 1.00 88.31 418 ARG A CA 1
ATOM 3319 C C . ARG A 1 418 ? 14.759 -4.729 3.510 1.00 88.31 418 ARG A C 1
ATOM 3321 O O . ARG A 1 418 ? 14.370 -3.710 2.919 1.00 88.31 418 ARG A O 1
ATOM 3328 N N . TYR A 1 419 ? 14.081 -5.301 4.494 1.00 84.69 419 TYR A N 1
ATOM 3329 C CA . TYR A 1 419 ? 12.834 -4.792 5.045 1.00 84.69 419 TYR A CA 1
ATOM 3330 C C . TYR A 1 419 ? 12.891 -4.909 6.570 1.00 84.69 419 TYR A C 1
ATOM 3332 O O . TYR A 1 419 ? 12.941 -6.012 7.106 1.00 84.69 419 TYR A O 1
ATOM 3340 N N . GLY A 1 420 ? 12.965 -3.766 7.258 1.00 82.38 420 GLY A N 1
ATOM 3341 C CA . GLY A 1 420 ? 13.325 -3.730 8.675 1.00 82.38 420 GLY A CA 1
ATOM 3342 C C . GLY A 1 420 ? 14.732 -4.292 8.916 1.00 82.38 420 GLY A C 1
ATOM 3343 O O . GLY A 1 420 ? 15.698 -3.930 8.229 1.00 82.38 420 GLY A O 1
ATOM 3344 N N . GLU A 1 421 ? 14.837 -5.192 9.887 1.00 80.06 421 GLU A N 1
ATOM 3345 C CA . GLU A 1 421 ? 16.091 -5.854 10.264 1.00 80.06 421 GLU A CA 1
ATOM 3346 C C . GLU A 1 421 ? 16.445 -7.037 9.352 1.00 80.06 421 GLU A C 1
ATOM 3348 O O . GLU A 1 421 ? 17.611 -7.413 9.241 1.00 80.06 421 GLU A O 1
ATOM 3353 N N . GLU A 1 422 ? 15.463 -7.562 8.621 1.00 86.19 422 GLU A N 1
ATOM 3354 C CA . GLU A 1 422 ? 15.574 -8.806 7.867 1.00 86.19 422 GLU A CA 1
ATOM 3355 C C . GLU A 1 422 ? 15.742 -8.587 6.354 1.00 86.19 422 GLU A C 1
ATOM 3357 O O . GLU A 1 422 ? 15.470 -7.518 5.791 1.00 86.19 422 GLU A O 1
ATOM 3362 N N . LYS A 1 423 ? 16.190 -9.643 5.659 1.00 87.81 423 LYS A N 1
ATOM 3363 C CA . LYS A 1 423 ? 16.176 -9.717 4.189 1.00 87.81 423 LYS A CA 1
ATOM 3364 C C . LYS A 1 423 ? 15.086 -10.662 3.702 1.00 87.81 423 LYS A C 1
ATOM 3366 O O . LYS A 1 423 ? 15.057 -11.843 4.059 1.00 87.81 423 LYS A O 1
ATOM 3371 N N . ILE A 1 424 ? 14.252 -10.160 2.799 1.00 86.38 424 ILE A N 1
ATOM 3372 C CA . ILE A 1 424 ? 13.230 -10.942 2.105 1.00 86.38 424 ILE A CA 1
ATOM 3373 C C . ILE A 1 424 ? 13.825 -11.415 0.777 1.00 86.38 424 ILE A C 1
ATOM 3375 O O . ILE A 1 424 ? 14.156 -10.606 -0.087 1.00 86.38 424 ILE A O 1
ATOM 3379 N N . GLN A 1 425 ? 14.022 -12.733 0.654 1.00 83.62 425 GLN A N 1
ATOM 3380 C CA . GLN A 1 425 ? 14.697 -13.385 -0.483 1.00 83.62 425 GLN A CA 1
ATOM 3381 C C . GLN A 1 425 ? 13.766 -13.768 -1.631 1.00 83.62 425 GLN A C 1
ATOM 3383 O O . GLN A 1 425 ? 14.220 -13.960 -2.762 1.00 83.62 425 GLN A O 1
ATOM 3388 N N . ARG A 1 426 ? 12.492 -13.995 -1.317 1.00 72.56 426 ARG A N 1
ATOM 3389 C CA . ARG A 1 426 ? 11.476 -14.401 -2.278 1.00 72.56 426 ARG A CA 1
ATOM 3390 C C . ARG A 1 426 ? 10.193 -13.648 -1.959 1.00 72.56 426 ARG A C 1
ATOM 3392 O O . ARG A 1 426 ? 9.692 -13.819 -0.850 1.00 72.56 426 ARG A O 1
ATOM 3399 N N . PRO A 1 427 ? 9.679 -12.841 -2.889 1.00 64.62 427 PRO A N 1
ATOM 3400 C CA . PRO A 1 427 ? 8.314 -12.349 -2.793 1.00 64.62 427 PRO A CA 1
ATOM 3401 C C . PRO A 1 427 ? 7.311 -13.510 -2.953 1.00 64.62 427 PRO A C 1
ATOM 3403 O O . PRO A 1 427 ? 7.682 -14.599 -3.409 1.00 64.62 427 PRO A O 1
ATOM 3406 N N . TYR A 1 428 ? 6.074 -13.299 -2.492 1.00 62.75 428 TYR A N 1
ATOM 3407 C CA . TYR A 1 428 ? 5.050 -14.339 -2.232 1.00 62.75 428 TYR A CA 1
ATOM 3408 C C . TYR A 1 428 ? 4.489 -15.033 -3.485 1.00 62.75 428 TYR A C 1
ATOM 3410 O O . TYR A 1 428 ? 4.778 -14.558 -4.604 1.00 62.75 428 TYR A O 1
#

Radius of gyration: 26.52 Å; chains: 1; bounding box: 73×58×77 Å

pLDDT: mean 79.63, std 20.03, range [30.62, 98.75]

Foldseek 3Di:
DEEEDEDEDDPLLVVLLVLVQVQLVVCDPVQPDDAAYEYEYPYDPVSLVVSCVSCVPGDRYHYHYDDPVLCVPEDFSSLSSVLVRLVVDPDFWDKFAYSQFRAHSVLVVVCVVCQVVFQFWEEAAAFEPDCPPLNLLVLLVQLLCCLVPVDDADRIITGTSVLDDSVPQDRLAQGNRVSSVVSSVVVVTGYHYDQPGHIYGHDDDPPCSLVVLLSVLLLCCVVPPLLVLLVVCLCQPPVLVVLVVVCVVCVVCLVVVVVVCVVDPDDPCPPPVVVVVVCVVVVVVVPDDDDDDDDDDDDDWDWDQDPVRDTDTDHPVNVVVVVVVVVVVVVNPQSCVNCCVVCVVPPPPVVVVVVCCCSVCVVVVLLVVQLVSSLVSCVRRVVPRDDNCSNNSSSVSSVSSSVSNVVSVVQLVVQADDDPPDGRNDHD

InterPro domains:
  IPR025993 Ceramide glucosyltransferase [PF13506] (39-112)
  IPR029044 Nucleotide-diphospho-sugar transferases [G3DSA:3.90.550.10] (11-206)
  IPR029044 Nucleotide-diphospho-sugar transferases [SSF53448] (32-250)

Organism: NCBI:txid112248

Secondary structure (DSSP, 8-state):
-EEEE---SSHHHHHHHHHHHHHHHH--TTSSS---EEEEE---HHHHHHHHHHHTT-SSEEEE---HHHHTSSS-HHHHHHHHHHHH--SSEEEEE-TTB---HHHHHHHGGGTTT-SSEEEEEEEES---HHHHHHHHHHHHHHHHHS----SEEEEEGGGS-TTT--SS-S-HHHHHHHHHHHTT--EEEEEEEEEEE----GGGHHHHHHHHHHHHTTSSHHHHHHHHHHIIIIIHHHHHHHHHHHGGGHHHHHHHHHHS-S---HHHHHHHHHHHHHGGGTS-------------EEEEEETTTEEEEEEHHHHHHHHHHHHHHHHHHS-HHHHHHHHHHHS-HHHHHHHHHHHHHHHHHHHHHHHHHHHHHIIIIITTTS-TTGGGGHHHHHHHHHHHHHHHHHHHHTT-EEETTEEE-S--

Sequence (428 aa):
MIIPLLAEEGDELKSLADYIVGFDAAIDSDFPFPVQVVVVDQSDDSAANYLDNRLSGTTRVLHYRPTEEERKRGKNGKLNNVVAGLALAKYDRILLVDDHYRVSPETLKELYPYYDKYDGGFQMLPRFDTYPLGVLVDMAGAFVTCLLSGIQFFGHNAFWKNAVDIDTFPKDVLFDDFAIFRHIKRRGRAVGFVRRIALECTQSSDHKFLQQRVRYAYENLFGGWKLQVSLLLCNWMVILPVLQVIQNILAPFQDTITTISKALSPPLVPLSLMTLVCLVLAAPTLVKRKRADVQGDMRGTVTFENKKNKHLVISFEVAGFVLQVILATWFILTPASSLLDQMNEVVPRAVFEILEMIVTHSPIIVITLSLLLGLIGQMVYGRKIVPPYTFIFSPVWLWSLTIATLIAIVLQLRGGVRYGEEKIQRPY